Protein AF-0000000072268195 (afdb_homodimer)

Secondary structure (DSSP, 8-state):
--EEEE--TTSSHHHHHHHHTTT-S-EEEE-STTHHHHHHHHHHTT-TT-EEEEEE--HHHHHHHHHHHHHHHTBTTSSSSSBSSHHHHHHHHH-SSHHHHHHGGG-SSHHHHHHHHHHHHH--STTT--HHHHS-HHHHTTSPTTSEEEEEGGGHHHHHHHHHHHTTPPP-PPPPP--GGGGGS-GGGS-----HHHHHHHHHHTHHHHHHHHHHHHH--STTTT---/--EEEE--TTSSHHHHHHHHTTT-S-EEEE-STTHHHHHHHHHHTT-TT-EEEEEE--HHHHHHHHHHHHHHHTBTTSSSSSBSSHHHHHHHHH-SSHHHHHHGGG-SSHHHHHHHHHHHHH--STTT--HHHHS-HHHHTTSPTTSEEEEEGGGHHHHHHHHHHHTTPPP-PPPPP--GGGGGS-GGGS-----HHHHHHHHHHTHHHHHHHHHHHHH--STT-----

Solvent-accessible surface area (backbone atoms only — not comparable to full-atom values): 24328 Å² total; per-residue (Å²): 109,44,36,38,35,42,39,31,63,70,19,58,42,67,42,52,45,68,61,45,55,86,75,48,95,38,72,45,77,34,60,64,96,61,24,33,60,54,44,46,46,58,43,48,62,63,54,88,59,51,32,38,38,38,39,36,50,62,66,60,62,30,44,42,50,20,45,50,46,49,41,24,69,43,11,74,82,36,33,53,78,51,51,72,47,70,68,53,41,52,46,57,67,73,27,62,25,46,33,50,35,29,41,21,61,64,37,59,53,61,68,56,18,51,51,30,52,42,44,42,69,67,56,83,39,50,60,35,44,39,59,22,58,51,34,37,30,47,54,48,69,53,51,56,73,73,36,45,42,71,33,36,46,92,40,36,73,55,34,48,43,50,52,26,53,77,72,72,44,74,81,64,78,68,66,75,80,90,62,71,63,60,76,46,35,52,73,81,46,53,65,87,64,66,47,73,62,16,47,50,29,42,56,37,68,36,33,45,31,53,50,22,50,52,48,51,41,73,39,37,65,61,94,76,38,72,72,82,122,107,44,36,38,35,42,38,30,65,71,17,56,40,68,43,52,45,67,61,45,57,85,74,47,96,38,71,46,77,35,59,63,96,60,22,34,59,53,44,46,46,57,42,49,62,64,54,88,57,50,32,39,38,41,37,36,51,61,67,62,62,30,44,43,50,19,44,51,47,50,40,24,71,43,12,73,82,38,32,51,77,52,54,70,46,70,70,53,40,52,45,57,69,73,27,60,24,46,34,51,35,29,41,23,61,66,38,58,51,61,67,55,17,49,49,31,52,42,46,42,68,65,57,81,38,50,59,35,42,37,61,22,58,50,35,37,31,47,55,49,68,52,50,56,71,72,36,38,42,71,32,36,47,94,42,38,73,55,33,47,42,50,51,26,53,76,69,72,45,75,82,64,80,69,66,78,79,89,61,71,63,61,76,46,35,51,74,82,44,54,64,85,65,67,48,72,62,16,46,50,30,42,54,37,68,36,33,46,33,53,49,23,51,53,49,50,46,74,38,39,56,63,92,75,43,63,73,84,120

Structure (mmCIF, N/CA/C/O backbone):
data_AF-0000000072268195-model_v1
#
loop_
_entity.id
_entity.type
_entity.pdbx_description
1 polymer 'Sulfotransferase family protein'
#
loop_
_atom_site.group_PDB
_atom_site.id
_atom_site.type_symbol
_atom_site.label_atom_id
_atom_site.label_alt_id
_atom_site.label_comp_id
_atom_site.label_asym_id
_atom_site.label_entity_id
_atom_site.label_seq_id
_atom_site.pdbx_PDB_ins_code
_atom_site.Cartn_x
_atom_site.Cartn_y
_atom_site.Cartn_z
_atom_site.occupancy
_atom_site.B_iso_or_equiv
_atom_site.auth_seq_id
_atom_site.auth_comp_id
_atom_site.auth_asym_id
_atom_site.auth_atom_id
_atom_site.pdbx_PDB_model_num
ATOM 1 N N . MET A 1 1 ? 13.203 -25.344 -18.5 1 64.25 1 MET A N 1
ATOM 2 C CA . MET A 1 1 ? 12.781 -23.969 -18.203 1 64.25 1 MET A CA 1
ATOM 3 C C . MET A 1 1 ? 11.828 -23.938 -17.016 1 64.25 1 MET A C 1
ATOM 5 O O . MET A 1 1 ? 10.789 -24.594 -17.031 1 64.25 1 MET A O 1
ATOM 9 N N . PRO A 1 2 ? 12.328 -23.281 -15.883 1 88.12 2 PRO A N 1
ATOM 10 C CA . PRO A 1 2 ? 11.391 -23.375 -14.758 1 88.12 2 PRO A CA 1
ATOM 11 C C . PRO A 1 2 ? 10.227 -22.391 -14.867 1 88.12 2 PRO A C 1
ATOM 13 O O . PRO A 1 2 ? 10.391 -21.297 -15.414 1 88.12 2 PRO A O 1
ATOM 16 N N . TYR A 1 3 ? 9.039 -22.891 -14.828 1 96.44 3 TYR A N 1
ATOM 17 C CA . TYR A 1 3 ? 7.832 -22.094 -14.711 1 96.44 3 TYR A CA 1
ATOM 18 C C . TYR A 1 3 ? 7.613 -21.656 -13.266 1 96.44 3 TYR A C 1
ATOM 20 O O . TYR A 1 3 ? 7.734 -22.469 -12.336 1 96.44 3 TYR A O 1
ATOM 28 N N . HIS A 1 4 ? 7.395 -20.344 -13.102 1 97.56 4 HIS A N 1
ATOM 29 C CA . HIS A 1 4 ? 7.074 -19.766 -11.805 1 97.56 4 HIS A CA 1
ATOM 30 C C . HIS A 1 4 ? 5.629 -19.281 -11.758 1 97.56 4 HIS A C 1
ATOM 32 O O . HIS A 1 4 ? 5.27 -18.328 -12.453 1 97.56 4 HIS A O 1
ATOM 38 N N . LEU A 1 5 ? 4.789 -19.953 -10.961 1 97.69 5 LEU A N 1
ATOM 39 C CA . LEU A 1 5 ? 3.369 -19.641 -10.891 1 97.69 5 LEU A CA 1
ATOM 40 C C . LEU A 1 5 ? 3.061 -18.828 -9.633 1 97.69 5 LEU A C 1
ATOM 42 O O . LEU A 1 5 ? 3.277 -19.297 -8.516 1 97.69 5 LEU A O 1
ATOM 46 N N . VAL A 1 6 ? 2.609 -17.594 -9.82 1 97.94 6 VAL A N 1
ATOM 47 C CA . VAL A 1 6 ? 2.117 -16.766 -8.719 1 97.94 6 VAL A CA 1
ATOM 48 C C . VAL A 1 6 ? 0.667 -17.125 -8.414 1 97.94 6 VAL A C 1
ATOM 50 O O . VAL A 1 6 ? -0.256 -16.625 -9.055 1 97.94 6 VAL A O 1
ATOM 53 N N . HIS A 1 7 ? 0.475 -17.938 -7.402 1 96.56 7 HIS A N 1
ATOM 54 C CA . HIS A 1 7 ? -0.827 -18.484 -7.035 1 96.56 7 HIS A CA 1
ATOM 55 C C . HIS A 1 7 ? -1.511 -17.625 -5.98 1 96.56 7 HIS A C 1
ATOM 57 O O . HIS A 1 7 ? -1.53 -17.984 -4.801 1 96.56 7 HIS A O 1
ATOM 63 N N . VAL A 1 8 ? -2.117 -16.562 -6.465 1 96.31 8 VAL A N 1
ATOM 64 C CA . VAL A 1 8 ? -2.906 -15.703 -5.594 1 96.31 8 VAL A CA 1
ATOM 65 C C . VAL A 1 8 ? -4.223 -16.391 -5.238 1 96.31 8 VAL A C 1
ATOM 67 O O . VAL A 1 8 ? -4.961 -16.828 -6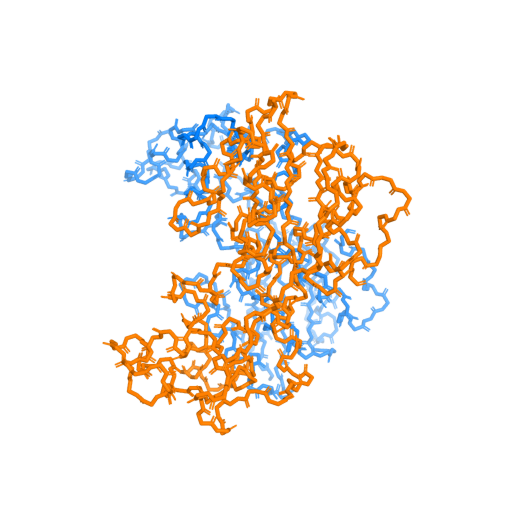.125 1 96.31 8 VAL A O 1
ATOM 70 N N . GLY A 1 9 ? -4.516 -16.516 -3.941 1 94.38 9 GLY A N 1
ATOM 71 C CA . GLY A 1 9 ? -5.754 -17.156 -3.527 1 94.38 9 GLY A CA 1
ATOM 72 C C . GLY A 1 9 ? -6.98 -16.594 -4.223 1 94.38 9 GLY A C 1
ATOM 73 O O . GLY A 1 9 ? -7.121 -15.375 -4.359 1 94.38 9 GLY A O 1
ATOM 74 N N . LYS A 1 10 ? -7.801 -17.5 -4.625 1 94.12 10 LYS A N 1
ATOM 75 C CA . LYS A 1 10 ? -9.094 -17.188 -5.215 1 94.12 10 LYS A CA 1
ATOM 76 C C . LYS A 1 10 ? -8.938 -16.656 -6.641 1 94.12 10 LYS A C 1
ATOM 78 O O . LYS A 1 10 ? -9.781 -15.906 -7.129 1 94.12 10 LYS A O 1
ATOM 83 N N . CYS A 1 11 ? -7.848 -16.984 -7.301 1 94.5 11 CYS A N 1
ATOM 84 C CA . CYS A 1 11 ? -7.602 -16.609 -8.688 1 94.5 11 CYS A CA 1
ATOM 85 C C . CYS A 1 11 ? -7.445 -17.844 -9.57 1 94.5 11 CYS A C 1
ATOM 87 O O . CYS A 1 11 ? -6.664 -17.844 -10.523 1 94.5 11 CYS A O 1
ATOM 89 N N . ALA A 1 12 ? -8.078 -18.938 -9.172 1 92.56 12 ALA A N 1
ATOM 90 C CA . ALA A 1 12 ? -8.188 -20.172 -9.953 1 92.56 12 ALA A CA 1
ATOM 91 C C . ALA A 1 12 ? -6.848 -20.891 -10.039 1 92.56 12 ALA A C 1
ATOM 93 O O . ALA A 1 12 ? -6.52 -21.484 -11.062 1 92.56 12 ALA A O 1
ATOM 94 N N . GLY A 1 13 ? -6.07 -20.781 -9 1 93.56 13 GLY A N 1
ATOM 95 C CA . GLY A 1 13 ? -4.75 -21.406 -8.961 1 93.56 13 GLY A CA 1
ATOM 96 C C . GLY A 1 13 ? -4.793 -22.906 -9.078 1 93.56 13 GLY A C 1
ATOM 97 O O . GLY A 1 13 ? -3.973 -23.5 -9.781 1 93.56 13 GLY A O 1
ATOM 98 N N . GLU A 1 14 ? -5.766 -23.547 -8.406 1 91.19 14 GLU A N 1
ATOM 99 C CA . GLU A 1 14 ? -5.863 -25 -8.43 1 91.19 14 GLU A CA 1
ATOM 100 C C . GLU A 1 14 ? -6.121 -25.516 -9.844 1 91.19 14 GLU A C 1
ATOM 102 O O . GLU A 1 14 ? -5.543 -26.516 -10.266 1 91.19 14 GLU A O 1
ATOM 107 N N . SER A 1 15 ? -6.961 -24.859 -10.539 1 90.81 15 SER A N 1
ATOM 108 C CA . SER A 1 15 ? -7.277 -25.266 -11.906 1 90.81 15 SER A CA 1
ATOM 109 C C . SER A 1 15 ? -6.047 -25.172 -12.805 1 90.81 15 SER A C 1
ATOM 111 O O . SER A 1 15 ? -5.785 -26.062 -13.602 1 90.81 15 SER A O 1
ATOM 113 N N . VAL A 1 16 ? -5.297 -24.109 -12.695 1 93.56 16 VAL A N 1
ATOM 114 C CA . VAL A 1 16 ? -4.117 -23.891 -13.523 1 93.56 16 VAL A CA 1
ATOM 115 C C . VAL A 1 16 ? -3.041 -24.922 -13.164 1 93.56 16 VAL A C 1
ATOM 117 O O . VAL A 1 16 ? -2.41 -25.5 -14.047 1 93.56 16 VAL A O 1
ATOM 120 N N . ILE A 1 17 ? -2.881 -25.172 -11.891 1 94.25 17 ILE A N 1
ATOM 121 C CA . ILE A 1 17 ? -1.898 -26.141 -11.414 1 94.25 17 ILE A CA 1
ATOM 122 C C . ILE A 1 17 ? -2.234 -27.531 -11.953 1 94.25 17 ILE A C 1
ATOM 124 O O . ILE A 1 17 ? -1.356 -28.234 -12.461 1 94.25 17 ILE A O 1
ATOM 128 N N . ARG A 1 18 ? -3.492 -27.906 -11.898 1 91.75 18 ARG A N 1
ATOM 129 C CA . ARG A 1 18 ? -3.936 -29.203 -12.391 1 91.75 18 ARG A CA 1
ATOM 130 C C . ARG A 1 18 ? -3.615 -29.375 -13.867 1 91.75 18 ARG A C 1
ATOM 132 O O . ARG A 1 18 ? -3.303 -30.469 -14.32 1 91.75 18 ARG A O 1
ATOM 139 N N . THR A 1 19 ? -3.674 -28.328 -14.531 1 91.75 19 THR A N 1
ATOM 140 C CA . THR A 1 19 ? -3.445 -28.344 -15.969 1 91.75 19 THR A CA 1
ATOM 141 C C . THR A 1 19 ? -1.953 -28.406 -16.281 1 91.75 19 THR A C 1
ATOM 143 O O . THR A 1 19 ? -1.521 -29.172 -17.141 1 91.75 19 THR A O 1
ATOM 146 N N . LEU A 1 20 ? -1.137 -27.656 -15.594 1 92.88 20 LEU A N 1
ATOM 147 C CA . LEU A 1 20 ? 0.267 -27.438 -15.93 1 92.88 20 LEU A CA 1
ATOM 148 C C . LEU A 1 20 ? 1.139 -28.547 -15.336 1 92.88 20 LEU A C 1
ATOM 150 O O . LEU A 1 20 ? 2.104 -28.984 -15.969 1 92.88 20 LEU A O 1
ATOM 154 N N . GLN A 1 21 ? 0.838 -28.969 -14.164 1 92.5 21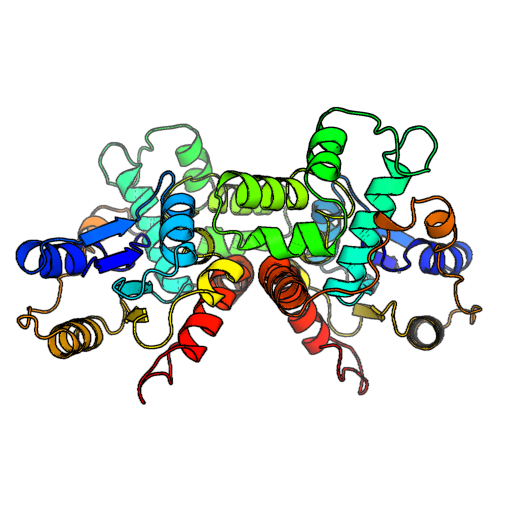 GLN A N 1
ATOM 155 C CA . GLN A 1 21 ? 1.703 -29.844 -13.375 1 92.5 21 GLN A CA 1
ATOM 156 C C . GLN A 1 21 ? 2.043 -31.125 -14.141 1 92.5 21 GLN A C 1
ATOM 158 O O . GLN A 1 21 ? 3.197 -31.547 -14.156 1 92.5 21 GLN A O 1
ATOM 163 N N . PRO A 1 22 ? 1.114 -31.75 -14.844 1 91.62 22 PRO A N 1
ATOM 164 C CA . PRO A 1 22 ? 1.438 -33 -15.547 1 91.62 22 PRO A CA 1
ATOM 165 C C . PRO A 1 22 ? 2.24 -32.75 -16.828 1 91.62 22 PRO A C 1
ATOM 167 O O . PRO A 1 22 ? 2.793 -33.688 -17.406 1 91.62 22 PRO A O 1
ATOM 170 N N . GLN A 1 23 ? 2.352 -31.516 -17.219 1 92.31 23 GLN A N 1
ATOM 171 C CA . GLN A 1 23 ? 2.902 -31.25 -18.547 1 92.31 23 GLN A CA 1
ATOM 172 C C . GLN A 1 23 ? 4.316 -30.688 -18.453 1 92.31 23 GLN A C 1
ATOM 174 O O . GLN A 1 23 ? 5.062 -30.688 -19.438 1 92.31 23 GLN A O 1
ATOM 179 N N . VAL A 1 24 ? 4.625 -30.141 -17.234 1 91.44 24 VAL A N 1
ATOM 180 C CA . VAL A 1 24 ? 5.918 -29.469 -17.141 1 91.44 24 VAL A CA 1
ATOM 181 C C . VAL A 1 24 ? 6.715 -30.031 -15.961 1 91.44 24 VAL A C 1
ATOM 183 O O . VAL A 1 24 ? 6.141 -30.359 -14.922 1 91.44 24 VAL A O 1
ATOM 186 N N . ALA A 1 25 ? 8.062 -30.203 -16.062 1 86.88 25 ALA A N 1
ATOM 187 C CA . ALA A 1 25 ? 8.922 -30.781 -15.023 1 86.88 25 ALA A CA 1
ATOM 188 C C . ALA A 1 25 ? 9.375 -29.703 -14.031 1 86.88 25 ALA A C 1
ATOM 190 O O . ALA A 1 25 ? 9.703 -30.016 -12.883 1 86.88 25 ALA A O 1
ATOM 191 N N . GLY A 1 26 ? 9.25 -28.469 -14.227 1 91.88 26 GLY A N 1
ATOM 192 C CA . GLY A 1 26 ? 9.812 -27.422 -13.391 1 91.88 26 GLY A CA 1
ATOM 193 C C . GLY A 1 26 ? 8.812 -26.312 -13.07 1 91.88 26 GLY A C 1
ATOM 194 O O . GLY A 1 26 ? 9.062 -25.141 -13.367 1 91.88 26 GLY A O 1
ATOM 195 N N . LEU A 1 27 ? 7.711 -26.75 -12.359 1 95.81 27 LEU A N 1
ATOM 196 C CA . LEU A 1 27 ? 6.723 -25.766 -11.945 1 95.81 27 LEU A CA 1
ATOM 197 C C . LEU A 1 27 ? 6.902 -25.391 -10.484 1 95.81 27 LEU A C 1
ATOM 199 O O . LEU A 1 27 ? 6.688 -26.219 -9.594 1 95.81 27 LEU A O 1
ATOM 203 N N . GLU A 1 28 ? 7.391 -24.234 -10.242 1 97.06 28 GLU A N 1
ATOM 204 C CA . GLU A 1 28 ? 7.457 -23.688 -8.891 1 97.06 28 GLU A CA 1
ATOM 205 C C . GLU A 1 28 ? 6.211 -22.859 -8.562 1 97.06 28 GLU A C 1
ATOM 207 O O . GLU A 1 28 ? 5.855 -21.938 -9.305 1 97.06 28 GLU A O 1
ATOM 212 N N . ILE A 1 29 ? 5.504 -23.234 -7.512 1 97.12 29 ILE A N 1
ATOM 213 C CA . ILE A 1 29 ? 4.25 -22.578 -7.133 1 97.12 29 ILE A CA 1
ATOM 214 C C . ILE A 1 29 ? 4.469 -21.703 -5.902 1 97.12 29 ILE A C 1
ATOM 216 O O . ILE A 1 29 ? 4.941 -22.188 -4.867 1 97.12 29 ILE A O 1
ATOM 220 N N . TYR A 1 30 ? 4.195 -20.438 -6.008 1 97.25 30 TYR A N 1
ATOM 221 C CA . TYR A 1 30 ? 4.285 -19.5 -4.895 1 97.25 30 TYR A CA 1
ATOM 222 C C . TYR A 1 30 ? 2.908 -19.234 -4.297 1 97.25 30 TYR A C 1
ATOM 224 O O . TYR A 1 30 ? 2.092 -18.531 -4.898 1 97.25 30 TYR A O 1
ATOM 232 N N . HIS A 1 31 ? 2.682 -19.766 -3.049 1 95 31 HIS A N 1
ATOM 233 C CA . HIS A 1 31 ? 1.377 -19.672 -2.404 1 95 31 HIS A CA 1
ATOM 234 C C . HIS A 1 31 ? 1.515 -19.594 -0.888 1 95 31 HIS A C 1
ATOM 236 O O . HIS A 1 31 ? 2.041 -20.531 -0.265 1 95 31 HIS A O 1
ATOM 242 N N . VAL A 1 32 ? 1.083 -18.469 -0.237 1 90.69 32 VAL A N 1
ATOM 243 C CA . VAL A 1 32 ? 0.978 -18.219 1.197 1 90.69 32 VAL A CA 1
ATOM 244 C C . VAL A 1 32 ? 2.348 -18.375 1.852 1 90.69 32 VAL A C 1
ATOM 246 O O . VAL A 1 32 ? 3.365 -18.469 1.161 1 90.69 32 VAL A O 1
ATOM 249 N N . HIS A 1 33 ? 2.445 -18.203 3.191 1 89.31 33 HIS A N 1
ATOM 250 C CA . HIS A 1 33 ? 3.656 -18.312 3.998 1 89.31 33 HIS A CA 1
ATOM 251 C C . HIS A 1 33 ? 4.688 -17.266 3.57 1 89.31 33 HIS A C 1
ATOM 253 O O . HIS A 1 33 ? 4.484 -16.062 3.77 1 89.31 33 HIS A O 1
ATOM 259 N N . ASP A 1 34 ? 5.785 -17.797 2.902 1 93.38 34 ASP A N 1
ATOM 260 C CA . ASP A 1 34 ? 6.828 -16.844 2.514 1 93.38 34 ASP A CA 1
ATOM 261 C C . ASP A 1 34 ? 6.918 -16.719 0.995 1 93.38 34 ASP A C 1
ATOM 263 O O . ASP A 1 34 ? 7.988 -16.453 0.45 1 93.38 34 ASP A O 1
ATOM 267 N N . ALA A 1 35 ? 5.781 -16.984 0.378 1 95.75 35 ALA A N 1
ATOM 268 C CA . ALA A 1 35 ? 5.703 -16.984 -1.081 1 95.75 35 ALA A CA 1
ATOM 269 C C . ALA A 1 35 ? 6.211 -15.672 -1.662 1 95.75 35 ALA A C 1
ATOM 271 O O . ALA A 1 35 ? 6.879 -15.656 -2.697 1 95.75 35 ALA A O 1
ATOM 272 N N . ASN A 1 36 ? 5.883 -14.523 -1.046 1 96.12 36 ASN A N 1
ATOM 273 C CA . ASN A 1 36 ? 6.312 -13.227 -1.558 1 96.12 36 ASN A CA 1
ATOM 274 C C . ASN A 1 36 ? 7.832 -13.102 -1.562 1 96.12 36 ASN A C 1
ATOM 276 O O . ASN A 1 36 ? 8.414 -12.57 -2.508 1 96.12 36 ASN A O 1
ATOM 280 N N . LEU A 1 37 ? 8.5 -13.617 -0.549 1 96.88 37 LEU A N 1
ATOM 281 C CA . LEU A 1 37 ? 9.953 -13.562 -0.449 1 96.88 37 LEU A CA 1
ATOM 282 C C . LEU A 1 37 ? 10.609 -14.469 -1.482 1 96.88 37 LEU A C 1
ATOM 284 O O . LEU A 1 37 ? 11.555 -14.062 -2.158 1 96.88 37 LEU A O 1
ATOM 288 N N . GLN A 1 38 ? 10.086 -15.68 -1.584 1 97.88 38 GLN A N 1
ATOM 289 C CA . GLN A 1 38 ? 10.625 -16.641 -2.547 1 97.88 38 GLN A CA 1
ATOM 290 C C . GLN A 1 38 ? 10.438 -16.141 -3.977 1 97.88 38 GLN A C 1
ATOM 292 O O . GLN A 1 38 ? 11.328 -16.297 -4.816 1 97.88 38 GLN A O 1
ATOM 297 N N . LEU A 1 39 ? 9.281 -15.578 -4.219 1 98.12 39 LEU A N 1
ATOM 298 C CA . LEU A 1 39 ? 9.008 -15.039 -5.543 1 98.12 39 LEU A CA 1
ATOM 299 C C . LEU A 1 39 ? 9.961 -13.898 -5.871 1 98.12 39 LEU A C 1
ATOM 301 O O . LEU A 1 39 ? 10.492 -13.82 -6.984 1 98.12 39 LEU A O 1
ATOM 305 N N . ALA A 1 40 ? 10.18 -13.008 -4.934 1 98.44 40 ALA A N 1
ATOM 306 C CA . ALA A 1 40 ? 11.133 -11.922 -5.145 1 98.44 40 ALA A CA 1
ATOM 307 C C . ALA A 1 40 ? 12.523 -12.461 -5.48 1 98.44 40 ALA A C 1
ATOM 309 O O . ALA A 1 40 ? 13.195 -11.945 -6.375 1 98.44 40 ALA A O 1
ATOM 310 N N . ASP A 1 41 ? 12.945 -13.523 -4.801 1 98.31 41 ASP A N 1
ATOM 311 C CA . ASP A 1 41 ? 14.227 -14.164 -5.094 1 98.31 41 ASP A CA 1
ATOM 312 C C . ASP A 1 41 ? 14.289 -14.641 -6.543 1 98.31 41 ASP A C 1
ATOM 314 O O . ASP A 1 41 ? 15.281 -14.414 -7.234 1 98.31 41 ASP A O 1
ATOM 318 N N . ALA A 1 42 ? 13.227 -15.258 -6.938 1 97.94 42 ALA A N 1
ATOM 319 C CA . ALA A 1 42 ? 13.18 -15.812 -8.289 1 97.94 42 ALA A CA 1
ATOM 320 C C . ALA A 1 42 ? 13.219 -14.695 -9.336 1 97.94 42 ALA A C 1
ATOM 322 O O . ALA A 1 42 ? 13.969 -14.773 -10.312 1 97.94 42 ALA A O 1
ATOM 323 N N . VAL A 1 43 ? 12.445 -13.664 -9.148 1 97.88 43 VAL A N 1
ATOM 324 C CA . VAL A 1 43 ? 12.352 -12.555 -10.094 1 97.88 43 VAL A CA 1
ATOM 325 C C . VAL A 1 43 ? 13.703 -11.852 -10.195 1 97.88 43 VAL A C 1
ATOM 327 O O . VAL A 1 43 ? 14.18 -11.57 -11.297 1 97.88 43 VAL A O 1
ATOM 330 N N . LEU A 1 44 ? 14.367 -11.641 -9.094 1 98.19 44 LEU A N 1
ATOM 331 C CA . LEU A 1 44 ? 15.531 -10.758 -9.039 1 98.19 44 LEU A CA 1
ATOM 332 C C . LEU A 1 44 ? 16.812 -11.516 -9.375 1 98.19 44 LEU A C 1
ATOM 334 O O . LEU A 1 44 ? 17.875 -10.914 -9.539 1 98.19 44 LEU A O 1
ATOM 338 N N . ARG A 1 45 ? 16.688 -12.797 -9.508 1 96.62 45 ARG A N 1
ATOM 339 C CA . ARG A 1 45 ? 17.828 -13.562 -10 1 96.62 45 ARG A CA 1
ATOM 340 C C . ARG A 1 45 ? 18.031 -13.344 -11.5 1 96.62 45 ARG A C 1
ATOM 342 O O . ARG A 1 45 ? 19.109 -13.609 -12.031 1 96.62 45 ARG A O 1
ATOM 349 N N . HIS A 1 46 ? 16.984 -12.922 -12.234 1 96.38 46 HIS A N 1
ATOM 350 C CA . HIS A 1 46 ? 17.016 -12.57 -13.648 1 96.38 46 HIS A CA 1
ATOM 351 C C . HIS A 1 46 ? 17.516 -13.734 -14.5 1 96.38 46 HIS A C 1
ATOM 353 O O . HIS A 1 46 ? 18.312 -13.539 -15.422 1 96.38 46 HIS A O 1
ATOM 359 N N . ASP A 1 47 ? 17.125 -14.898 -14.078 1 96.44 47 ASP A N 1
ATOM 360 C CA . ASP A 1 47 ? 17.453 -16.062 -14.898 1 96.44 47 ASP A CA 1
ATOM 361 C C . ASP A 1 47 ? 16.734 -15.992 -16.25 1 96.44 47 ASP A C 1
ATOM 363 O O . ASP A 1 47 ? 15.508 -15.906 -16.297 1 96.44 47 ASP A O 1
ATOM 367 N N . PRO A 1 48 ? 17.469 -16.062 -17.359 1 95.06 48 PRO A N 1
ATOM 368 C CA . PRO A 1 48 ? 16.859 -15.891 -18.672 1 95.06 48 PRO A CA 1
ATOM 369 C C . PRO A 1 48 ? 15.945 -17.047 -19.078 1 95.06 48 PRO A C 1
ATOM 371 O O . PRO A 1 48 ? 15.188 -16.938 -20.031 1 95.06 48 PRO A O 1
ATOM 374 N N . SER A 1 49 ? 15.969 -18.109 -18.344 1 94.06 49 SER A N 1
ATOM 375 C CA . SER A 1 49 ? 15.156 -19.266 -18.688 1 94.06 49 SER A CA 1
ATOM 376 C C . SER A 1 49 ? 13.828 -19.25 -17.938 1 94.06 49 SER A C 1
ATOM 378 O O . SER A 1 49 ? 12.914 -20.016 -18.25 1 94.06 49 SER A O 1
ATOM 380 N N . ASP A 1 50 ? 13.695 -18.375 -16.953 1 95.44 50 ASP A N 1
ATOM 381 C CA . ASP A 1 50 ? 12.516 -18.359 -16.094 1 95.44 50 ASP A CA 1
ATOM 382 C C . ASP A 1 50 ? 11.305 -17.797 -16.844 1 95.44 50 ASP A C 1
ATOM 384 O O . ASP A 1 50 ? 11.422 -16.812 -17.578 1 95.44 50 ASP A O 1
ATOM 388 N N . ILE A 1 51 ? 10.188 -18.469 -16.719 1 94.75 51 ILE A N 1
ATOM 389 C CA . ILE A 1 51 ? 8.898 -18 -17.203 1 94.75 51 ILE A CA 1
ATOM 390 C C . ILE A 1 51 ? 7.949 -17.766 -16.031 1 94.75 51 ILE A C 1
ATOM 392 O O . ILE A 1 51 ? 7.781 -18.641 -15.172 1 94.75 51 ILE A O 1
ATOM 396 N N . PHE A 1 52 ? 7.367 -16.594 -16.016 1 96.25 52 PHE A N 1
ATOM 397 C CA . PHE A 1 52 ? 6.484 -16.266 -14.898 1 96.25 52 PHE A CA 1
ATOM 398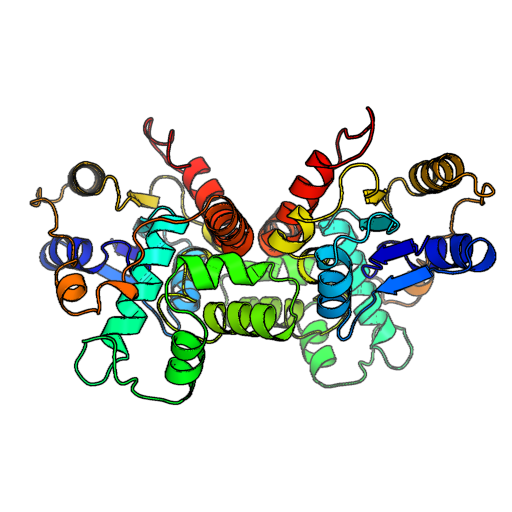 C C . PHE A 1 52 ? 5.031 -16.25 -15.352 1 96.25 52 PHE A C 1
ATOM 400 O O . PHE A 1 52 ? 4.715 -15.742 -16.422 1 96.25 52 PHE A O 1
ATOM 407 N N . ILE A 1 53 ? 4.156 -16.875 -14.586 1 96.25 53 ILE A N 1
ATOM 408 C CA . ILE A 1 53 ? 2.711 -16.906 -14.797 1 96.25 53 ILE A CA 1
ATOM 409 C C . ILE A 1 53 ? 2.004 -16.25 -13.609 1 96.25 53 ILE A C 1
ATOM 411 O O . ILE A 1 53 ? 2.068 -16.766 -12.484 1 96.25 53 ILE A O 1
ATOM 415 N N . VAL A 1 54 ? 1.358 -15.18 -13.797 1 97 54 VAL A N 1
ATOM 416 C CA . VAL A 1 54 ? 0.665 -14.461 -12.734 1 97 54 VAL A CA 1
ATOM 417 C C . VAL A 1 54 ? -0.844 -14.641 -12.891 1 97 54 VAL A C 1
ATOM 419 O O . VAL A 1 54 ? -1.418 -14.281 -13.922 1 97 54 VAL A O 1
ATOM 422 N N . LEU A 1 55 ? -1.45 -15.234 -11.906 1 96.19 55 LEU A N 1
ATOM 423 C CA . LEU A 1 55 ? -2.9 -15.398 -11.891 1 96.19 55 LEU A CA 1
ATOM 424 C C . LEU A 1 55 ? -3.576 -14.188 -11.25 1 96.19 55 LEU A C 1
ATOM 426 O O . LEU A 1 55 ? -3.229 -13.797 -10.133 1 96.19 55 LEU A O 1
ATOM 430 N N . THR A 1 56 ? -4.508 -13.586 -11.961 1 96.19 56 THR A N 1
ATOM 431 C CA . THR A 1 56 ? -5.152 -12.375 -11.469 1 96.19 56 THR A CA 1
ATOM 432 C C . THR A 1 56 ? -6.672 -12.516 -11.5 1 96.19 56 THR A C 1
ATOM 434 O O . THR A 1 56 ? -7.199 -13.43 -12.133 1 96.19 56 THR A O 1
ATOM 437 N N . ARG A 1 57 ? -7.289 -11.75 -10.742 1 95.56 57 ARG A N 1
ATOM 438 C CA . ARG A 1 57 ? -8.734 -11.57 -10.695 1 95.56 57 ARG A CA 1
ATOM 439 C C . ARG A 1 57 ? -9.102 -10.141 -10.328 1 95.56 57 ARG A C 1
ATOM 441 O O . ARG A 1 57 ? -8.336 -9.453 -9.648 1 95.56 57 ARG A O 1
ATOM 448 N N . ASP A 1 58 ? -10.258 -9.656 -10.875 1 95.69 58 ASP A N 1
ATOM 449 C CA . ASP A 1 58 ? -10.727 -8.359 -10.398 1 95.69 58 ASP A CA 1
ATOM 450 C C . ASP A 1 58 ? -10.672 -8.281 -8.875 1 95.69 58 ASP A C 1
ATOM 452 O O . ASP A 1 58 ? -11.227 -9.133 -8.18 1 95.69 58 ASP A O 1
ATOM 456 N N . PRO A 1 59 ? -10.008 -7.234 -8.375 1 96.38 59 PRO A N 1
ATOM 457 C CA . PRO A 1 59 ? -9.742 -7.211 -6.934 1 96.38 59 PRO A CA 1
ATOM 458 C C . PRO A 1 59 ? -11.023 -7.18 -6.098 1 96.38 59 PRO A C 1
ATOM 460 O O . PRO A 1 59 ? -11.055 -7.742 -4.996 1 96.38 59 PRO A O 1
ATOM 463 N N . VAL A 1 60 ? -12.07 -6.578 -6.57 1 97.5 60 VAL A N 1
ATOM 464 C CA . VAL A 1 60 ? -13.32 -6.523 -5.824 1 97.5 60 VAL A CA 1
ATOM 465 C C . VAL A 1 60 ? -13.984 -7.898 -5.816 1 97.5 60 VAL A C 1
ATOM 467 O O . VAL A 1 60 ? -14.414 -8.383 -4.77 1 97.5 60 VAL A O 1
ATOM 470 N N . ASP A 1 61 ? -14 -8.523 -6.953 1 96.5 61 ASP A N 1
ATOM 471 C CA . ASP A 1 61 ? -14.562 -9.867 -7.043 1 96.5 61 ASP A CA 1
ATOM 472 C C . ASP A 1 61 ? -13.742 -10.867 -6.23 1 96.5 61 ASP A C 1
ATOM 474 O O . ASP A 1 61 ? -14.297 -11.758 -5.582 1 96.5 61 ASP A O 1
ATOM 478 N N . ARG A 1 62 ? -12.492 -10.695 -6.305 1 96.44 62 ARG A N 1
ATOM 479 C CA . ARG A 1 62 ? -11.617 -11.57 -5.531 1 96.44 62 ARG A CA 1
ATOM 480 C C . ARG A 1 62 ? -11.859 -11.406 -4.035 1 96.44 62 ARG A C 1
ATOM 482 O O . ARG A 1 62 ? -11.836 -12.391 -3.285 1 96.44 62 ARG A O 1
ATOM 489 N N . PHE A 1 63 ? -12.055 -10.211 -3.664 1 97 63 PHE A N 1
ATOM 490 C CA . PHE A 1 63 ? -12.305 -9.906 -2.258 1 97 63 PHE A CA 1
ATOM 491 C C . PHE A 1 63 ? -13.547 -10.641 -1.758 1 97 63 PHE A C 1
ATOM 493 O O . PHE A 1 63 ? -13.531 -11.234 -0.678 1 97 63 PHE A O 1
ATOM 500 N N . VAL A 1 64 ? -14.57 -10.594 -2.527 1 97 64 VAL A N 1
ATOM 501 C CA . VAL A 1 64 ? -15.812 -11.281 -2.17 1 97 64 VAL A CA 1
ATOM 502 C C . VAL A 1 64 ? -15.547 -12.781 -2.014 1 97 64 VAL A C 1
ATOM 504 O O . VAL A 1 64 ? -15.93 -13.383 -1.008 1 97 64 VAL A O 1
ATOM 507 N N . SER A 1 65 ? -14.852 -13.32 -2.998 1 94.88 65 SER A N 1
ATOM 508 C CA . SER A 1 65 ? -14.531 -14.742 -2.973 1 94.88 65 SER A CA 1
ATOM 509 C C . SER A 1 65 ? -13.656 -15.094 -1.773 1 94.88 65 SER A C 1
ATOM 511 O O . SER A 1 65 ? -13.867 -16.125 -1.125 1 94.88 65 SER A O 1
ATOM 513 N N . ALA A 1 66 ? -12.719 -14.219 -1.482 1 95.19 66 ALA A N 1
ATOM 514 C CA . ALA A 1 66 ? -11.812 -14.445 -0.355 1 95.19 66 ALA A CA 1
ATOM 515 C C . ALA A 1 66 ? -12.57 -14.414 0.968 1 95.19 66 ALA A C 1
ATOM 517 O O . ALA A 1 66 ? -12.367 -15.273 1.828 1 95.19 66 ALA A O 1
ATOM 518 N N . PHE A 1 67 ? -13.43 -13.43 1.155 1 95.62 67 PHE A N 1
ATOM 519 C CA . PHE A 1 67 ? -14.227 -13.305 2.369 1 95.62 67 PHE A CA 1
ATOM 520 C C . PHE A 1 67 ? -15.07 -14.547 2.6 1 95.62 67 PHE A C 1
ATOM 522 O O . PHE A 1 67 ? -15.055 -15.125 3.689 1 95.62 67 PHE A O 1
ATOM 529 N N . GLU A 1 68 ? -15.727 -15.039 1.574 1 95.12 68 GLU A N 1
ATOM 530 C CA . GLU A 1 68 ? -16.656 -16.156 1.698 1 95.12 68 GLU A CA 1
ATOM 531 C C . GLU A 1 68 ? -15.922 -17.484 1.873 1 95.12 68 GLU A C 1
ATOM 533 O O . GLU A 1 68 ? -16.375 -18.359 2.609 1 95.12 68 GLU A O 1
ATOM 538 N N . TRP A 1 69 ? -14.836 -17.578 1.188 1 93.19 69 TRP A N 1
ATOM 539 C CA . TRP A 1 69 ? -14.031 -18.781 1.354 1 93.19 69 TRP A CA 1
ATOM 540 C C . TRP A 1 69 ? -13.484 -18.875 2.775 1 93.19 69 TRP A C 1
ATOM 542 O O . TRP A 1 69 ? -13.492 -19.953 3.379 1 93.19 69 TRP A O 1
ATOM 552 N N . ASP A 1 70 ? -12.945 -17.719 3.277 1 92.25 70 ASP A N 1
ATOM 553 C CA . ASP A 1 70 ? -12.422 -17.703 4.641 1 92.25 70 ASP A CA 1
ATOM 554 C C . ASP A 1 70 ? -13.523 -18.031 5.652 1 92.25 70 ASP A C 1
ATOM 556 O O . ASP A 1 70 ? -13.289 -18.766 6.613 1 92.25 70 ASP A O 1
ATOM 560 N N . LEU A 1 71 ? -14.719 -17.516 5.41 1 93.12 71 LEU A N 1
ATOM 561 C CA . LEU A 1 71 ? -15.852 -17.828 6.266 1 93.12 71 LEU A CA 1
ATOM 562 C C . LEU A 1 71 ? -16.141 -19.328 6.258 1 93.12 71 LEU A C 1
ATOM 564 O O . LEU A 1 71 ? -16.297 -19.938 7.316 1 93.12 71 LEU A O 1
ATOM 568 N N . HIS A 1 72 ? -16.141 -19.922 5.09 1 93.31 72 HIS A N 1
ATOM 569 C CA . HIS A 1 72 ? -16.391 -21.359 4.918 1 93.31 72 HIS A CA 1
ATOM 570 C C . HIS A 1 72 ? -15.281 -22.188 5.559 1 93.31 72 HIS A C 1
ATOM 572 O O . HIS A 1 72 ? -15.547 -23.047 6.398 1 93.31 72 HIS A O 1
ATOM 578 N N . SER A 1 73 ? -14.078 -21.828 5.188 1 90.62 73 SER A N 1
ATOM 579 C CA . SER A 1 73 ? -12.938 -22.656 5.555 1 90.62 73 SER A CA 1
ATOM 580 C C . SER A 1 73 ? -12.617 -22.531 7.039 1 90.62 73 SER A C 1
ATOM 582 O O . SER A 1 73 ? -12.031 -23.438 7.637 1 90.62 73 SER A O 1
ATOM 584 N N . LYS A 1 74 ? -12.992 -21.438 7.68 1 91.06 74 LYS A N 1
ATOM 585 C CA . LYS A 1 74 ? -12.656 -21.219 9.086 1 91.06 74 LYS A CA 1
ATOM 586 C C . LYS A 1 74 ? -13.859 -21.484 9.984 1 91.06 74 LYS A C 1
ATOM 588 O O . LYS A 1 74 ? -13.844 -21.141 11.172 1 91.06 74 LYS A O 1
ATOM 593 N N . SER A 1 75 ? -14.844 -22.031 9.375 1 92.5 75 SER A N 1
ATOM 594 C CA . SER A 1 75 ? -15.945 -22.578 10.156 1 92.5 75 SER A CA 1
ATOM 595 C C . SER A 1 75 ? -15.727 -24.047 10.461 1 92.5 75 SER A C 1
ATOM 597 O O . SER A 1 75 ? -15.188 -24.797 9.633 1 92.5 75 SER A O 1
ATOM 599 N N . LEU A 1 76 ? -16.094 -24.5 11.609 1 92.5 76 LEU A N 1
ATOM 600 C CA . LEU A 1 76 ? -15.867 -25.859 12.07 1 92.5 76 LEU A CA 1
ATOM 601 C C . LEU A 1 76 ? -16.5 -26.875 11.117 1 92.5 76 LEU A C 1
ATOM 603 O O . LEU A 1 76 ? -15.859 -27.859 10.758 1 92.5 76 LEU A O 1
ATOM 607 N N . ASP A 1 77 ? -17.766 -26.609 10.617 1 91.56 77 ASP A N 1
ATOM 608 C CA . ASP A 1 77 ? -18.484 -27.547 9.758 1 91.56 77 ASP A CA 1
ATOM 609 C C . ASP A 1 77 ? -18.531 -27.047 8.32 1 91.56 77 ASP A C 1
ATOM 611 O O . ASP A 1 77 ? -19.297 -27.562 7.504 1 91.56 77 ASP A O 1
ATOM 615 N N . GLY A 1 78 ? -17.828 -25.984 8.094 1 90.81 78 GLY A N 1
ATOM 616 C CA . GLY A 1 78 ? -17.797 -25.438 6.75 1 90.81 78 GLY A CA 1
ATOM 617 C C . GLY A 1 78 ? -19.062 -24.703 6.367 1 90.81 78 GLY A C 1
ATOM 618 O O . GLY A 1 78 ? -19.281 -24.391 5.195 1 90.81 78 GLY A O 1
ATOM 619 N N . ASP A 1 79 ? -19.922 -24.422 7.367 1 90.88 79 ASP A N 1
ATOM 620 C CA . ASP A 1 79 ? -21.219 -23.844 7.051 1 90.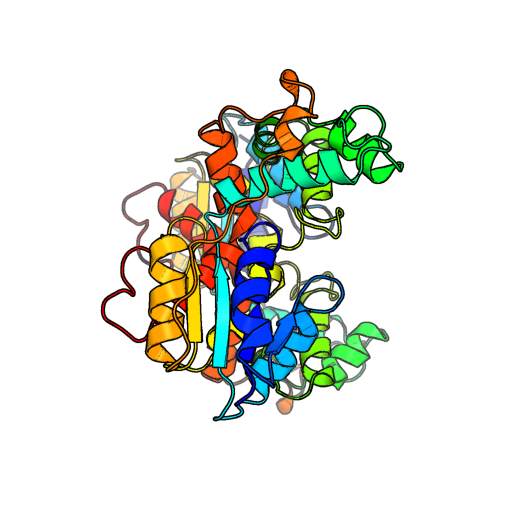88 79 ASP A CA 1
ATOM 621 C C . ASP A 1 79 ? -21.281 -22.375 7.445 1 90.88 79 ASP A C 1
ATOM 623 O O . ASP A 1 79 ? -22.344 -21.75 7.344 1 90.88 79 ASP A O 1
ATOM 627 N N . GLY A 1 80 ? -20.234 -21.828 7.953 1 89.69 80 GLY A N 1
ATOM 628 C CA . GLY A 1 80 ? -20.156 -20.406 8.25 1 89.69 80 GLY A CA 1
ATOM 629 C C . GLY A 1 80 ? -20.828 -20.031 9.57 1 89.69 80 GLY A C 1
ATOM 630 O O . GLY A 1 80 ? -21.062 -18.859 9.844 1 89.69 80 GLY A O 1
ATOM 631 N N . ARG A 1 81 ? -21.109 -21.031 10.453 1 88.94 81 ARG A N 1
ATOM 632 C CA . ARG A 1 81 ? -21.891 -20.75 11.656 1 88.94 81 ARG A CA 1
ATOM 633 C C . ARG A 1 81 ? -21 -20.719 12.891 1 88.94 81 ARG A C 1
ATOM 635 O O . ARG A 1 81 ? -20.984 -19.734 13.633 1 88.94 81 ARG A O 1
ATOM 642 N N . ARG A 1 82 ? -20.188 -21.781 13.078 1 91.5 82 ARG A N 1
ATOM 643 C CA . ARG A 1 82 ? -19.25 -21.859 14.195 1 91.5 82 ARG A CA 1
ATOM 644 C C . ARG A 1 82 ? -17.812 -21.688 13.719 1 91.5 82 ARG A C 1
ATOM 646 O O . ARG A 1 82 ? -17.312 -22.516 12.953 1 91.5 82 ARG A O 1
ATOM 653 N N . LEU A 1 83 ? -17.219 -20.734 14.281 1 91.69 83 LEU A N 1
ATOM 654 C CA . LEU A 1 83 ? -15.906 -20.359 13.766 1 91.69 83 LEU A CA 1
ATOM 655 C C . LEU A 1 83 ? -14.805 -21 14.609 1 91.69 83 LEU A C 1
ATOM 657 O O . LEU A 1 83 ? -14.977 -21.219 15.805 1 91.69 83 LEU A O 1
ATOM 661 N N . LYS A 1 84 ? -13.719 -21.359 14.117 1 89.44 84 LYS A N 1
ATOM 662 C CA . LYS A 1 84 ? -12.641 -22.172 14.664 1 89.44 84 LYS A CA 1
ATOM 663 C C . LYS A 1 84 ? -11.883 -21.422 15.75 1 89.44 84 LYS A C 1
ATOM 665 O O . LYS A 1 84 ? -11.375 -22.047 16.703 1 89.44 84 LYS A O 1
ATOM 670 N N . ASN A 1 85 ? -11.633 -20.109 15.742 1 87.69 85 ASN A N 1
ATOM 671 C CA . ASN A 1 85 ? -10.859 -19.391 16.75 1 87.69 85 ASN A CA 1
ATOM 672 C C . ASN A 1 85 ? -11.375 -17.969 16.953 1 87.69 85 ASN A C 1
ATOM 674 O O . ASN A 1 85 ? -12.344 -17.562 16.312 1 87.69 85 ASN A O 1
ATOM 678 N N . GLU A 1 86 ? -10.664 -17.328 17.859 1 88.69 86 GLU A N 1
ATOM 679 C CA . GLU A 1 86 ? -11.141 -16.031 18.312 1 88.69 86 GLU A CA 1
ATOM 680 C C . GLU A 1 86 ? -11.008 -14.977 17.203 1 88.69 86 GLU A C 1
ATOM 682 O O . GLU A 1 86 ? -11.867 -14.109 17.062 1 88.69 86 GLU A O 1
ATOM 687 N N . THR A 1 87 ? -10 -15.078 16.422 1 87.12 87 THR A N 1
ATOM 688 C CA . THR A 1 87 ? -9.766 -14.117 15.359 1 87.12 87 THR A CA 1
ATOM 689 C C . THR A 1 87 ? -10.898 -14.141 14.344 1 87.12 87 THR A C 1
ATOM 691 O O . THR A 1 87 ? -11.453 -13.094 14 1 87.12 87 THR A O 1
ATOM 694 N N . TRP A 1 88 ? -11.281 -15.289 14 1 90.19 88 TRP A N 1
ATOM 695 C CA . TRP A 1 88 ? -12.328 -15.438 12.984 1 90.19 88 TRP A CA 1
ATOM 696 C C . TRP A 1 88 ? -13.695 -15.102 13.57 1 90.19 88 TRP A C 1
ATOM 698 O O . TRP A 1 88 ? -14.555 -14.555 12.875 1 90.19 88 TRP A O 1
ATOM 708 N N . ARG A 1 89 ? -13.852 -15.422 14.867 1 91.88 89 ARG A N 1
ATOM 709 C CA . ARG A 1 89 ? -15.086 -15.031 15.539 1 91.88 89 ARG A CA 1
ATOM 710 C C . ARG A 1 89 ? -15.242 -13.516 15.562 1 91.88 89 ARG A C 1
ATOM 712 O O . ARG A 1 89 ? -16.344 -12.992 15.359 1 91.88 89 ARG A O 1
ATOM 719 N N . ARG A 1 90 ? -14.133 -12.891 15.766 1 91.38 90 ARG A N 1
ATOM 720 C CA . ARG A 1 90 ? -14.164 -11.438 15.82 1 91.38 90 ARG A CA 1
ATOM 721 C C . ARG A 1 90 ? -14.477 -10.844 14.445 1 91.38 90 ARG A C 1
ATOM 723 O O . ARG A 1 90 ? -15.32 -9.953 14.328 1 91.38 90 ARG A O 1
ATOM 730 N N . ILE A 1 91 ? -13.852 -11.32 13.438 1 92.19 91 ILE A N 1
ATOM 731 C CA . ILE A 1 91 ? -14.023 -10.789 12.094 1 92.19 91 ILE A CA 1
ATOM 732 C C . ILE A 1 91 ? -15.445 -11.055 11.609 1 92.19 91 ILE A C 1
ATOM 734 O O . ILE A 1 91 ? -16.172 -10.117 11.25 1 92.19 91 ILE A O 1
ATOM 738 N N . PHE A 1 92 ? -15.836 -12.312 11.695 1 93.75 92 PHE A N 1
ATOM 739 C CA . PHE A 1 92 ? -17.109 -12.688 11.078 1 93.75 92 PHE A CA 1
ATOM 740 C C . PHE A 1 92 ? -18.266 -12.406 12.023 1 93.75 92 PHE A C 1
ATOM 742 O O . PHE A 1 92 ? -19.422 -12.438 11.609 1 93.75 92 PHE A O 1
ATOM 749 N N . GLY A 1 93 ? -17.938 -12.141 13.297 1 94.19 93 GLY A N 1
ATOM 750 C CA . GLY A 1 93 ? -18.938 -11.578 14.188 1 94.19 93 GLY A CA 1
ATOM 751 C C . GLY A 1 93 ? -19.234 -10.117 13.906 1 94.19 93 GLY A C 1
ATOM 752 O O . GLY A 1 93 ? -20.359 -9.656 14.133 1 94.19 93 GLY A O 1
ATOM 753 N N . ALA A 1 94 ? -18.297 -9.445 13.367 1 95.19 94 ALA A N 1
ATOM 754 C CA . ALA A 1 94 ? -18.422 -8 13.148 1 95.19 94 ALA A CA 1
ATOM 755 C C . ALA A 1 94 ? -18.969 -7.703 11.758 1 95.19 94 ALA A C 1
ATOM 757 O O . ALA A 1 94 ? -19.641 -6.684 11.555 1 95.19 94 ALA A O 1
ATOM 758 N N . PHE A 1 95 ? -18.734 -8.609 10.82 1 96.69 95 PHE A N 1
ATOM 759 C CA . PHE A 1 95 ? -19.109 -8.32 9.438 1 96.69 95 PHE A CA 1
ATOM 760 C C . PHE A 1 95 ? -19.859 -9.492 8.828 1 96.69 95 PHE A C 1
ATOM 762 O O . PHE A 1 95 ? -19.328 -10.594 8.711 1 96.69 95 PHE A O 1
ATOM 769 N N . LEU A 1 96 ? -21 -9.242 8.352 1 96.44 96 LEU A N 1
ATOM 770 C CA . LEU A 1 96 ? -21.906 -10.281 7.863 1 96.44 96 LEU A CA 1
ATOM 771 C C . LEU A 1 96 ? -21.516 -10.711 6.453 1 96.44 96 LEU A C 1
ATOM 773 O O . LEU A 1 96 ? -21.609 -11.891 6.109 1 96.44 96 LEU A O 1
ATOM 777 N N . THR A 1 97 ? -21.156 -9.789 5.656 1 97.81 97 THR A N 1
ATOM 778 C CA . THR A 1 97 ? -20.828 -10.039 4.258 1 97.81 97 THR A CA 1
ATOM 779 C C . THR A 1 97 ? -19.562 -9.281 3.863 1 97.81 97 THR A C 1
ATOM 781 O O . THR A 1 97 ? -19.062 -8.438 4.617 1 97.81 97 THR A O 1
ATOM 784 N N . ALA A 1 98 ? -19.031 -9.625 2.697 1 97.81 98 ALA A N 1
ATOM 785 C CA . ALA A 1 98 ? -17.906 -8.867 2.148 1 97.81 98 ALA A CA 1
ATOM 786 C C . ALA A 1 98 ? -18.266 -7.398 1.968 1 97.81 98 ALA A C 1
ATOM 788 O O . ALA A 1 98 ? -17.438 -6.516 2.195 1 97.81 98 ALA A O 1
ATOM 789 N N . ASN A 1 99 ? -19.5 -7.16 1.558 1 98.62 99 ASN A N 1
ATOM 790 C CA . ASN A 1 99 ? -19.984 -5.793 1.405 1 98.62 99 ASN A CA 1
ATOM 791 C C . ASN A 1 99 ? -19.891 -5.02 2.719 1 98.62 99 ASN A C 1
ATOM 793 O O . ASN A 1 99 ? -19.422 -3.883 2.744 1 98.62 99 ASN A O 1
ATOM 797 N N . ASP A 1 100 ? -20.344 -5.711 3.76 1 98.56 100 ASP A N 1
ATOM 798 C CA . ASP A 1 100 ? -20.359 -5.109 5.09 1 98.56 100 ASP A CA 1
ATOM 799 C C . ASP A 1 100 ? -18.938 -4.727 5.531 1 98.56 100 ASP A C 1
ATOM 801 O O . ASP A 1 100 ? -18.719 -3.602 5.977 1 98.56 100 ASP A O 1
ATOM 805 N N . LEU A 1 101 ? -18.062 -5.605 5.367 1 98 101 LEU A N 1
ATOM 806 C CA . LEU A 1 101 ? -16.672 -5.359 5.738 1 98 101 LEU A CA 1
ATOM 807 C C . LEU A 1 101 ? -16.062 -4.246 4.887 1 98 101 LEU A C 1
ATOM 809 O O . LEU A 1 101 ? -15.406 -3.35 5.406 1 98 101 LEU A O 1
ATOM 813 N N . ALA A 1 102 ? -16.281 -4.262 3.609 1 98.5 102 ALA A N 1
ATOM 814 C CA . ALA A 1 102 ? -15.742 -3.273 2.68 1 98.5 102 ALA A CA 1
ATOM 815 C C . ALA A 1 102 ? -16.234 -1.872 3.02 1 98.5 102 ALA A C 1
ATOM 817 O O . ALA A 1 102 ? -15.461 -0.916 3.027 1 98.5 102 ALA A O 1
ATOM 818 N N . GLU A 1 103 ? -17.516 -1.723 3.305 1 98.69 103 GLU A N 1
ATOM 819 C CA . GLU A 1 103 ? -18.062 -0.421 3.66 1 98.69 103 GLU A CA 1
ATOM 820 C C . GLU A 1 103 ? -17.453 0.109 4.949 1 98.69 103 GLU A C 1
ATOM 822 O O . GLU A 1 103 ? -17.266 1.318 5.109 1 98.69 103 GLU A O 1
ATOM 827 N N . ALA A 1 104 ? -17.109 -0.779 5.828 1 98.62 104 ALA A N 1
ATOM 828 C CA . ALA A 1 104 ? -16.625 -0.422 7.16 1 98.62 104 ALA A CA 1
ATOM 829 C C . ALA A 1 104 ? -15.242 0.224 7.09 1 98.62 104 ALA A C 1
ATOM 831 O O . ALA A 1 104 ? -14.789 0.84 8.055 1 98.62 104 ALA A O 1
ATOM 832 N N . LEU A 1 105 ? -14.594 0.169 5.969 1 98.25 105 LEU A N 1
ATOM 833 C CA . LEU A 1 105 ? -13.258 0.729 5.82 1 98.25 105 LEU A CA 1
ATOM 834 C C . LEU A 1 105 ? -13.289 2.25 5.945 1 98.25 105 LEU A C 1
ATOM 836 O O . LEU A 1 105 ? -12.25 2.877 6.191 1 98.25 105 LEU A O 1
ATOM 840 N N . THR A 1 106 ? -14.445 2.873 5.695 1 98.44 106 THR A N 1
ATOM 841 C CA . THR A 1 106 ? -14.602 4.312 5.875 1 98.44 106 THR A CA 1
ATOM 842 C C . THR A 1 106 ? -15.766 4.617 6.809 1 98.44 106 THR A C 1
ATOM 844 O O . THR A 1 106 ? -16.484 5.602 6.617 1 98.44 106 THR A O 1
ATOM 847 N N . ASP A 1 107 ? -16.016 3.678 7.723 1 98.38 107 ASP A N 1
ATOM 848 C CA . ASP A 1 107 ? -17.062 3.908 8.719 1 98.38 107 ASP A CA 1
ATOM 849 C C . ASP A 1 107 ? -16.672 5.039 9.664 1 98.38 107 ASP A C 1
ATOM 851 O O . ASP A 1 107 ? -15.516 5.125 10.102 1 98.38 107 ASP A O 1
ATOM 855 N N . PRO A 1 108 ? -17.609 5.965 10.016 1 97.5 108 PRO A N 1
ATOM 856 C CA . PRO A 1 108 ? -17.281 7.043 10.953 1 97.5 108 PRO A CA 1
ATOM 857 C C . PRO A 1 108 ? -16.953 6.527 12.352 1 97.5 108 PRO A C 1
ATOM 859 O O . PRO A 1 108 ? -16.281 7.219 13.125 1 97.5 108 PRO A O 1
ATOM 862 N N . ARG A 1 109 ? -17.5 5.379 12.75 1 97.69 109 ARG A N 1
ATOM 863 C CA . ARG A 1 109 ? -17.156 4.773 14.031 1 97.69 109 ARG A CA 1
ATOM 864 C C . ARG A 1 109 ? -15.773 4.137 13.992 1 97.69 109 ARG A C 1
ATOM 866 O O . ARG A 1 109 ? -15.555 3.174 13.258 1 97.69 109 ARG A O 1
ATOM 873 N N . ARG A 1 110 ? -14.852 4.625 14.711 1 97.06 110 ARG A N 1
ATOM 874 C CA . ARG A 1 110 ? -13.445 4.227 14.734 1 97.06 110 ARG A CA 1
ATOM 875 C C . ARG A 1 110 ? -13.305 2.727 14.977 1 97.06 110 ARG A C 1
ATOM 877 O O . ARG A 1 110 ? -12.539 2.051 14.289 1 97.06 110 ARG A O 1
ATOM 884 N N . GLU A 1 111 ? -14.039 2.221 15.914 1 96.75 111 GLU A N 1
ATOM 885 C CA . GLU A 1 111 ? -13.922 0.814 16.281 1 96.75 111 GLU A CA 1
ATOM 886 C C . GLU A 1 111 ? -14.273 -0.097 15.117 1 96.75 111 GLU A C 1
ATOM 888 O O . GLU A 1 111 ? -13.562 -1.071 14.852 1 96.75 111 GLU A O 1
ATOM 893 N N . ARG A 1 112 ? -15.328 0.238 14.461 1 97.62 112 ARG A N 1
ATOM 894 C CA . ARG A 1 112 ? -15.766 -0.557 13.312 1 97.62 112 ARG A CA 1
ATOM 895 C C . ARG A 1 112 ? -14.758 -0.458 12.172 1 97.62 112 ARG A C 1
ATOM 897 O O . ARG A 1 112 ? -14.461 -1.457 11.516 1 97.62 112 ARG A O 1
ATOM 904 N N . ARG A 1 113 ? -14.227 0.746 11.914 1 97.69 113 ARG A N 1
ATOM 905 C CA . ARG A 1 113 ? -13.219 0.968 10.883 1 97.69 113 ARG A CA 1
ATOM 906 C C . ARG A 1 113 ? -11.945 0.182 11.18 1 97.69 113 ARG A C 1
ATOM 908 O O . ARG A 1 113 ? -11.391 -0.464 10.289 1 97.69 113 ARG A O 1
ATOM 915 N N . GLN A 1 114 ? -11.555 0.215 12.445 1 95.75 114 GLN A N 1
ATOM 916 C CA . GLN A 1 114 ? -10.336 -0.485 12.844 1 95.75 114 GLN A CA 1
ATOM 917 C C . GLN A 1 114 ? -10.516 -1.998 12.742 1 95.75 114 GLN A C 1
ATOM 919 O O . GLN A 1 114 ? -9.578 -2.719 12.406 1 95.75 114 GLN A O 1
ATOM 924 N N . ALA A 1 115 ? -11.688 -2.457 13.07 1 95.69 115 ALA A N 1
ATOM 925 C CA . ALA A 1 115 ? -11.984 -3.879 12.906 1 95.69 115 ALA A CA 1
ATOM 926 C C . ALA A 1 115 ? -11.875 -4.301 11.445 1 95.69 115 ALA A C 1
ATOM 928 O O . ALA A 1 115 ? -11.375 -5.387 11.141 1 95.69 115 ALA A O 1
ATOM 929 N N . ALA A 1 116 ? -12.336 -3.449 10.562 1 96.75 116 ALA A N 1
ATOM 930 C CA . ALA A 1 116 ? -12.266 -3.74 9.133 1 96.75 116 ALA A CA 1
ATOM 931 C C . ALA A 1 116 ? -10.82 -3.789 8.648 1 96.75 116 ALA A C 1
ATOM 933 O O . ALA A 1 116 ? -10.438 -4.711 7.926 1 96.75 116 ALA A O 1
ATOM 934 N N . VAL A 1 117 ? -10.062 -2.812 9.078 1 94.44 117 VAL A N 1
ATOM 935 C CA . VAL A 1 117 ? -8.656 -2.768 8.703 1 94.44 117 VAL A CA 1
ATOM 936 C C . VAL A 1 117 ? -7.934 -4 9.242 1 94.44 117 VAL A C 1
ATOM 938 O O . VAL A 1 117 ? -7.141 -4.625 8.531 1 94.44 117 VAL A O 1
ATOM 941 N N . ALA A 1 118 ? -8.25 -4.352 10.43 1 92 118 ALA A N 1
ATOM 942 C CA . ALA A 1 118 ? -7.637 -5.527 11.047 1 92 118 ALA A CA 1
ATOM 943 C C . ALA A 1 118 ? -8.008 -6.801 10.297 1 92 118 ALA A C 1
ATOM 945 O O . ALA A 1 118 ? -7.18 -7.699 10.133 1 92 118 ALA A O 1
ATOM 946 N N . ALA A 1 119 ? -9.203 -6.906 9.859 1 92.62 119 ALA A N 1
ATOM 947 C CA . ALA A 1 119 ? -9.664 -8.07 9.109 1 92.62 119 ALA A CA 1
ATOM 948 C C . ALA A 1 119 ? -8.859 -8.234 7.82 1 92.62 119 ALA A C 1
ATOM 950 O O . ALA A 1 119 ? -8.516 -9.359 7.438 1 92.62 119 ALA A O 1
ATOM 951 N N . LEU A 1 120 ? -8.5 -7.102 7.168 1 91.31 120 LEU A N 1
ATOM 952 C CA . LEU A 1 120 ? -7.77 -7.137 5.902 1 91.31 120 LEU A CA 1
ATOM 953 C C . LEU A 1 120 ? -6.285 -7.406 6.137 1 91.31 120 LEU A C 1
ATOM 955 O O . LEU A 1 120 ? -5.605 -7.953 5.266 1 91.31 120 LEU A O 1
ATOM 959 N N . ARG A 1 121 ? -5.789 -7.113 7.348 1 84.19 121 ARG A N 1
ATOM 960 C CA . ARG A 1 121 ? -4.344 -7.121 7.547 1 84.19 121 ARG A CA 1
ATOM 961 C C . ARG A 1 121 ? -3.924 -8.25 8.477 1 84.19 121 ARG A C 1
ATOM 963 O O . ARG A 1 121 ? -2.746 -8.609 8.547 1 84.19 121 ARG A O 1
ATOM 970 N N . ALA A 1 122 ? -4.824 -8.844 9.195 1 74.56 122 ALA A N 1
ATOM 971 C CA . ALA A 1 122 ? -4.422 -9.797 10.227 1 74.56 122 ALA A CA 1
ATOM 972 C C . ALA A 1 122 ? -4.977 -11.188 9.93 1 74.56 122 ALA A C 1
ATOM 974 O O . ALA A 1 122 ? -4.77 -12.125 10.703 1 74.56 122 ALA A O 1
ATOM 975 N N . SER A 1 123 ? -5.566 -11.359 8.797 1 69.38 123 SER A N 1
ATOM 976 C CA . SER A 1 123 ? -6.199 -12.648 8.539 1 69.38 123 SER A CA 1
ATOM 977 C C . SER A 1 123 ? -5.172 -13.703 8.141 1 69.38 123 SER A C 1
ATOM 979 O O . SER A 1 123 ? -5.41 -14.898 8.297 1 69.38 123 SER A O 1
ATOM 981 N N . LYS A 1 124 ? -4.039 -13.195 7.699 1 68.38 124 LYS A N 1
ATOM 982 C CA . LYS A 1 124 ? -2.936 -14.039 7.246 1 68.38 124 LYS A CA 1
ATOM 983 C C . LYS A 1 124 ? -3.422 -15.102 6.262 1 68.38 124 LYS A C 1
ATOM 985 O O . LYS A 1 124 ? -2.977 -16.25 6.305 1 68.38 124 LYS A O 1
ATOM 990 N N . LEU A 1 125 ? -4.441 -14.773 5.535 1 79.31 125 LEU A N 1
ATOM 991 C CA . LEU A 1 125 ? -4.996 -15.703 4.559 1 79.31 125 LEU A CA 1
ATOM 992 C C . LEU A 1 125 ? -5.449 -14.961 3.301 1 79.31 125 LEU A C 1
ATOM 994 O O . LEU A 1 125 ? -4.742 -14.086 2.805 1 79.31 125 LEU A O 1
ATOM 998 N N . HIS A 1 126 ? -6.617 -15.414 2.791 1 81.25 126 HIS A N 1
ATOM 999 C CA . HIS A 1 126 ? -7.031 -14.984 1.458 1 81.25 126 HIS A CA 1
ATOM 1000 C C . HIS A 1 126 ? -7.367 -13.5 1.435 1 81.25 126 HIS A C 1
ATOM 1002 O O . HIS A 1 126 ? -7.07 -12.805 0.458 1 81.25 126 HIS A O 1
ATOM 1008 N N . MET A 1 127 ? -7.855 -12.992 2.467 1 81.44 127 MET A N 1
ATOM 1009 C CA . MET A 1 127 ? -8.242 -11.586 2.461 1 81.44 127 MET A CA 1
ATOM 1010 C C . MET A 1 127 ? -7.008 -10.688 2.504 1 81.44 127 MET A C 1
ATOM 1012 O O . MET A 1 127 ? -6.977 -9.641 1.858 1 81.44 127 MET A O 1
ATOM 1016 N N . GLN A 1 128 ? -6.043 -11.164 3.199 1 81.56 128 GLN A N 1
ATOM 1017 C CA . GLN A 1 128 ? -4.844 -10.359 3.373 1 81.56 128 GLN A CA 1
ATOM 1018 C C . GLN A 1 128 ? -3.904 -10.5 2.178 1 81.56 128 GLN A C 1
ATOM 1020 O O . GLN A 1 128 ? -3.357 -9.508 1.69 1 81.56 128 GLN A O 1
ATOM 1025 N N . PHE A 1 129 ? -3.758 -11.703 1.687 1 89.06 129 PHE A N 1
ATOM 1026 C CA . PHE A 1 129 ? -2.713 -11.984 0.711 1 89.06 129 PHE A CA 1
ATOM 1027 C C . PHE A 1 129 ? -3.238 -11.82 -0.71 1 89.06 129 PHE A C 1
ATOM 1029 O O . PHE A 1 129 ? -3.533 -12.805 -1.386 1 89.06 129 PHE A O 1
ATOM 1036 N N . ASP A 1 130 ? -3.326 -10.594 -1.055 1 94.12 130 ASP A N 1
ATOM 1037 C CA . ASP A 1 130 ? -3.713 -10.273 -2.426 1 94.12 130 ASP A CA 1
ATOM 1038 C C . ASP A 1 130 ? -2.484 -10.117 -3.32 1 94.12 130 ASP A C 1
ATOM 1040 O O . ASP A 1 130 ? -1.355 -10.344 -2.877 1 94.12 130 ASP A O 1
ATOM 1044 N N . LEU A 1 131 ? -2.711 -9.844 -4.609 1 97.06 131 LEU A N 1
ATOM 1045 C CA . LEU A 1 131 ? -1.646 -9.797 -5.605 1 97.06 131 LEU A CA 1
ATOM 1046 C C . LEU A 1 131 ? -0.523 -8.867 -5.164 1 97.06 131 LEU A C 1
ATOM 1048 O O . LEU A 1 131 ? 0.656 -9.195 -5.305 1 97.06 131 LEU A O 1
ATOM 1052 N N . GLY A 1 132 ? -0.884 -7.73 -4.609 1 96.25 132 GLY A N 1
ATOM 1053 C CA . GLY A 1 132 ? 0.113 -6.762 -4.184 1 96.25 132 GLY A CA 1
ATOM 1054 C C . GLY A 1 132 ? 1.028 -7.289 -3.094 1 96.25 132 GLY A C 1
ATOM 1055 O O . GLY A 1 132 ? 2.166 -6.836 -2.957 1 96.25 132 GLY A O 1
ATOM 1056 N N . TRP A 1 133 ? 0.532 -8.227 -2.307 1 95.62 133 TRP A N 1
ATOM 1057 C CA . TRP A 1 133 ? 1.358 -8.875 -1.293 1 95.62 133 TRP A CA 1
ATOM 1058 C C . TRP A 1 133 ? 2.332 -9.859 -1.933 1 95.62 133 TRP A C 1
ATOM 1060 O O . TRP A 1 133 ? 3.51 -9.906 -1.57 1 95.62 133 TRP A O 1
ATOM 1070 N N . TYR A 1 134 ? 1.897 -10.664 -2.873 1 97 134 TYR A N 1
ATOM 1071 C CA . TYR A 1 134 ? 2.727 -11.656 -3.551 1 97 134 TYR A CA 1
ATOM 1072 C C . TYR A 1 134 ? 3.812 -10.984 -4.383 1 97 134 TYR A C 1
ATOM 1074 O O . TYR A 1 134 ? 4.953 -11.453 -4.422 1 97 134 TYR A O 1
ATOM 1082 N N . LEU A 1 135 ? 3.373 -9.961 -4.996 1 97 135 LEU A N 1
ATOM 1083 C CA . LEU A 1 135 ? 4.199 -9.266 -5.977 1 97 135 LEU A CA 1
ATOM 1084 C C . LEU A 1 135 ? 4.121 -7.758 -5.781 1 97 135 LEU A C 1
ATOM 1086 O O . LEU A 1 135 ? 3.477 -7.059 -6.57 1 97 135 LEU A O 1
ATOM 1090 N N . PRO A 1 136 ? 4.812 -7.258 -4.789 1 96.88 136 PRO A N 1
ATOM 1091 C CA . PRO A 1 136 ? 4.836 -5.801 -4.645 1 96.88 136 PRO A CA 1
ATOM 1092 C C . PRO A 1 136 ? 5.285 -5.09 -5.922 1 96.88 136 PRO A C 1
ATOM 1094 O O . PRO A 1 136 ? 6.086 -5.633 -6.688 1 96.88 136 PRO A O 1
ATOM 1097 N N . PRO A 1 137 ? 4.832 -3.869 -6.133 1 97 137 PRO A N 1
ATOM 1098 C CA . PRO A 1 137 ? 5.043 -3.174 -7.406 1 97 137 PRO A CA 1
ATOM 1099 C C . PRO A 1 137 ? 6.512 -3.115 -7.809 1 97 137 PRO A C 1
ATOM 1101 O O . PRO A 1 137 ? 6.844 -3.314 -8.984 1 97 137 PRO A O 1
ATOM 1104 N N . GLN A 1 138 ? 7.426 -2.83 -6.863 1 96.88 138 GLN A N 1
ATOM 1105 C CA . GLN A 1 138 ? 8.828 -2.691 -7.238 1 96.88 138 GLN A CA 1
ATOM 1106 C C . GLN A 1 138 ? 9.406 -4.023 -7.707 1 96.88 138 GLN A C 1
ATOM 1108 O O . GLN A 1 138 ? 10.305 -4.055 -8.555 1 96.88 138 GLN A O 1
ATOM 1113 N N . ILE A 1 139 ? 8.898 -5.148 -7.184 1 97.81 139 ILE A N 1
ATOM 1114 C CA . ILE A 1 139 ? 9.344 -6.461 -7.637 1 97.81 139 ILE A CA 1
ATOM 1115 C C . ILE A 1 139 ? 8.703 -6.785 -8.984 1 97.81 139 ILE A C 1
ATOM 1117 O O . ILE A 1 139 ? 9.359 -7.305 -9.883 1 97.81 139 ILE A O 1
ATOM 1121 N N . ALA A 1 140 ? 7.387 -6.441 -9.086 1 97 140 ALA A N 1
ATOM 1122 C CA . ALA A 1 140 ? 6.676 -6.66 -10.336 1 97 140 ALA A CA 1
ATOM 1123 C C . ALA A 1 140 ? 7.383 -5.969 -11.5 1 97 140 ALA A C 1
ATOM 1125 O O . ALA A 1 140 ? 7.406 -6.488 -12.617 1 97 140 ALA A O 1
ATOM 1126 N N . SER A 1 141 ? 7.949 -4.812 -11.234 1 95.44 141 SER A N 1
ATOM 1127 C CA . SER A 1 141 ? 8.602 -4.027 -12.281 1 95.44 141 SER A CA 1
ATOM 1128 C C . SER A 1 141 ? 9.867 -4.715 -12.781 1 95.44 141 SER A C 1
ATOM 1130 O O . SER A 1 141 ? 10.406 -4.344 -13.82 1 95.44 141 SER A O 1
ATOM 1132 N N . GLU A 1 142 ? 10.328 -5.734 -12.062 1 96 142 GLU A N 1
ATOM 1133 C CA . GLU A 1 142 ? 11.547 -6.449 -12.422 1 96 142 GLU A CA 1
ATOM 1134 C C . GLU A 1 142 ? 11.234 -7.75 -13.148 1 96 142 GLU A C 1
ATOM 1136 O O . GLU A 1 142 ? 12.141 -8.484 -13.547 1 96 142 GLU A O 1
ATOM 1141 N N . LEU A 1 143 ? 9.969 -8.047 -13.328 1 95.19 143 LEU A N 1
ATOM 1142 C CA . LEU A 1 143 ? 9.578 -9.219 -14.109 1 95.19 143 LEU A CA 1
ATOM 1143 C C . LEU A 1 143 ? 10.078 -9.102 -15.547 1 95.19 143 LEU A C 1
ATOM 1145 O O . LEU A 1 143 ? 10.07 -8.016 -16.125 1 95.19 143 LEU A O 1
ATOM 1149 N N . PRO A 1 144 ? 10.523 -10.172 -16.094 1 91.81 144 PRO A N 1
ATOM 1150 C CA . PRO A 1 144 ? 11.047 -10.109 -17.469 1 91.81 144 PRO A CA 1
ATOM 1151 C C . PRO A 1 144 ? 9.945 -9.883 -18.5 1 91.81 144 PRO A C 1
ATOM 1153 O O . PRO A 1 144 ? 8.906 -10.539 -18.469 1 91.81 144 PRO A O 1
ATOM 1156 N N . SER A 1 145 ? 10.234 -8.953 -19.406 1 86.5 145 SER A N 1
ATOM 1157 C CA . SER A 1 145 ? 9.336 -8.719 -20.531 1 86.5 145 SER A CA 1
ATOM 1158 C C . SER A 1 145 ? 9.375 -9.875 -21.516 1 86.5 145 SER A C 1
ATOM 1160 O O . SER A 1 145 ? 10.445 -10.414 -21.812 1 86.5 145 SER A O 1
ATOM 1162 N N . GLY A 1 146 ? 8.281 -10.352 -21.969 1 84.31 146 GLY A N 1
ATOM 1163 C CA . GLY A 1 146 ? 8.211 -11.422 -22.953 1 84.31 146 GLY A CA 1
ATOM 1164 C C . GLY A 1 146 ? 8.133 -12.805 -22.328 1 84.31 146 GLY A C 1
ATOM 1165 O O . GLY A 1 146 ? 7.848 -13.781 -23.016 1 84.31 146 GLY A O 1
ATOM 1166 N N . ARG A 1 147 ? 8.438 -12.828 -21.031 1 92.19 147 ARG A N 1
ATOM 1167 C CA . ARG A 1 147 ? 8.398 -14.125 -20.359 1 92.19 147 ARG A CA 1
ATOM 1168 C C . ARG A 1 147 ? 7.508 -14.07 -19.125 1 92.19 147 ARG A C 1
ATOM 1170 O O . ARG A 1 147 ? 7.648 -14.898 -18.219 1 92.19 147 ARG A O 1
ATOM 1177 N N . THR A 1 148 ? 6.754 -12.992 -19.078 1 94.12 148 THR A N 1
ATOM 1178 C CA . THR A 1 148 ? 5.723 -12.844 -18.062 1 94.12 148 THR A CA 1
ATOM 1179 C C . THR A 1 148 ? 4.332 -12.945 -18.672 1 94.12 148 THR A C 1
ATOM 1181 O O . THR A 1 148 ? 4.004 -12.211 -19.609 1 94.12 148 THR A O 1
ATOM 1184 N N . HIS A 1 149 ? 3.619 -13.906 -18.156 1 93.44 149 HIS A N 1
ATOM 1185 C CA . HIS A 1 149 ? 2.27 -14.156 -18.641 1 93.44 149 HIS A CA 1
ATOM 1186 C C . HIS A 1 149 ? 1.232 -13.922 -17.547 1 93.44 149 HIS A C 1
ATOM 1188 O O . HIS A 1 149 ? 1.497 -14.172 -16.375 1 93.44 149 HIS A O 1
ATOM 1194 N N . VAL A 1 150 ? 0.078 -13.453 -18 1 95.25 150 VAL A N 1
ATOM 1195 C CA . VAL A 1 150 ? -1.029 -13.227 -17.078 1 95.25 150 VAL A CA 1
ATOM 1196 C C . VAL A 1 150 ? -2.229 -14.078 -17.5 1 95.25 150 VAL A C 1
ATOM 1198 O O . VAL A 1 150 ? -2.58 -14.133 -18.672 1 95.25 150 VAL A O 1
ATOM 1201 N N . ILE A 1 151 ? -2.754 -14.82 -16.594 1 94 151 ILE A N 1
ATOM 1202 C CA . ILE A 1 151 ? -4.012 -15.531 -16.766 1 94 151 ILE A CA 1
ATOM 1203 C C . ILE A 1 151 ? -5.078 -14.945 -15.852 1 94 151 ILE A C 1
ATOM 1205 O O . ILE A 1 151 ? -4.957 -15.008 -14.625 1 94 151 ILE A O 1
ATOM 1209 N N . ARG A 1 152 ? -6.133 -14.375 -16.453 1 94.19 152 ARG A N 1
ATOM 1210 C CA . ARG A 1 152 ? -7.215 -13.734 -15.711 1 94.19 152 ARG A CA 1
ATOM 1211 C C . ARG A 1 152 ? -8.336 -14.734 -15.422 1 94.19 152 ARG A C 1
ATOM 1213 O O . ARG A 1 152 ? -8.812 -15.422 -16.328 1 94.19 152 ARG A O 1
ATOM 1220 N N . MET A 1 153 ? -8.719 -14.75 -14.133 1 93.81 153 MET A N 1
ATOM 1221 C CA . MET A 1 153 ? -9.797 -15.656 -13.742 1 93.81 153 MET A CA 1
ATOM 1222 C C . MET A 1 153 ? -11.039 -15.43 -14.594 1 93.81 153 MET A C 1
ATOM 1224 O O . MET A 1 153 ? -11.656 -16.391 -15.07 1 93.81 153 MET A O 1
ATOM 1228 N N . GLU A 1 154 ? -11.398 -14.211 -14.875 1 92.69 154 GLU A N 1
ATOM 1229 C CA . GLU A 1 154 ? -12.594 -13.852 -15.641 1 92.69 154 GLU A CA 1
ATOM 1230 C C . GLU A 1 154 ? -12.484 -14.32 -17.094 1 92.69 154 GLU A C 1
ATOM 1232 O O . GLU A 1 154 ? -13.5 -14.461 -17.781 1 92.69 154 GLU A O 1
ATOM 1237 N N . ARG A 1 155 ? -11.273 -14.594 -17.531 1 92.19 155 ARG A N 1
ATOM 1238 C CA . ARG A 1 155 ? -11.031 -14.992 -18.906 1 92.19 155 ARG A CA 1
ATOM 1239 C C . ARG A 1 155 ? -10.227 -16.281 -18.984 1 92.19 155 ARG A C 1
ATOM 1241 O O . ARG A 1 155 ? -9.453 -16.484 -19.922 1 92.19 155 ARG A O 1
ATOM 1248 N N . ILE A 1 156 ? -10.336 -17.062 -17.984 1 92.56 156 ILE A N 1
ATOM 1249 C CA . ILE A 1 156 ? -9.469 -18.219 -17.859 1 92.56 156 ILE A CA 1
ATOM 1250 C C . ILE A 1 156 ? -9.703 -19.172 -19.031 1 92.56 156 ILE A C 1
ATOM 1252 O O . ILE A 1 156 ? -8.766 -19.828 -19.5 1 92.56 156 ILE A O 1
ATOM 1256 N N . GLY A 1 157 ? -10.922 -19.219 -19.531 1 90.62 157 GLY A N 1
ATOM 1257 C CA . GLY A 1 157 ? -11.25 -20.062 -20.656 1 90.62 157 GLY A CA 1
ATOM 1258 C C . GLY A 1 157 ? -10.477 -19.688 -21.922 1 90.62 157 GLY A C 1
ATOM 1259 O O . GLY A 1 157 ? -10.25 -20.531 -22.781 1 90.62 157 GLY A O 1
ATOM 1260 N N . ALA A 1 158 ? -10.039 -18.469 -22 1 91.44 158 ALA A N 1
ATOM 1261 C CA . ALA A 1 158 ? -9.273 -17.984 -23.156 1 91.44 158 ALA A CA 1
ATOM 1262 C C . ALA A 1 158 ? -7.797 -17.859 -22.812 1 91.44 158 ALA A C 1
ATOM 1264 O O . ALA A 1 158 ? -6.934 -18.281 -23.594 1 91.44 158 ALA A O 1
ATOM 1265 N N . ASP A 1 159 ? -7.469 -17.328 -21.672 1 91.94 159 ASP A N 1
ATOM 1266 C CA . ASP A 1 159 ? -6.094 -17 -21.297 1 91.94 159 ASP A CA 1
ATOM 1267 C C . ASP A 1 159 ? -5.254 -18.25 -21.109 1 91.94 159 ASP A C 1
ATOM 1269 O O . ASP A 1 159 ? -4.098 -18.312 -21.547 1 91.94 159 ASP A O 1
ATOM 1273 N N . LEU A 1 160 ? -5.82 -19.281 -20.469 1 93.19 160 LEU A N 1
ATOM 1274 C CA . LEU A 1 160 ? -5.047 -20.484 -20.172 1 93.19 160 LEU A CA 1
ATOM 1275 C C . LEU A 1 160 ? -4.699 -21.234 -21.453 1 93.19 160 LEU A C 1
ATOM 1277 O O . LEU A 1 160 ? -3.527 -21.531 -21.703 1 93.19 160 LEU A O 1
ATOM 1281 N N . PRO A 1 161 ? -5.699 -21.469 -22.359 1 92.19 161 PRO A N 1
ATOM 1282 C CA . PRO A 1 161 ? -5.348 -22.109 -23.625 1 92.19 161 PRO A CA 1
ATOM 1283 C C . PRO A 1 161 ? -4.32 -21.312 -24.422 1 92.19 161 PRO A C 1
ATOM 1285 O O . PRO A 1 161 ? -3.424 -21.906 -25.031 1 92.19 161 PRO A O 1
ATOM 1288 N N . HIS A 1 162 ? -4.461 -20.062 -24.438 1 91.5 162 HIS A N 1
ATOM 1289 C CA . HIS A 1 162 ? -3.506 -19.219 -25.156 1 91.5 162 HIS A CA 1
ATOM 1290 C C . HIS A 1 162 ? -2.096 -19.391 -24.594 1 91.5 162 HIS A C 1
ATOM 1292 O O . HIS A 1 162 ? -1.136 -19.531 -25.359 1 91.5 162 HIS A O 1
ATOM 1298 N N . PHE A 1 163 ? -1.959 -19.344 -23.344 1 92.81 163 PHE A N 1
ATOM 1299 C CA . PHE A 1 163 ? -0.664 -19.562 -22.703 1 92.81 163 PHE A CA 1
ATOM 1300 C C . PHE A 1 163 ? -0.089 -20.922 -23.094 1 92.81 163 PHE A C 1
ATOM 1302 O O . PHE A 1 163 ? 1.071 -21.016 -23.5 1 92.81 163 PHE A O 1
ATOM 1309 N N . LEU A 1 164 ? -0.914 -21.953 -22.984 1 93.44 164 LEU A N 1
ATOM 1310 C CA . LEU A 1 164 ? -0.466 -23.297 -23.297 1 93.44 164 LEU A CA 1
ATOM 1311 C C . LEU A 1 164 ? 0.055 -23.375 -24.719 1 93.44 164 LEU A C 1
ATOM 1313 O O . LEU A 1 164 ? 1.142 -23.906 -24.969 1 93.44 164 LEU A O 1
ATOM 1317 N N . THR A 1 165 ? -0.675 -22.844 -25.578 1 92.81 165 THR A N 1
ATOM 1318 C CA . THR A 1 165 ? -0.286 -22.844 -26.984 1 92.81 165 THR A CA 1
ATOM 1319 C C . THR A 1 165 ? 1.042 -22.109 -27.188 1 92.81 165 THR A C 1
ATOM 1321 O O . THR A 1 165 ? 1.931 -22.609 -27.875 1 92.81 165 THR A O 1
ATOM 1324 N N . SER A 1 166 ? 1.184 -21 -26.531 1 91.5 166 SER A N 1
ATOM 1325 C CA . SER A 1 166 ? 2.387 -20.188 -26.688 1 91.5 166 SER A CA 1
ATOM 1326 C C . SER A 1 166 ? 3.619 -20.938 -26.172 1 91.5 166 SER A C 1
ATOM 1328 O O . SER A 1 166 ? 4.738 -20.656 -26.625 1 91.5 166 SER A O 1
ATOM 1330 N N . GLN A 1 167 ? 3.385 -21.875 -25.25 1 91.75 167 GLN A N 1
ATOM 1331 C CA . GLN A 1 167 ? 4.496 -22.594 -24.656 1 91.75 167 GLN A CA 1
ATOM 1332 C C . GLN A 1 167 ? 4.688 -23.953 -25.312 1 91.75 167 GLN A C 1
ATOM 1334 O O . GLN A 1 167 ? 5.535 -24.75 -24.891 1 91.75 167 GLN A O 1
ATOM 1339 N N . GLY A 1 168 ? 3.82 -24.266 -26.297 1 92.19 168 GLY A N 1
ATOM 1340 C CA . GLY A 1 168 ? 3.896 -25.547 -26.969 1 92.19 168 GLY A CA 1
ATOM 1341 C C . GLY A 1 168 ? 3.369 -26.688 -26.141 1 92.19 168 GLY A C 1
ATOM 1342 O O . GLY A 1 168 ? 3.816 -27.828 -26.281 1 92.19 168 GLY A O 1
ATOM 1343 N N . LEU A 1 169 ? 2.496 -26.359 -25.203 1 92.94 169 LEU A N 1
ATOM 1344 C CA . LEU A 1 169 ? 1.896 -27.375 -24.344 1 92.94 169 LEU A CA 1
ATOM 1345 C C . LEU A 1 169 ? 0.547 -27.828 -24.891 1 92.94 169 LEU A C 1
ATOM 1347 O O . LEU A 1 169 ? 0.004 -27.203 -25.812 1 92.94 169 LEU A O 1
ATOM 1351 N N . GLN A 1 170 ? 0.072 -28.844 -24.281 1 92.06 170 GLN A N 1
ATOM 1352 C CA . GLN A 1 170 ? -1.192 -29.422 -24.719 1 92.06 170 GLN A CA 1
ATOM 1353 C C . GLN A 1 170 ? -2.377 -28.625 -24.203 1 92.06 170 GLN A C 1
ATOM 1355 O O . GLN A 1 170 ? -2.379 -28.172 -23.062 1 92.06 170 GLN A O 1
ATOM 1360 N N . ALA A 1 171 ? -3.332 -28.484 -25.141 1 84.25 171 ALA A N 1
ATOM 1361 C CA . ALA A 1 171 ? -4.555 -27.781 -24.75 1 84.25 171 ALA A CA 1
ATOM 1362 C C . ALA A 1 171 ? -5.281 -28.516 -23.625 1 84.25 171 ALA A C 1
ATOM 1364 O O . ALA A 1 171 ? -5.219 -29.75 -23.547 1 84.25 171 ALA A O 1
ATOM 1365 N N . ALA A 1 172 ? -5.727 -27.734 -22.672 1 76.06 172 ALA A N 1
ATOM 1366 C CA . ALA A 1 172 ? -6.512 -28.312 -21.594 1 76.06 172 ALA A CA 1
ATOM 1367 C C . ALA A 1 172 ? -7.91 -27.719 -21.531 1 76.06 172 ALA A C 1
ATOM 1369 O O . ALA A 1 172 ? -8.141 -26.625 -22.062 1 76.06 172 ALA A O 1
ATOM 1370 N N . GLU A 1 173 ? -8.906 -28.562 -21 1 68.5 173 GLU A N 1
ATOM 1371 C CA . GLU A 1 173 ? -10.266 -28.062 -20.828 1 68.5 173 GLU A CA 1
ATOM 1372 C C . GLU A 1 173 ? -10.336 -26.969 -19.781 1 68.5 173 GLU A C 1
ATOM 1374 O O . GLU A 1 173 ? -9.461 -26.875 -18.922 1 68.5 173 GLU A O 1
ATOM 1379 N N . ALA A 1 174 ? -11.383 -26.141 -19.984 1 62.75 174 ALA A N 1
ATOM 1380 C CA . ALA A 1 174 ? -11.594 -25.016 -19.078 1 62.75 174 ALA A CA 1
ATOM 1381 C C . ALA A 1 174 ? -11.773 -25.484 -17.641 1 62.75 174 ALA A C 1
ATOM 1383 O O . ALA A 1 174 ? -12.484 -26.453 -17.375 1 62.75 174 ALA A O 1
ATOM 1384 N N . PRO A 1 175 ? -10.953 -24.828 -16.766 1 63.47 175 PRO A N 1
ATOM 1385 C CA . PRO A 1 175 ? -11.023 -25.219 -15.359 1 63.47 175 PRO A CA 1
ATOM 1386 C C . PRO A 1 175 ? -12.406 -24.984 -14.75 1 63.47 175 PRO A C 1
ATOM 1388 O O . PRO A 1 175 ? -13.164 -24.141 -15.25 1 63.47 175 PRO A O 1
ATOM 1391 N N . VAL A 1 176 ? -12.875 -25.891 -13.844 1 60.69 176 VAL A N 1
ATOM 1392 C CA . VAL A 1 176 ? -14.102 -25.766 -13.062 1 60.69 176 VAL A CA 1
ATOM 1393 C C . VAL A 1 176 ? -13.836 -24.891 -11.828 1 60.69 176 VAL A C 1
ATOM 1395 O O . VAL A 1 176 ? -12.789 -25.016 -11.195 1 60.69 176 VAL A O 1
ATOM 1398 N N . THR A 1 177 ? -14.57 -23.703 -11.68 1 61.62 177 THR A N 1
ATOM 1399 C CA . THR A 1 177 ? -14.461 -22.859 -10.5 1 61.62 177 THR A CA 1
ATOM 1400 C C . THR A 1 177 ? -15.055 -23.547 -9.273 1 61.62 177 THR A C 1
ATOM 1402 O O . THR A 1 177 ? -15.977 -24.344 -9.398 1 61.62 177 THR A O 1
ATOM 1405 N N . LYS A 1 178 ? -14.312 -23.484 -8.125 1 62.91 178 LYS A N 1
ATOM 1406 C CA . LYS A 1 178 ? -14.789 -24 -6.848 1 62.91 178 LYS A CA 1
ATOM 1407 C C . LYS A 1 178 ? -15.859 -23.094 -6.246 1 62.91 178 LYS A C 1
ATOM 1409 O O . LYS A 1 178 ? -15.539 -22.125 -5.551 1 62.91 178 LYS A O 1
ATOM 1414 N N . ASN A 1 179 ? -17.078 -23.125 -6.617 1 69.06 179 ASN A N 1
ATOM 1415 C CA . ASN A 1 179 ? -18.141 -22.312 -6.02 1 69.06 179 ASN A CA 1
ATOM 1416 C C . ASN A 1 179 ? -19.172 -23.172 -5.297 1 69.06 179 ASN A C 1
ATOM 1418 O O . ASN A 1 179 ? -20.172 -22.656 -4.793 1 69.06 179 ASN A O 1
ATOM 1422 N N . SER A 1 180 ? -18.812 -24.422 -5.113 1 76.31 180 SER A N 1
ATOM 1423 C CA . SER A 1 180 ? -19.812 -25.328 -4.574 1 76.31 180 SER A CA 1
ATOM 1424 C C . SER A 1 180 ? -19.984 -25.141 -3.072 1 76.31 180 SER A C 1
ATOM 1426 O O . SER A 1 180 ? -21.031 -25.469 -2.514 1 76.31 180 SER A O 1
ATOM 1428 N N . TYR A 1 181 ? -19 -24.562 -2.465 1 82 181 TYR A N 1
ATOM 1429 C CA . TYR A 1 181 ? -19.094 -24.391 -1.019 1 82 181 TYR A CA 1
ATOM 1430 C C . TYR A 1 181 ? -20.109 -23.312 -0.654 1 82 181 TYR A C 1
ATOM 1432 O O . TYR A 1 181 ? -20.578 -23.25 0.488 1 82 181 TYR A O 1
ATOM 1440 N N . LYS A 1 182 ? -20.469 -22.484 -1.534 1 83.81 182 LYS A N 1
ATOM 1441 C CA . LYS A 1 182 ? -21.312 -21.344 -1.242 1 83.81 182 LYS A CA 1
ATOM 1442 C C . LYS A 1 182 ? -22.703 -21.781 -0.794 1 83.81 182 LYS A C 1
ATOM 1444 O O . LYS A 1 182 ? -23.359 -21.094 -0.008 1 83.81 182 LYS A O 1
ATOM 1449 N N . HIS A 1 183 ? -23.078 -22.969 -1.232 1 86.94 183 HIS A N 1
ATOM 1450 C CA . HIS A 1 183 ? -24.391 -23.469 -0.872 1 86.94 183 HIS A CA 1
ATOM 1451 C C . HIS A 1 183 ? -24.453 -23.859 0.603 1 86.94 183 HIS A C 1
ATOM 1453 O O . HIS A 1 183 ? -25.531 -23.984 1.177 1 86.94 183 HIS A O 1
ATOM 1459 N N . ARG A 1 184 ? -23.312 -23.953 1.182 1 89.94 184 ARG A N 1
ATOM 1460 C CA . ARG A 1 184 ? -23.25 -24.375 2.578 1 89.94 184 ARG A CA 1
ATOM 1461 C C . ARG A 1 184 ? -23.375 -23.172 3.516 1 89.94 184 ARG A C 1
ATOM 1463 O O . ARG A 1 184 ? -23.625 -23.344 4.711 1 89.94 184 ARG A O 1
ATOM 1470 N N . LEU A 1 185 ? -23.125 -22.016 3.012 1 93.44 185 LEU A N 1
ATOM 1471 C CA . LEU A 1 185 ? -23.188 -20.812 3.834 1 93.44 185 LEU A CA 1
ATOM 1472 C C . LEU A 1 185 ? -24.625 -20.344 4.004 1 93.44 185 LEU A C 1
ATOM 1474 O O . LEU A 1 185 ? -25.453 -20.5 3.096 1 93.44 185 LEU A O 1
ATOM 1478 N N . PRO A 1 186 ? -24.938 -19.812 5.172 1 93.44 186 PRO A N 1
ATOM 1479 C CA . PRO A 1 186 ? -26.25 -19.172 5.285 1 93.44 186 PRO A CA 1
ATOM 1480 C C . PRO A 1 186 ? -26.484 -18.094 4.223 1 93.44 186 PRO A C 1
ATOM 1482 O O . PRO A 1 186 ? -25.562 -17.328 3.91 1 93.44 186 PRO A O 1
ATOM 1485 N N . PRO A 1 187 ? -27.672 -18.031 3.68 1 93.31 187 PRO A N 1
ATOM 1486 C CA . PRO A 1 187 ? -27.969 -17.078 2.604 1 93.31 187 PRO A CA 1
ATOM 1487 C C . PRO A 1 187 ? -27.625 -15.641 2.979 1 93.31 187 PRO A C 1
ATOM 1489 O O . PRO A 1 187 ? -27.203 -14.859 2.119 1 93.31 187 PRO A O 1
ATOM 1492 N N . GLU A 1 188 ? -27.766 -15.281 4.234 1 94 188 GLU A N 1
ATOM 1493 C CA . GLU A 1 188 ? -27.531 -13.906 4.668 1 94 188 GLU A CA 1
ATOM 1494 C C . GLU A 1 188 ? -26.047 -13.578 4.691 1 94 188 GLU A C 1
ATOM 1496 O O . GLU A 1 188 ? -25.656 -12.406 4.781 1 94 188 GLU A O 1
ATOM 1501 N N . ARG A 1 189 ? -25.266 -14.609 4.59 1 94.94 189 ARG A N 1
ATOM 1502 C CA . ARG A 1 189 ? -23.828 -14.406 4.66 1 94.94 189 ARG A CA 1
ATOM 1503 C C . ARG A 1 189 ? -23.203 -14.398 3.266 1 94.94 189 ARG A C 1
ATOM 1505 O O . ARG A 1 189 ? -22.016 -14.125 3.111 1 94.94 189 ARG A O 1
ATOM 1512 N N . VAL A 1 190 ? -23.953 -14.742 2.297 1 95.19 190 VAL A N 1
ATOM 1513 C CA . VAL A 1 190 ? -23.516 -14.695 0.908 1 95.19 190 VAL A CA 1
ATOM 1514 C C . VAL A 1 190 ? -23.641 -13.273 0.37 1 95.19 190 VAL A C 1
ATOM 1516 O O . VAL A 1 190 ? -24.688 -12.641 0.522 1 95.19 190 VAL A O 1
ATOM 1519 N N . THR A 1 191 ? -22.609 -12.75 -0.165 1 96.75 191 THR A N 1
ATOM 1520 C CA . THR A 1 191 ? -22.594 -11.391 -0.687 1 96.75 191 THR A CA 1
ATOM 1521 C C . THR A 1 191 ? -23.297 -11.32 -2.043 1 96.75 191 THR A C 1
ATOM 1523 O O . THR A 1 191 ? -22.734 -11.766 -3.053 1 96.75 191 THR A O 1
ATOM 1526 N N . LYS A 1 192 ? -24.422 -10.781 -2.111 1 94.12 192 LYS A N 1
ATOM 1527 C CA . LYS A 1 192 ? -25.203 -10.711 -3.344 1 94.12 192 LYS A CA 1
ATOM 1528 C C . LYS A 1 192 ? -24.719 -9.562 -4.23 1 94.12 192 LYS A C 1
ATOM 1530 O O . LYS A 1 192 ? -24.625 -9.719 -5.453 1 94.12 192 LYS A O 1
ATOM 1535 N N . THR A 1 193 ? -24.438 -8.438 -3.57 1 96.19 193 THR A N 1
ATOM 1536 C CA . THR A 1 193 ? -23.969 -7.262 -4.293 1 96.19 193 THR A CA 1
ATOM 1537 C C . THR A 1 193 ? -23 -6.457 -3.439 1 96.19 193 THR A C 1
ATOM 1539 O O . THR A 1 193 ? -23.047 -6.504 -2.207 1 96.19 193 THR A O 1
ATOM 1542 N N . MET A 1 194 ? -22.094 -5.859 -4.113 1 98.31 194 MET A N 1
ATOM 1543 C CA . MET A 1 194 ? -21.219 -4.863 -3.482 1 98.31 194 MET A CA 1
ATOM 1544 C C . MET A 1 194 ? -21.703 -3.451 -3.783 1 98.31 194 MET A C 1
ATOM 1546 O O . MET A 1 194 ? -21.875 -3.084 -4.949 1 98.31 194 MET A O 1
ATOM 1550 N N . SER A 1 195 ? -21.953 -2.65 -2.75 1 98.56 195 SER A N 1
ATOM 1551 C CA . SER A 1 195 ? -22.359 -1.264 -2.955 1 98.56 195 SER A CA 1
ATOM 1552 C C . SER A 1 195 ? -21.25 -0.46 -3.637 1 98.56 195 SER A C 1
ATOM 1554 O O . SER A 1 195 ? -20.109 -0.907 -3.709 1 98.56 195 SER A O 1
ATOM 1556 N N . GLU A 1 196 ? -21.609 0.718 -4.184 1 98.06 196 GLU A N 1
ATOM 1557 C CA . GLU A 1 196 ? -20.609 1.596 -4.785 1 98.06 196 GLU A CA 1
ATOM 1558 C C . GLU A 1 196 ? -19.547 1.989 -3.77 1 98.06 196 GLU A C 1
ATOM 1560 O O . GLU A 1 196 ? -18.359 2.064 -4.105 1 98.06 196 GLU A O 1
ATOM 1565 N N . LEU A 1 197 ? -19.984 2.23 -2.562 1 98.06 197 LEU A N 1
ATOM 1566 C CA . LEU A 1 197 ? -19.047 2.566 -1.494 1 98.06 197 LEU A CA 1
ATOM 1567 C C . LEU A 1 197 ? -18.094 1.411 -1.225 1 98.06 197 LEU A C 1
ATOM 1569 O O . LEU A 1 197 ? -16.891 1.616 -1.108 1 98.06 197 LEU A O 1
ATOM 1573 N N . ALA A 1 198 ? -18.625 0.195 -1.106 1 98.62 198 ALA A N 1
ATOM 1574 C CA . ALA A 1 198 ? -17.828 -0.997 -0.858 1 98.62 198 ALA A CA 1
ATOM 1575 C C . ALA A 1 198 ? -16.797 -1.208 -1.97 1 98.62 198 ALA A C 1
ATOM 1577 O O . ALA A 1 198 ? -15.625 -1.458 -1.698 1 98.62 198 ALA A O 1
ATOM 1578 N N . ARG A 1 199 ? -17.266 -1.057 -3.217 1 98.44 199 ARG A N 1
ATOM 1579 C CA . ARG A 1 199 ? -16.391 -1.224 -4.367 1 98.44 199 ARG A CA 1
ATOM 1580 C C . ARG A 1 199 ? -15.266 -0.197 -4.348 1 98.44 199 ARG A C 1
ATOM 1582 O O . ARG A 1 199 ? -14.102 -0.544 -4.551 1 98.44 199 ARG A O 1
ATOM 1589 N N . ARG A 1 200 ? -15.602 1.029 -4.094 1 97.69 200 ARG A N 1
ATOM 1590 C CA . ARG A 1 200 ? -14.609 2.102 -4.043 1 97.69 200 ARG A CA 1
ATOM 1591 C C . ARG A 1 200 ? -13.594 1.854 -2.934 1 97.69 200 ARG A C 1
ATOM 1593 O O . ARG A 1 200 ? -12.391 1.997 -3.146 1 97.69 200 ARG A O 1
ATOM 1600 N N . ASN A 1 201 ? -14.094 1.484 -1.782 1 98.25 201 ASN A N 1
ATOM 1601 C CA . ASN A 1 201 ? -13.219 1.231 -0.644 1 98.25 201 ASN A CA 1
ATOM 1602 C C . ASN A 1 201 ? -12.219 0.117 -0.942 1 98.25 201 ASN A C 1
ATOM 1604 O O . ASN A 1 201 ? -11.031 0.252 -0.656 1 98.25 201 ASN A O 1
ATOM 1608 N N . ILE A 1 202 ? -12.664 -0.961 -1.53 1 97.69 202 ILE A N 1
ATOM 1609 C CA . ILE A 1 202 ? -11.789 -2.092 -1.812 1 97.69 202 ILE A CA 1
ATOM 1610 C C . ILE A 1 202 ? -10.789 -1.71 -2.904 1 97.69 202 ILE A C 1
ATOM 1612 O O . ILE A 1 202 ? -9.602 -2.045 -2.816 1 97.69 202 ILE A O 1
ATOM 1616 N N . ARG A 1 203 ? -11.25 -0.996 -3.906 1 97.19 203 ARG A N 1
ATOM 1617 C CA . ARG A 1 203 ? -10.344 -0.557 -4.961 1 97.19 203 ARG A CA 1
ATOM 1618 C C . ARG A 1 203 ? -9.219 0.3 -4.395 1 97.19 203 ARG A C 1
ATOM 1620 O O . ARG A 1 203 ? -8.047 0.095 -4.727 1 97.19 203 ARG A O 1
ATOM 1627 N N . LEU A 1 204 ? -9.602 1.165 -3.527 1 96.81 204 LEU A N 1
ATOM 1628 C CA . LEU A 1 204 ? -8.625 2.109 -2.988 1 96.81 204 LEU A CA 1
ATOM 1629 C C . LEU A 1 204 ? -7.754 1.445 -1.928 1 96.81 204 LEU A C 1
ATOM 1631 O O . LEU A 1 204 ? -6.574 1.773 -1.796 1 96.81 204 LEU A O 1
ATOM 1635 N N . ALA A 1 205 ? -8.336 0.487 -1.17 1 96.19 205 ALA A N 1
ATOM 1636 C CA . ALA A 1 205 ? -7.57 -0.242 -0.165 1 96.19 205 ALA A CA 1
ATOM 1637 C C . ALA A 1 205 ? -6.605 -1.229 -0.819 1 96.19 205 ALA A C 1
ATOM 1639 O O . ALA A 1 205 ? -5.613 -1.634 -0.21 1 96.19 205 ALA A O 1
ATOM 1640 N N . SER A 1 206 ? -6.891 -1.632 -2.033 1 96.12 206 SER A N 1
ATOM 1641 C CA . SER A 1 206 ? -6.047 -2.561 -2.779 1 96.12 206 SER A CA 1
ATOM 1642 C C . SER A 1 206 ? -5.059 -1.816 -3.668 1 96.12 206 SER A C 1
ATOM 1644 O O . SER A 1 206 ? -4.746 -2.268 -4.773 1 96.12 206 SER A O 1
ATOM 1646 N N . HIS A 1 207 ? -4.566 -0.693 -3.238 1 94.81 207 HIS A N 1
ATOM 1647 C CA . HIS A 1 207 ? -3.73 0.199 -4.035 1 94.81 207 HIS A CA 1
ATOM 1648 C C . HIS A 1 207 ? -2.457 -0.504 -4.496 1 94.81 207 HIS A C 1
ATOM 1650 O O . HIS A 1 207 ? -1.979 -0.265 -5.609 1 94.81 207 HIS A O 1
ATOM 1656 N N . ALA A 1 208 ? -1.848 -1.342 -3.686 1 95.94 208 ALA A N 1
ATOM 1657 C CA . ALA A 1 208 ? -0.665 -2.082 -4.117 1 95.94 208 ALA A CA 1
ATOM 1658 C C . ALA A 1 208 ? -0.996 -3.018 -5.277 1 95.94 208 ALA A C 1
ATOM 1660 O O . ALA A 1 208 ? -0.24 -3.105 -6.246 1 95.94 208 ALA A O 1
ATOM 1661 N N . THR A 1 209 ? -2.125 -3.717 -5.129 1 96.88 209 THR A N 1
ATOM 1662 C CA . THR A 1 209 ? -2.58 -4.641 -6.16 1 96.88 209 THR A CA 1
ATOM 1663 C C . THR A 1 209 ? -2.82 -3.906 -7.477 1 96.88 209 THR A C 1
ATOM 1665 O O . THR A 1 209 ? -2.373 -4.355 -8.531 1 96.88 209 THR A O 1
ATOM 1668 N N . TYR A 1 210 ? -3.445 -2.795 -7.406 1 95.31 210 TYR A N 1
ATOM 1669 C CA . TYR A 1 210 ? -3.736 -2.049 -8.625 1 95.31 210 TYR A CA 1
ATOM 1670 C C . TYR A 1 210 ? -2.459 -1.495 -9.242 1 95.31 210 TYR A C 1
ATOM 1672 O O . TYR A 1 210 ? -2.338 -1.413 -10.469 1 95.31 210 TYR A O 1
ATOM 1680 N N . ALA A 1 211 ? -1.521 -1.062 -8.398 1 95.44 211 ALA A N 1
ATOM 1681 C CA . ALA A 1 211 ? -0.22 -0.648 -8.922 1 95.44 211 ALA A CA 1
ATOM 1682 C C . ALA A 1 211 ? 0.469 -1.798 -9.648 1 95.44 211 ALA A C 1
ATOM 1684 O O . ALA A 1 211 ? 1.026 -1.608 -10.734 1 95.44 211 ALA A O 1
ATOM 1685 N N . THR A 1 212 ? 0.438 -2.99 -9.094 1 97.06 212 THR A N 1
ATOM 1686 C CA . THR A 1 212 ? 1.038 -4.172 -9.703 1 97.06 212 THR A CA 1
ATOM 1687 C C . THR A 1 212 ? 0.349 -4.508 -11.023 1 97.06 212 THR A C 1
ATOM 1689 O O . THR A 1 212 ? 1.013 -4.777 -12.031 1 97.06 212 THR A O 1
ATOM 1692 N N . LEU A 1 213 ? -0.974 -4.445 -10.992 1 95.44 213 LEU A N 1
ATOM 1693 C CA . LEU A 1 213 ? -1.731 -4.742 -12.203 1 95.44 213 LEU A CA 1
ATOM 1694 C C . LEU A 1 213 ? -1.357 -3.779 -13.328 1 95.44 213 LEU A C 1
ATOM 1696 O O . LEU A 1 213 ? -1.225 -4.191 -14.477 1 95.44 213 LEU A O 1
ATOM 1700 N N . ALA A 1 214 ? -1.17 -2.527 -12.969 1 93.25 214 ALA A N 1
ATOM 1701 C CA . ALA A 1 214 ? -0.777 -1.529 -13.961 1 93.25 214 ALA A CA 1
ATOM 1702 C C . ALA A 1 214 ? 0.583 -1.862 -14.57 1 93.25 214 ALA A C 1
ATOM 1704 O O . ALA A 1 214 ? 0.787 -1.712 -15.773 1 93.25 214 ALA A O 1
ATOM 1705 N N . ILE A 1 215 ? 1.481 -2.303 -13.797 1 93.69 215 ILE A N 1
ATOM 1706 C CA . ILE A 1 215 ? 2.814 -2.682 -14.25 1 93.69 215 ILE A CA 1
ATOM 1707 C C . ILE A 1 215 ? 2.719 -3.889 -15.18 1 93.69 215 ILE A C 1
ATOM 1709 O O . ILE A 1 215 ? 3.352 -3.918 -16.234 1 93.69 215 ILE A O 1
ATOM 1713 N N . LEU A 1 216 ? 1.92 -4.871 -14.766 1 92.81 216 LEU A N 1
ATOM 1714 C CA . LEU A 1 216 ? 1.76 -6.086 -15.555 1 92.81 216 LEU A CA 1
ATOM 1715 C C . LEU A 1 216 ? 1.165 -5.766 -16.922 1 92.81 216 LEU A C 1
ATOM 1717 O O . LEU A 1 216 ? 1.559 -6.359 -17.938 1 92.81 216 LEU A O 1
ATOM 1721 N N . GLU A 1 217 ? 0.266 -4.805 -16.891 1 83.31 217 GLU A N 1
ATOM 1722 C CA . GLU A 1 217 ? -0.366 -4.41 -18.156 1 83.31 217 GLU A CA 1
ATOM 1723 C C . GLU A 1 217 ? 0.646 -3.785 -19.109 1 83.31 217 GLU A C 1
ATOM 1725 O O . GLU A 1 217 ? 0.583 -4.004 -20.312 1 83.31 217 GLU A O 1
ATOM 1730 N N . SER A 1 218 ? 1.545 -3 -18.5 1 73.69 218 SER A N 1
ATOM 1731 C CA . SER A 1 218 ? 2.543 -2.33 -19.328 1 73.69 218 SER A CA 1
ATOM 1732 C C . SER A 1 218 ? 3.59 -3.316 -19.844 1 73.69 218 SER A C 1
ATOM 1734 O O . SER A 1 218 ? 4.383 -2.984 -20.719 1 73.69 218 SER A O 1
ATOM 1736 N N . ARG A 1 219 ? 3.619 -4.492 -19.328 1 64.56 219 ARG A N 1
ATOM 1737 C CA . ARG A 1 219 ? 4.617 -5.488 -19.703 1 64.56 219 ARG A CA 1
ATOM 1738 C C . ARG A 1 219 ? 4.035 -6.523 -20.656 1 64.56 219 ARG A C 1
ATOM 1740 O O . ARG A 1 219 ? 4.738 -7.426 -21.109 1 64.56 219 ARG A O 1
ATOM 1747 N N . LEU A 1 220 ? 2.762 -6.449 -20.719 1 56.62 220 LEU A N 1
ATOM 1748 C CA . LEU A 1 220 ? 2.131 -7.523 -21.469 1 56.62 220 LEU A CA 1
ATOM 1749 C C . LEU A 1 220 ? 2.646 -7.547 -22.906 1 56.62 220 LEU A C 1
ATOM 1751 O O . LEU A 1 220 ? 2.848 -6.496 -23.516 1 56.62 220 LEU A O 1
ATOM 1755 N N . ALA A 1 221 ? 3.518 -8.438 -23.188 1 48.38 221 ALA A N 1
ATOM 1756 C CA . ALA A 1 221 ? 4.234 -8.641 -24.453 1 48.38 221 ALA A CA 1
ATOM 1757 C C . ALA A 1 221 ? 3.375 -8.219 -25.641 1 48.38 221 ALA A C 1
ATOM 1759 O O . ALA A 1 221 ? 3.869 -7.598 -26.578 1 48.38 221 ALA A O 1
ATOM 1760 N N . GLY A 1 222 ? 2.238 -9.094 -26.047 1 43.97 222 GLY A N 1
ATOM 1761 C CA . GLY A 1 222 ? 1.468 -9.133 -27.266 1 43.97 222 GLY A CA 1
ATOM 1762 C C . GLY A 1 222 ? 0.277 -8.195 -27.266 1 43.97 222 GLY A C 1
ATOM 1763 O O . GLY A 1 222 ? 0.014 -7.523 -26.266 1 43.97 222 GLY A O 1
ATOM 1764 N N . PRO A 1 223 ? -0.417 -8.008 -28.469 1 40.97 223 PRO A N 1
ATOM 1765 C CA . PRO A 1 223 ? -1.575 -7.16 -28.781 1 40.97 223 PRO A CA 1
ATOM 1766 C C . PRO A 1 223 ? -2.625 -7.176 -27.672 1 40.97 223 PRO A C 1
ATOM 1768 O O . PRO A 1 223 ? -3.547 -6.355 -27.672 1 40.97 223 PRO A O 1
ATOM 1771 N N . GLU A 1 224 ? -2.73 -8.195 -26.938 1 38.47 224 GLU A N 1
ATOM 1772 C CA . GLU A 1 224 ? -3.832 -8.422 -26 1 38.47 224 GLU A CA 1
ATOM 1773 C C . GLU A 1 224 ? -3.637 -7.629 -24.719 1 38.47 224 GLU A C 1
ATOM 1775 O O . GLU A 1 224 ? -4.375 -7.816 -23.75 1 38.47 224 GLU A O 1
ATOM 1780 N N . ALA A 1 225 ? -2.66 -7.02 -24.516 1 37.88 225 ALA A N 1
ATOM 1781 C CA . ALA A 1 225 ? -2.25 -6.199 -23.375 1 37.88 225 ALA A CA 1
ATOM 1782 C C . ALA A 1 225 ? -3.375 -5.262 -22.938 1 37.88 225 ALA A C 1
ATOM 1784 O O . ALA A 1 225 ? -3.182 -4.414 -22.062 1 37.88 225 ALA A O 1
ATOM 1785 N N . THR A 1 226 ? -4.434 -5.066 -23.75 1 35.53 226 THR A N 1
ATOM 1786 C CA . THR A 1 226 ? -5.336 -3.93 -23.609 1 35.53 226 THR A CA 1
ATOM 1787 C C . THR A 1 226 ? -6 -3.941 -22.234 1 35.53 226 THR A C 1
ATOM 1789 O O . THR A 1 226 ? -6.203 -2.889 -21.625 1 35.53 226 THR A O 1
ATOM 1792 N N . VAL A 1 227 ? -7.066 -4.859 -21.828 1 35.25 227 VAL A N 1
ATOM 1793 C CA . VAL A 1 227 ? -8.188 -4.5 -20.969 1 35.25 227 VAL A CA 1
ATOM 1794 C C . VAL A 1 227 ? -8.031 -5.176 -19.609 1 35.25 227 VAL A C 1
ATOM 1796 O O . VAL A 1 227 ? -8.445 -6.324 -19.438 1 35.25 227 VAL A O 1
ATOM 1799 N N . LEU A 1 228 ? -6.734 -5.188 -19.203 1 35.84 228 LEU A N 1
ATOM 1800 C CA . LEU A 1 228 ? -6.922 -5.824 -17.906 1 35.84 228 LEU A CA 1
ATOM 1801 C C . LEU A 1 228 ? -7.867 -5.008 -17.031 1 35.84 228 LEU A C 1
ATOM 1803 O O . LEU A 1 228 ? -8.469 -5.543 -16.094 1 35.84 228 LEU A O 1
ATOM 1807 N N . ILE A 1 229 ? -7.582 -3.584 -16.797 1 32.16 229 ILE A N 1
ATOM 1808 C CA . ILE A 1 229 ? -8.406 -2.787 -15.898 1 32.16 229 ILE A CA 1
ATOM 1809 C C . ILE A 1 229 ? -9.75 -2.48 -16.562 1 32.16 229 ILE A C 1
ATOM 1811 O O . ILE A 1 229 ? -9.789 -2.133 -17.75 1 32.16 229 ILE A O 1
ATOM 1815 N N . MET B 1 1 ? -14.156 27.609 12.562 1 64.06 1 MET B N 1
ATOM 1816 C CA . MET B 1 1 ? -13.883 26.531 11.609 1 64.06 1 MET B CA 1
ATOM 1817 C C . MET B 1 1 ? -12.539 25.875 11.906 1 64.06 1 MET B C 1
ATOM 1819 O O . MET B 1 1 ? -11.508 26.547 11.953 1 64.06 1 MET B O 1
ATOM 1823 N N . PRO B 1 2 ? -12.617 24.516 12.312 1 88 2 PRO B N 1
ATOM 1824 C CA . PRO B 1 2 ? -11.297 24 12.656 1 88 2 PRO B CA 1
ATOM 1825 C C . PRO B 1 2 ? -10.469 23.641 11.43 1 88 2 PRO B C 1
ATOM 1827 O O . PRO B 1 2 ? -11.023 23.281 10.391 1 88 2 PRO B O 1
ATOM 1830 N N . TYR B 1 3 ? -9.32 24.188 11.344 1 96.62 3 TYR B N 1
ATOM 1831 C CA . TYR B 1 3 ? -8.32 23.766 10.367 1 96.62 3 TYR B CA 1
ATOM 1832 C C . TYR B 1 3 ? -7.645 22.469 10.789 1 96.62 3 TYR B C 1
ATOM 1834 O O . TYR B 1 3 ? -7.258 22.312 11.945 1 96.62 3 TYR B O 1
ATOM 1842 N N . HIS B 1 4 ? -7.617 21.5 9.852 1 97.62 4 HIS B N 1
ATOM 1843 C CA . HIS B 1 4 ? -6.934 20.219 10.047 1 97.62 4 HIS B CA 1
ATOM 1844 C C . HIS B 1 4 ? -5.688 20.125 9.172 1 97.62 4 HIS B C 1
ATOM 1846 O O . HIS B 1 4 ? -5.793 20.062 7.941 1 97.62 4 HIS B O 1
ATOM 1852 N N . LEU B 1 5 ? -4.508 20.141 9.789 1 97.75 5 LEU B N 1
ATOM 1853 C CA . LEU B 1 5 ? -3.246 20.125 9.055 1 97.75 5 LEU B CA 1
ATOM 1854 C C . LEU B 1 5 ? -2.633 18.734 9.07 1 97.75 5 LEU B C 1
ATOM 1856 O O . LEU B 1 5 ? -2.322 18.188 10.133 1 97.75 5 LEU B O 1
ATOM 1860 N N . VAL B 1 6 ? -2.51 18.125 7.895 1 98 6 VAL B N 1
ATOM 1861 C CA . VAL B 1 6 ? -1.79 16.859 7.734 1 98 6 VAL B CA 1
ATOM 1862 C C . VAL B 1 6 ? -0.292 17.125 7.617 1 98 6 VAL B C 1
ATOM 1864 O O . VAL B 1 6 ? 0.211 17.422 6.531 1 98 6 VAL B O 1
ATOM 1867 N N . HIS B 1 7 ? 0.406 16.984 8.719 1 96.69 7 HIS B N 1
ATOM 1868 C CA . HIS B 1 7 ? 1.825 17.312 8.828 1 96.69 7 HIS B CA 1
ATOM 1869 C C . HIS B 1 7 ? 2.691 16.094 8.539 1 96.69 7 HIS B C 1
ATOM 1871 O O . HIS B 1 7 ? 3.221 15.469 9.469 1 96.69 7 HIS B O 1
ATOM 1877 N N . VAL B 1 8 ? 2.871 15.836 7.277 1 96.38 8 VAL B N 1
ATOM 1878 C CA . VAL B 1 8 ? 3.766 14.758 6.848 1 96.38 8 VAL B CA 1
ATOM 1879 C C . VAL B 1 8 ? 5.219 15.188 7.051 1 96.38 8 VAL B C 1
ATOM 1881 O O . VAL B 1 8 ? 5.629 16.25 6.578 1 96.38 8 VAL B O 1
ATOM 1884 N N . GLY B 1 9 ? 6 14.391 7.777 1 94.38 9 GLY B N 1
ATOM 1885 C CA . GLY B 1 9 ? 7.398 14.734 8.016 1 94.38 9 GLY B CA 1
ATOM 1886 C C . GLY B 1 9 ? 8.148 15.07 6.738 1 94.38 9 GLY B C 1
ATOM 1887 O O . GLY B 1 9 ? 8.016 14.375 5.73 1 94.38 9 GLY B O 1
ATOM 1888 N N . LYS B 1 10 ? 8.906 16.125 6.855 1 94.06 10 LYS B N 1
ATOM 1889 C CA . LYS B 1 10 ? 9.797 16.562 5.785 1 94.06 10 LYS B CA 1
ATOM 1890 C C . LYS B 1 10 ? 9.016 17.219 4.652 1 94.06 10 LYS B C 1
ATOM 1892 O O . LYS B 1 10 ? 9.469 17.219 3.502 1 94.06 10 LYS B O 1
ATOM 1897 N N . CYS B 1 11 ? 7.836 17.719 4.922 1 94.5 11 CYS B N 1
ATOM 1898 C CA . CYS B 1 11 ? 7.02 18.422 3.949 1 94.5 11 CYS B CA 1
ATOM 1899 C C . CYS B 1 11 ? 6.762 19.859 4.402 1 94.5 11 CYS B C 1
ATOM 1901 O O . CYS B 1 11 ? 5.688 20.406 4.156 1 94.5 11 CYS B O 1
ATOM 1903 N N . ALA B 1 12 ? 7.684 20.422 5.176 1 92.69 12 ALA B N 1
ATOM 1904 C CA . ALA B 1 12 ? 7.703 21.828 5.578 1 92.69 12 ALA B CA 1
ATOM 1905 C C . ALA B 1 12 ? 6.578 22.125 6.559 1 92.69 12 ALA B C 1
ATOM 1907 O O . ALA B 1 12 ? 5.996 23.219 6.527 1 92.69 12 ALA B O 1
ATOM 1908 N N . GLY B 1 13 ? 6.23 21.172 7.379 1 93.56 13 GLY B N 1
ATOM 1909 C CA . GLY B 1 13 ? 5.152 21.328 8.344 1 93.56 13 GLY B CA 1
ATOM 1910 C C . GLY B 1 13 ? 5.41 22.422 9.359 1 93.56 13 GLY B C 1
ATOM 1911 O O . GLY B 1 13 ? 4.504 23.188 9.695 1 93.56 13 GLY B O 1
ATOM 1912 N N . GLU B 1 14 ? 6.66 22.531 9.844 1 91.31 14 GLU B N 1
ATOM 1913 C CA . GLU B 1 14 ? 6.992 23.531 10.844 1 91.31 14 GLU B CA 1
ATOM 1914 C C . GLU B 1 14 ? 6.785 24.938 10.305 1 91.31 14 GLU B C 1
ATOM 1916 O O . GLU B 1 14 ? 6.277 25.812 11.016 1 91.31 14 GLU B O 1
ATOM 1921 N N . SER B 1 15 ? 7.172 25.156 9.117 1 90.75 15 SER B N 1
ATOM 1922 C CA . SER B 1 15 ? 7.012 26.469 8.5 1 90.75 15 SER B CA 1
ATOM 1923 C C . SER B 1 15 ? 5.539 26.844 8.383 1 90.75 15 SER B C 1
ATOM 1925 O O . SER B 1 15 ? 5.156 27.969 8.68 1 90.75 15 SER B O 1
ATOM 1927 N N . VAL B 1 16 ? 4.711 25.922 7.961 1 93.56 16 VAL B N 1
ATOM 1928 C CA . VAL B 1 16 ? 3.283 26.172 7.781 1 93.56 16 VAL B CA 1
ATOM 1929 C C . VAL B 1 16 ? 2.623 26.406 9.141 1 93.56 16 VAL B C 1
ATOM 1931 O O . VAL B 1 16 ? 1.817 27.328 9.289 1 93.56 16 VAL B O 1
ATOM 1934 N N . ILE B 1 17 ? 3.012 25.625 10.125 1 94.38 17 ILE B N 1
ATOM 1935 C CA . ILE B 1 17 ? 2.471 25.75 11.469 1 94.38 17 ILE B CA 1
ATOM 1936 C C . ILE B 1 17 ? 2.811 27.125 12.039 1 94.38 17 ILE B C 1
ATOM 1938 O O . ILE B 1 17 ? 1.945 27.812 12.602 1 94.38 17 ILE B O 1
ATOM 1942 N N . ARG B 1 18 ? 4.047 27.547 11.859 1 91.81 18 ARG B N 1
ATOM 1943 C CA . ARG B 1 18 ? 4.492 28.844 12.359 1 91.81 18 ARG B CA 1
ATOM 1944 C C . ARG B 1 18 ? 3.668 29.984 11.75 1 91.81 18 ARG B C 1
ATOM 1946 O O . ARG B 1 18 ? 3.41 30.984 12.414 1 91.81 18 ARG B O 1
ATOM 1953 N N . THR B 1 19 ? 3.279 29.781 10.586 1 91.81 19 THR B N 1
ATOM 1954 C CA . THR B 1 19 ? 2.529 30.797 9.859 1 91.81 19 THR B CA 1
ATOM 1955 C C . THR B 1 19 ? 1.064 30.797 10.289 1 91.81 19 THR B C 1
ATOM 1957 O O . THR B 1 19 ? 0.478 31.859 10.516 1 91.81 19 THR B O 1
ATOM 1960 N N . LEU B 1 20 ? 0.458 29.641 10.453 1 92.88 20 LEU B N 1
ATOM 1961 C CA . LEU B 1 20 ? -0.982 29.5 10.641 1 92.88 20 LEU B CA 1
ATOM 1962 C C . LEU B 1 20 ? -1.356 29.656 12.109 1 92.88 20 LEU B C 1
ATOM 1964 O O . LEU B 1 20 ? -2.395 30.234 12.438 1 92.88 20 LEU B O 1
ATOM 1968 N N . GLN B 1 21 ? -0.555 29.141 12.984 1 92.62 21 GLN B N 1
ATOM 1969 C CA . GLN B 1 21 ? -0.887 29 14.398 1 92.62 21 GLN B CA 1
ATOM 1970 C C . GLN B 1 21 ? -1.264 30.344 15.016 1 92.62 21 GLN B C 1
ATOM 1972 O O . GLN B 1 21 ? -2.242 30.438 15.758 1 92.62 21 GLN B O 1
ATOM 1977 N N . PRO B 1 22 ? -0.582 31.438 14.719 1 91.75 22 PRO B N 1
ATOM 1978 C CA . PRO B 1 22 ? -0.928 32.719 15.336 1 91.75 22 PRO B CA 1
ATOM 1979 C C . PRO B 1 22 ? -2.186 33.344 14.734 1 91.75 22 PRO B C 1
ATOM 1981 O O . PRO B 1 22 ? -2.738 34.312 15.297 1 91.75 22 PRO B O 1
ATOM 1984 N N . GLN B 1 23 ? -2.66 32.812 13.656 1 92.38 23 GLN B N 1
ATOM 1985 C CA . GLN B 1 23 ? -3.709 33.5 12.906 1 92.38 23 GLN B CA 1
ATOM 1986 C C . GLN B 1 23 ? -5.059 32.781 13.094 1 92.38 23 GLN B C 1
ATOM 1988 O O . GLN B 1 23 ? -6.105 33.375 12.812 1 92.38 23 GLN B O 1
ATOM 1993 N N . VAL B 1 24 ? -4.973 31.484 13.516 1 91.56 24 VAL B N 1
ATOM 1994 C CA . VAL B 1 24 ? -6.23 30.75 13.57 1 91.56 24 VAL B CA 1
ATOM 1995 C C . VAL B 1 24 ? -6.41 30.125 14.953 1 91.56 24 VAL B C 1
ATOM 1997 O O . VAL B 1 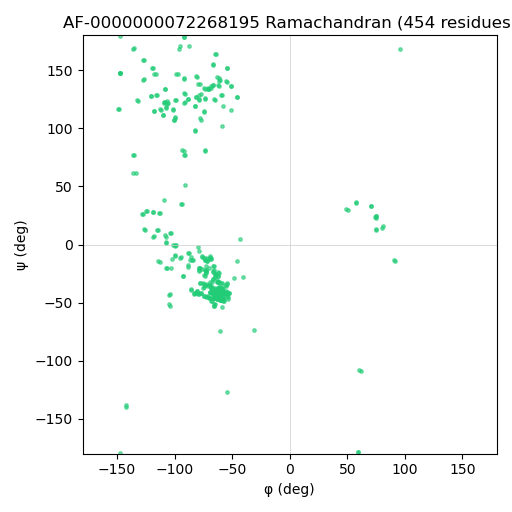24 ? -5.438 29.703 15.578 1 91.56 24 VAL B O 1
ATOM 2000 N N . ALA B 1 25 ? -7.641 30.078 15.547 1 86.94 25 ALA B N 1
ATOM 2001 C CA . ALA B 1 25 ? -7.93 29.562 16.891 1 86.94 25 ALA B CA 1
ATOM 2002 C C . ALA B 1 25 ? -8.156 28.047 16.844 1 86.94 25 ALA B C 1
ATOM 2004 O O . ALA B 1 25 ? -7.98 27.375 17.859 1 86.94 25 ALA B O 1
ATOM 2005 N N . GLY B 1 26 ? -8.297 27.375 15.797 1 91.81 26 GLY B N 1
ATOM 2006 C CA . GLY B 1 26 ? -8.672 25.969 15.727 1 91.81 26 GLY B CA 1
ATOM 2007 C C . GLY B 1 26 ? -7.844 25.188 14.734 1 91.81 26 GLY B C 1
ATOM 2008 O O . GLY B 1 26 ? -8.391 24.562 13.812 1 91.81 26 GLY B O 1
ATOM 2009 N N . LEU B 1 27 ? -6.492 25.156 15.031 1 95.94 27 LEU B N 1
ATOM 2010 C CA . LEU B 1 27 ? -5.613 24.375 14.172 1 95.94 27 LEU B CA 1
ATOM 2011 C C . LEU B 1 27 ? -5.281 23.031 14.812 1 95.94 27 LEU B C 1
ATOM 2013 O O . LEU B 1 27 ? -4.602 22.984 15.836 1 95.94 27 LEU B O 1
ATOM 2017 N N . GLU B 1 28 ? -5.844 22 14.289 1 97.06 28 GLU B N 1
ATOM 2018 C CA . GLU B 1 28 ? -5.484 20.641 14.688 1 97.06 28 GLU B CA 1
ATOM 2019 C C . GLU B 1 28 ? -4.371 20.094 13.812 1 97.06 28 GLU B C 1
ATOM 2021 O O . GLU B 1 28 ? -4.488 20.078 12.586 1 97.06 28 GLU B O 1
ATOM 2026 N N . ILE B 1 29 ? -3.256 19.688 14.406 1 97.12 29 ILE B N 1
ATOM 2027 C CA . ILE B 1 29 ? -2.09 19.203 13.68 1 97.12 29 ILE B CA 1
ATOM 2028 C C . ILE B 1 29 ? -1.973 17.688 13.828 1 97.12 29 ILE B C 1
ATOM 2030 O O . ILE B 1 29 ? -1.917 17.172 14.953 1 97.12 29 ILE B O 1
ATOM 2034 N N . TYR B 1 30 ? -1.991 16.969 12.75 1 97.31 30 TYR B N 1
ATOM 2035 C CA . TYR B 1 30 ? -1.814 15.523 12.734 1 97.31 30 TYR B CA 1
ATOM 2036 C C . TYR B 1 30 ? -0.385 15.148 12.359 1 97.31 30 TYR B C 1
ATOM 2038 O O . TYR B 1 30 ? 0.012 15.273 11.203 1 97.31 30 TYR B O 1
ATOM 2046 N N . HIS B 1 31 ? 0.38 14.648 13.359 1 94.94 31 HIS B N 1
ATOM 2047 C CA . HIS B 1 31 ? 1.794 14.352 13.164 1 94.94 31 HIS B CA 1
ATOM 2048 C C . HIS B 1 31 ? 2.234 13.18 14.039 1 94.94 31 HIS B C 1
ATOM 2050 O O . HIS B 1 31 ? 2.148 13.25 15.273 1 94.94 31 HIS B O 1
ATOM 2056 N N . VAL B 1 32 ? 2.672 12.031 13.43 1 90.62 32 VAL B N 1
ATOM 2057 C CA . VAL B 1 32 ? 3.273 10.844 14.031 1 90.62 32 VAL B CA 1
ATOM 2058 C C . VAL B 1 32 ? 2.305 10.227 15.039 1 90.62 32 VAL B C 1
ATOM 2060 O O . VAL B 1 32 ? 1.131 10.602 15.086 1 90.62 32 VAL B O 1
ATOM 2063 N N . HIS B 1 33 ? 2.695 9.125 15.727 1 89.12 33 HIS B N 1
ATOM 2064 C CA . HIS B 1 33 ? 1.919 8.383 16.719 1 89.12 33 HIS B CA 1
ATOM 2065 C C . HIS B 1 33 ? 0.637 7.828 16.109 1 89.12 33 HIS B C 1
ATOM 2067 O O . HIS B 1 33 ? 0.686 6.93 15.258 1 89.12 33 HIS B O 1
ATOM 2073 N N . ASP B 1 34 ? -0.517 8.469 16.531 1 93.25 34 ASP B N 1
ATOM 2074 C CA . ASP B 1 34 ? -1.779 7.941 16.016 1 93.25 34 ASP B CA 1
ATOM 2075 C C . ASP B 1 34 ? -2.457 8.945 15.086 1 93.25 34 ASP B C 1
ATOM 2077 O O . ASP B 1 34 ? -3.684 8.969 14.984 1 93.25 34 ASP B O 1
ATOM 2081 N N . ALA B 1 35 ? -1.618 9.758 14.484 1 95.62 35 ALA B N 1
ATOM 2082 C CA . ALA B 1 35 ? -2.104 10.836 13.625 1 95.62 35 ALA B CA 1
ATOM 2083 C C . ALA B 1 35 ? -3.016 10.289 12.523 1 95.62 35 ALA B C 1
ATOM 2085 O O . ALA B 1 35 ? -4.023 10.914 12.18 1 95.62 35 ALA B O 1
ATOM 2086 N N . ASN B 1 36 ? -2.682 9.133 11.938 1 96.06 36 ASN B N 1
ATOM 2087 C CA . ASN B 1 36 ? -3.494 8.57 10.859 1 96.06 36 ASN B CA 1
ATOM 2088 C C . ASN B 1 36 ? -4.898 8.227 11.352 1 96.06 36 ASN B C 1
ATOM 2090 O O . ASN B 1 36 ? -5.879 8.453 10.641 1 96.06 36 ASN B O 1
ATOM 2094 N N . LEU B 1 37 ? -5.027 7.719 12.562 1 96.88 37 LEU B N 1
ATOM 2095 C CA . LEU B 1 37 ? -6.32 7.352 13.125 1 96.88 37 LEU B CA 1
ATOM 2096 C C . LEU B 1 37 ? -7.148 8.594 13.445 1 96.88 37 LEU B C 1
ATOM 2098 O O . LEU B 1 37 ? -8.336 8.648 13.125 1 96.88 37 LEU B O 1
ATOM 2102 N N . GLN B 1 38 ? -6.496 9.57 14.07 1 97.88 38 GLN B N 1
ATOM 2103 C CA . GLN B 1 38 ? -7.184 10.812 14.414 1 97.88 38 GLN B CA 1
ATOM 2104 C C . GLN B 1 38 ? -7.645 11.555 13.164 1 97.88 38 GLN B C 1
ATOM 2106 O O . GLN B 1 38 ? -8.742 12.109 13.141 1 97.88 38 GLN B O 1
ATOM 2111 N N . LEU B 1 39 ? -6.789 11.555 12.188 1 98.19 39 LEU B N 1
ATOM 2112 C CA . LEU B 1 39 ? -7.137 12.203 10.93 1 98.19 39 LEU B CA 1
ATOM 2113 C C . LEU B 1 39 ? -8.328 11.516 10.273 1 98.19 39 LEU B C 1
ATOM 2115 O O . LEU B 1 39 ? -9.25 12.18 9.781 1 98.19 39 LEU B O 1
ATOM 2119 N N . ALA B 1 40 ? -8.328 10.203 10.25 1 98.44 40 ALA B N 1
ATOM 2120 C CA . ALA B 1 40 ? -9.469 9.469 9.703 1 98.44 40 ALA B CA 1
ATOM 2121 C C . ALA B 1 40 ? -10.758 9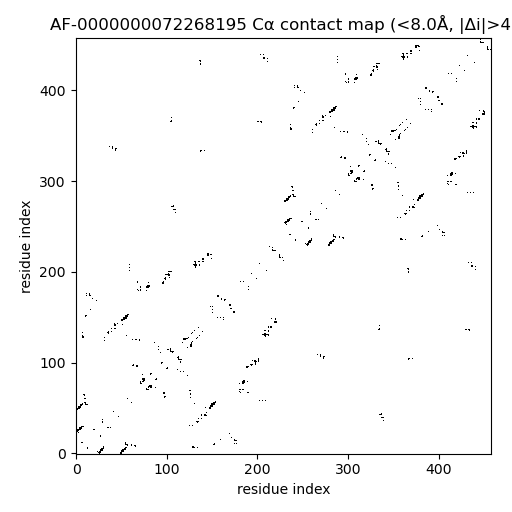.828 10.438 1 98.44 40 ALA B C 1
ATOM 2123 O O . ALA B 1 40 ? -11.797 10.016 9.805 1 98.44 40 ALA B O 1
ATOM 2124 N N . ASP B 1 41 ? -10.688 9.961 11.75 1 98.31 41 ASP B N 1
ATOM 2125 C CA . ASP B 1 41 ? -11.852 10.375 12.539 1 98.31 41 ASP B CA 1
ATOM 2126 C C . ASP B 1 41 ? -12.367 11.734 12.078 1 98.31 41 ASP B C 1
ATOM 2128 O O . ASP B 1 41 ? -13.578 11.914 11.906 1 98.31 41 ASP B O 1
ATOM 2132 N N . ALA B 1 42 ? -11.453 12.625 11.891 1 97.94 42 ALA B N 1
ATOM 2133 C CA . ALA B 1 42 ? -11.828 13.977 11.5 1 97.94 42 ALA B CA 1
ATOM 2134 C C . ALA B 1 42 ? -12.461 13.992 10.109 1 97.94 42 ALA B C 1
ATOM 2136 O O . ALA B 1 42 ? -13.5 14.617 9.898 1 97.94 42 ALA B O 1
ATOM 2137 N N . VAL B 1 43 ? -11.867 13.297 9.172 1 97.94 43 VAL B N 1
ATOM 2138 C CA . VAL B 1 43 ? -12.336 13.258 7.793 1 97.94 43 VAL B CA 1
ATOM 2139 C C . VAL B 1 43 ? -13.727 12.633 7.738 1 97.94 43 VAL B C 1
ATOM 2141 O O . VAL B 1 43 ? -14.633 13.156 7.082 1 97.94 43 VAL B O 1
ATOM 2144 N N . LEU B 1 44 ? -13.945 11.578 8.477 1 98.19 44 LEU B N 1
ATOM 2145 C CA . LEU B 1 44 ? -15.141 10.742 8.312 1 98.19 44 LEU B CA 1
ATOM 2146 C C . LEU B 1 44 ? -16.297 11.273 9.164 1 98.19 44 LEU B C 1
ATOM 2148 O O . LEU B 1 44 ? -17.422 10.797 9.039 1 98.19 44 LEU B O 1
ATOM 2152 N N . ARG B 1 45 ? -16 12.25 9.977 1 96.62 45 ARG B N 1
ATOM 2153 C CA . ARG B 1 45 ? -17.078 12.922 10.68 1 96.62 45 ARG B CA 1
ATOM 2154 C C . ARG B 1 45 ? -17.891 13.812 9.742 1 96.62 45 ARG B C 1
ATOM 2156 O O . ARG B 1 45 ? -19.016 14.18 10.039 1 96.62 45 ARG B O 1
ATOM 2163 N N . HIS B 1 46 ? -17.297 14.25 8.594 1 96.38 46 HIS B N 1
ATOM 2164 C CA . HIS B 1 46 ? -17.938 15.031 7.543 1 96.38 46 HIS B CA 1
ATOM 2165 C C . HIS B 1 46 ? -18.5 16.328 8.094 1 96.38 46 HIS B C 1
ATOM 2167 O O . HIS B 1 46 ? -19.609 16.734 7.719 1 96.38 46 HIS B O 1
ATOM 2173 N N . ASP B 1 47 ? -17.766 16.875 9.039 1 96.5 47 ASP B N 1
ATOM 2174 C CA . ASP B 1 47 ? -18.188 18.188 9.523 1 96.5 47 ASP B CA 1
ATOM 2175 C C . ASP B 1 47 ? -18.062 19.25 8.43 1 96.5 47 ASP B C 1
ATOM 2177 O O . ASP B 1 47 ? -16.969 19.438 7.875 1 96.5 47 ASP B O 1
ATOM 2181 N N . PRO B 1 48 ? -19.125 19.969 8.133 1 95.12 48 PRO B N 1
ATOM 2182 C CA . PRO B 1 48 ? -19.125 20.906 7.016 1 95.12 48 PRO B CA 1
ATOM 2183 C C . PRO B 1 48 ? -18.234 22.125 7.277 1 95.12 48 PRO B C 1
ATOM 2185 O O . PRO B 1 48 ? -17.938 22.891 6.352 1 95.12 48 PRO B O 1
ATOM 2188 N N . SER B 1 49 ? -17.797 22.297 8.469 1 94.12 49 SER B N 1
ATOM 2189 C CA . SER B 1 49 ? -16.969 23.453 8.805 1 94.12 49 SER B CA 1
ATOM 2190 C C . SER B 1 49 ? -15.484 23.141 8.719 1 94.12 49 SER B C 1
ATOM 2192 O O . SER B 1 49 ? -14.648 24.031 8.742 1 94.12 49 SER B O 1
ATOM 2194 N N . ASP B 1 50 ? -15.141 21.875 8.578 1 95.5 50 ASP B N 1
ATOM 2195 C CA . ASP B 1 50 ? -13.75 21.453 8.617 1 95.5 50 ASP B CA 1
ATOM 2196 C C . ASP B 1 50 ? -13.031 21.828 7.32 1 95.5 50 ASP B C 1
ATOM 2198 O O . ASP B 1 50 ? -13.586 21.688 6.23 1 95.5 50 ASP B O 1
ATOM 2202 N N . ILE B 1 51 ? -11.859 22.375 7.457 1 94.94 51 ILE B N 1
ATOM 2203 C CA . ILE B 1 51 ? -10.953 22.641 6.348 1 94.94 51 ILE B CA 1
ATOM 2204 C C . ILE B 1 51 ? -9.688 21.812 6.496 1 94.94 51 ILE B C 1
ATOM 2206 O O . ILE B 1 51 ? -9.055 21.812 7.555 1 94.94 51 ILE B O 1
ATOM 2210 N N . PHE B 1 52 ? -9.359 21.125 5.434 1 96.38 52 PHE B N 1
ATOM 2211 C CA . PHE B 1 52 ? -8.188 20.25 5.5 1 96.38 52 PHE B CA 1
ATOM 2212 C C . PHE B 1 52 ? -7.043 20.828 4.676 1 96.38 52 PHE B C 1
ATOM 2214 O O . PHE B 1 52 ? -7.254 21.328 3.568 1 96.38 52 PHE B O 1
ATOM 2221 N N . ILE B 1 53 ? -5.852 20.844 5.238 1 96.38 53 ILE B N 1
ATOM 2222 C CA . ILE B 1 53 ? -4.617 21.266 4.586 1 96.38 53 ILE B CA 1
ATOM 2223 C C . ILE B 1 53 ? -3.635 20.094 4.531 1 96.38 53 ILE B C 1
ATOM 2225 O O . ILE B 1 53 ? -3.182 19.609 5.57 1 96.38 53 ILE B O 1
ATOM 2229 N N . VAL B 1 54 ? -3.305 19.625 3.395 1 97.06 54 VAL B N 1
ATOM 2230 C CA . VAL B 1 54 ? -2.398 18.5 3.217 1 97.06 54 VAL B CA 1
ATOM 2231 C C . VAL B 1 54 ? -1.056 18.984 2.684 1 97.06 54 VAL B C 1
ATOM 2233 O O . VAL B 1 54 ? -0.99 19.594 1.612 1 97.06 54 VAL B O 1
ATOM 2236 N N . LEU B 1 55 ? -0.026 18.781 3.441 1 96.25 55 LEU B N 1
ATOM 2237 C CA . LEU B 1 55 ? 1.324 19.141 3.016 1 96.25 55 LEU B CA 1
ATOM 2238 C C . LEU B 1 55 ? 1.969 17.984 2.246 1 96.25 55 LEU B C 1
ATOM 2240 O O . LEU B 1 55 ? 2.014 16.859 2.734 1 96.25 55 LEU B O 1
ATOM 2244 N N . THR B 1 56 ? 2.426 18.266 1.051 1 96.25 56 THR B N 1
ATOM 2245 C CA . THR B 1 56 ? 2.986 17.219 0.211 1 96.25 56 THR B CA 1
ATOM 2246 C C . THR B 1 56 ? 4.383 17.594 -0.277 1 96.25 56 THR B C 1
ATOM 2248 O O . THR B 1 56 ? 4.785 18.75 -0.171 1 96.25 56 THR B O 1
ATOM 2251 N N . ARG B 1 57 ? 5.094 16.656 -0.643 1 95.56 57 ARG B N 1
ATOM 2252 C CA . ARG B 1 57 ? 6.398 16.75 -1.29 1 95.56 57 ARG B CA 1
ATOM 2253 C C . ARG B 1 57 ? 6.617 15.594 -2.262 1 95.56 57 ARG B C 1
ATOM 2255 O O . ARG B 1 57 ? 6.055 14.516 -2.084 1 95.56 57 ARG B O 1
ATOM 2262 N N . ASP B 1 58 ? 7.379 15.883 -3.357 1 95.62 58 ASP B N 1
ATOM 2263 C CA . ASP B 1 58 ? 7.762 14.758 -4.207 1 95.62 58 ASP B CA 1
ATOM 2264 C C . ASP B 1 58 ? 8.273 13.586 -3.371 1 95.62 58 ASP B C 1
ATOM 2266 O O . ASP B 1 58 ? 9.195 13.742 -2.566 1 95.62 58 ASP B O 1
ATOM 2270 N N . PRO B 1 59 ? 7.684 12.406 -3.596 1 96.31 59 PRO B N 1
ATOM 2271 C CA . PRO B 1 59 ? 7.984 11.297 -2.686 1 96.31 59 PRO B CA 1
ATOM 2272 C C . PRO B 1 59 ? 9.453 10.898 -2.711 1 96.31 59 PRO B C 1
ATOM 2274 O O . PRO B 1 59 ? 10 10.469 -1.689 1 96.31 59 PRO B O 1
ATOM 2277 N N . VAL B 1 60 ? 10.133 11.031 -3.814 1 97.44 60 VAL B N 1
ATOM 2278 C CA . VAL B 1 60 ? 11.539 10.672 -3.9 1 97.44 60 VAL B CA 1
ATOM 2279 C C . VAL B 1 60 ? 12.383 11.695 -3.145 1 97.44 60 VAL B C 1
ATOM 2281 O O . VAL B 1 60 ? 13.258 11.328 -2.355 1 97.44 60 VAL B O 1
ATOM 2284 N N . ASP B 1 61 ? 12.086 12.938 -3.346 1 96.44 61 ASP B N 1
ATOM 2285 C CA . ASP B 1 61 ? 12.789 13.992 -2.633 1 96.44 61 ASP B CA 1
ATOM 2286 C C . ASP B 1 61 ? 12.523 13.922 -1.131 1 96.44 61 ASP B C 1
ATOM 2288 O O . ASP B 1 61 ? 13.438 14.133 -0.324 1 96.44 61 ASP B O 1
ATOM 2292 N N . ARG B 1 62 ? 11.336 13.633 -0.834 1 96.44 62 ARG B N 1
ATOM 2293 C CA . ARG B 1 62 ? 10.984 13.5 0.576 1 96.44 62 ARG B CA 1
ATOM 2294 C C . ARG B 1 62 ? 11.742 12.344 1.222 1 96.44 62 ARG B C 1
ATOM 2296 O O . ARG B 1 62 ? 12.172 12.445 2.373 1 96.44 62 ARG B O 1
ATOM 2303 N N . PHE B 1 63 ? 11.852 11.312 0.488 1 97 63 PHE B N 1
ATOM 2304 C CA . PHE B 1 63 ? 12.555 10.141 0.984 1 97 63 PHE B CA 1
ATOM 2305 C C . PHE B 1 63 ? 14 10.477 1.33 1 97 63 PHE B C 1
ATOM 2307 O O . PHE B 1 63 ? 14.5 10.086 2.387 1 97 63 PHE B O 1
ATOM 2314 N N . VAL B 1 64 ? 14.648 11.188 0.471 1 97 64 VAL B N 1
ATOM 2315 C CA . VAL B 1 64 ? 16.031 11.602 0.708 1 97 64 VAL B CA 1
ATOM 2316 C C . VAL B 1 64 ? 16.109 12.438 1.985 1 97 64 VAL B C 1
ATOM 2318 O O . VAL B 1 64 ? 16.938 12.172 2.854 1 97 64 VAL B O 1
ATOM 2321 N N . SER B 1 65 ? 15.195 13.383 2.078 1 94.88 65 SER B N 1
ATOM 2322 C CA . SER B 1 65 ? 15.156 14.25 3.248 1 94.88 65 SER B CA 1
ATOM 2323 C C . SER B 1 65 ? 14.883 13.461 4.52 1 94.88 65 SER B C 1
ATOM 2325 O O . SER B 1 65 ? 15.492 13.711 5.562 1 94.88 65 SER B O 1
ATOM 2327 N N . ALA B 1 66 ? 13.977 12.5 4.41 1 95.31 66 ALA B N 1
ATOM 2328 C CA . ALA B 1 66 ? 13.625 11.672 5.559 1 95.31 66 ALA B CA 1
ATOM 2329 C C . ALA B 1 66 ? 14.812 10.828 6.012 1 95.31 66 ALA B C 1
ATOM 2331 O O . ALA B 1 66 ? 15.102 10.734 7.207 1 95.31 66 ALA B O 1
ATOM 2332 N N . PHE B 1 67 ? 15.492 10.195 5.082 1 95.69 67 PHE B N 1
ATOM 2333 C CA . PHE B 1 67 ? 16.656 9.367 5.379 1 95.69 67 PHE B CA 1
ATOM 2334 C C . PHE B 1 67 ? 17.734 10.18 6.102 1 95.69 67 PHE B C 1
ATOM 2336 O O . PHE B 1 67 ? 18.219 9.758 7.148 1 95.69 67 PHE B O 1
ATOM 2343 N N . GLU B 1 68 ? 18.031 11.359 5.609 1 95.19 68 GLU B N 1
ATOM 2344 C CA . GLU B 1 68 ? 19.109 12.172 6.141 1 95.19 68 GLU B CA 1
ATOM 2345 C C . GLU B 1 68 ? 18.734 12.797 7.48 1 95.19 68 GLU B C 1
ATOM 2347 O O . GLU B 1 68 ? 19.578 12.922 8.375 1 95.19 68 GLU B O 1
ATOM 2352 N N . TRP B 1 69 ? 17.516 13.164 7.574 1 93.19 69 TRP B N 1
ATOM 2353 C CA . TRP B 1 69 ? 17.047 13.703 8.852 1 93.19 69 TRP B CA 1
ATOM 2354 C C . TRP B 1 69 ? 17.109 12.641 9.945 1 93.19 69 TRP B C 1
ATOM 2356 O O . TRP B 1 69 ? 17.531 12.914 11.062 1 93.19 69 TRP B O 1
ATOM 2366 N N . ASP B 1 70 ? 16.609 11.406 9.586 1 92.31 70 ASP B N 1
ATOM 2367 C CA . ASP B 1 70 ? 16.641 10.312 10.562 1 92.31 70 ASP B CA 1
ATOM 2368 C C . ASP B 1 70 ? 18.078 9.992 10.961 1 92.31 70 ASP B C 1
ATOM 2370 O O . ASP B 1 70 ? 18.359 9.734 12.133 1 92.31 70 ASP B O 1
ATOM 2374 N N . LEU B 1 71 ? 19 10.039 9.992 1 93.19 71 LEU B N 1
ATOM 2375 C CA . LEU B 1 71 ? 20.406 9.836 10.281 1 93.19 71 LEU B CA 1
ATOM 2376 C C . LEU B 1 71 ? 20.922 10.883 11.266 1 93.19 71 LEU B C 1
ATOM 2378 O O . LEU B 1 71 ? 21.578 10.547 12.258 1 93.19 71 LEU B O 1
ATOM 2382 N N . HIS B 1 72 ? 20.594 12.133 11.016 1 93.31 72 HIS B N 1
ATOM 2383 C CA . HIS B 1 72 ? 21 13.242 11.867 1 93.31 72 HIS B CA 1
ATOM 2384 C C . HIS B 1 72 ? 20.375 13.133 13.25 1 93.31 72 HIS B C 1
ATOM 2386 O O . HIS B 1 72 ? 21.094 13.141 14.258 1 93.31 72 HIS B O 1
ATOM 2392 N N . SER B 1 73 ? 19.078 12.953 13.242 1 90.75 73 SER B N 1
ATOM 2393 C CA . SER B 1 73 ? 18.328 13.031 14.492 1 90.75 73 SER B CA 1
ATOM 2394 C C . SER B 1 73 ? 18.578 11.812 15.367 1 90.75 73 SER B C 1
ATOM 2396 O O . SER B 1 73 ? 18.422 11.875 16.594 1 90.75 73 SER B O 1
ATOM 2398 N N . LYS B 1 74 ? 18.984 10.695 14.805 1 91.25 74 LYS B N 1
ATOM 2399 C CA . LYS B 1 74 ? 19.172 9.469 15.57 1 91.25 74 LYS B CA 1
ATOM 2400 C C . LYS B 1 74 ? 20.656 9.203 15.82 1 91.25 74 LYS B C 1
ATOM 2402 O O . LYS B 1 74 ? 21.031 8.109 16.25 1 91.25 74 LYS B O 1
ATOM 2407 N N . SER B 1 75 ? 21.406 10.18 15.5 1 92.62 75 SER B N 1
ATOM 2408 C CA . SER B 1 75 ? 22.797 10.18 15.922 1 92.62 75 SER B CA 1
ATOM 2409 C C . SER B 1 75 ? 22.969 10.898 17.266 1 92.62 75 SER B C 1
ATOM 2411 O O . SER B 1 75 ? 22.297 11.891 17.531 1 92.62 75 SER B O 1
ATOM 2413 N N . LEU B 1 76 ? 23.828 10.422 18.094 1 92.69 76 LEU B N 1
ATOM 2414 C CA . LEU B 1 76 ? 24.016 10.945 19.438 1 92.69 76 LEU B CA 1
ATOM 2415 C C . LEU B 1 76 ? 24.391 12.422 19.406 1 92.69 76 LEU B C 1
ATOM 2417 O O . LEU B 1 76 ? 23.859 13.234 20.156 1 92.69 76 LEU B O 1
ATOM 2421 N N . ASP B 1 77 ? 25.312 12.852 18.438 1 91.75 77 ASP B N 1
ATOM 2422 C CA . ASP B 1 77 ? 25.797 14.219 18.359 1 91.75 77 ASP B CA 1
ATOM 2423 C C . ASP B 1 77 ? 25.219 14.938 17.141 1 91.75 77 ASP B C 1
ATOM 2425 O O . ASP B 1 77 ? 25.688 16.016 16.766 1 91.75 77 ASP B O 1
ATOM 2429 N N . GLY B 1 78 ? 24.312 14.281 16.516 1 91.06 78 GLY B N 1
ATOM 2430 C CA . GLY B 1 78 ? 23.672 14.883 15.359 1 91.06 78 GLY B CA 1
ATOM 2431 C C . GLY B 1 78 ? 24.547 14.898 14.125 1 91.06 78 GLY B C 1
ATOM 2432 O O . GLY B 1 78 ? 24.25 15.594 13.148 1 91.06 78 GLY B O 1
ATOM 2433 N N . ASP B 1 79 ? 25.656 14.125 14.172 1 91.19 79 ASP B N 1
ATOM 2434 C CA . ASP B 1 79 ? 26.625 14.211 13.078 1 91.19 79 ASP B CA 1
ATOM 2435 C C . ASP B 1 79 ? 26.578 12.953 12.203 1 91.19 79 ASP B C 1
ATOM 2437 O O . ASP B 1 79 ? 27.391 12.797 11.297 1 91.19 79 ASP B O 1
ATOM 2441 N N . GLY B 1 80 ? 25.703 12.039 12.492 1 90 80 GLY B N 1
ATOM 2442 C CA . GLY B 1 80 ? 25.516 10.859 11.656 1 90 80 GLY B CA 1
ATOM 2443 C C . GLY B 1 80 ? 26.547 9.781 11.898 1 90 80 GLY B C 1
ATOM 2444 O O . GLY B 1 80 ? 26.672 8.844 11.109 1 90 80 GLY B O 1
ATOM 2445 N N . ARG B 1 81 ? 27.328 9.852 13.023 1 89.25 81 ARG B N 1
ATOM 2446 C CA . ARG B 1 81 ? 28.438 8.922 13.211 1 89.25 81 ARG B CA 1
ATOM 2447 C C . ARG B 1 81 ? 28.078 7.852 14.234 1 89.25 81 ARG B C 1
ATOM 2449 O O . ARG B 1 81 ? 28.156 6.656 13.938 1 89.25 81 ARG B O 1
ATOM 2456 N N . ARG B 1 82 ? 27.625 8.281 15.43 1 91.5 82 ARG B N 1
ATOM 2457 C CA . ARG B 1 82 ? 27.219 7.348 16.469 1 91.5 82 ARG B CA 1
ATOM 2458 C C . ARG B 1 82 ? 25.688 7.328 16.625 1 91.5 82 ARG B C 1
ATOM 2460 O O . ARG B 1 82 ? 25.094 8.344 16.984 1 91.5 82 ARG B O 1
ATOM 2467 N N . LEU B 1 83 ? 25.203 6.184 16.484 1 91.69 83 LEU B N 1
ATOM 2468 C CA . LEU B 1 83 ? 23.75 6.078 16.406 1 91.69 83 LEU B CA 1
ATOM 2469 C C . LEU B 1 83 ? 23.172 5.684 17.766 1 91.69 83 LEU B C 1
ATOM 2471 O O . LEU B 1 83 ? 23.812 4.977 18.531 1 91.69 83 LEU B O 1
ATOM 2475 N N . LYS B 1 84 ? 22.062 6.09 18.141 1 89.38 84 LYS B N 1
ATOM 2476 C CA . LYS B 1 84 ? 21.438 6.047 19.469 1 89.38 84 LYS B CA 1
ATOM 2477 C C . LYS B 1 84 ? 21.016 4.625 19.828 1 89.38 84 LYS B C 1
ATOM 2479 O O . LYS B 1 84 ? 21.016 4.254 21 1 89.38 84 LYS B O 1
ATOM 2484 N N . ASN B 1 85 ? 20.562 3.699 18.953 1 87.69 85 ASN B N 1
ATOM 2485 C CA . ASN B 1 85 ? 20.109 2.355 19.297 1 87.69 85 ASN B CA 1
ATOM 2486 C C . ASN B 1 85 ? 20.406 1.356 18.188 1 87.69 85 ASN B C 1
ATOM 2488 O O . ASN B 1 85 ? 20.984 1.722 17.156 1 87.69 85 ASN B O 1
ATOM 2492 N N . GLU B 1 86 ? 20 0.146 18.516 1 88.69 86 GLU B N 1
ATOM 2493 C CA . GLU B 1 86 ? 20.375 -0.96 17.641 1 88.69 86 GLU B CA 1
ATOM 2494 C C . GLU B 1 86 ? 19.656 -0.872 16.297 1 88.69 86 GLU B C 1
ATOM 2496 O O . GLU B 1 86 ? 20.234 -1.194 15.258 1 88.69 86 GLU B O 1
ATOM 2501 N N . THR B 1 87 ? 18.469 -0.42 16.312 1 87 87 THR B N 1
ATOM 2502 C CA . THR B 1 87 ? 17.672 -0.328 15.086 1 87 87 THR B CA 1
ATOM 2503 C C . THR B 1 87 ? 18.328 0.631 14.094 1 87 87 THR B C 1
ATOM 2505 O O . THR B 1 87 ? 18.516 0.286 12.922 1 87 87 THR B O 1
ATOM 2508 N N . TRP B 1 88 ? 18.734 1.713 14.578 1 90.31 88 TRP B N 1
ATOM 2509 C CA . TRP B 1 88 ? 19.328 2.729 13.719 1 90.31 88 TRP B CA 1
ATOM 2510 C C . TRP B 1 88 ? 20.734 2.326 13.289 1 90.31 88 TRP B C 1
ATOM 2512 O O . TRP B 1 88 ? 21.156 2.619 12.164 1 90.31 88 TRP B O 1
ATOM 2522 N N . ARG B 1 89 ? 21.422 1.627 14.203 1 91.94 89 ARG B N 1
ATOM 2523 C CA . ARG B 1 89 ? 22.734 1.1 13.836 1 91.94 89 ARG B CA 1
ATOM 2524 C C . ARG B 1 89 ? 22.625 0.099 12.695 1 91.94 89 ARG B C 1
ATOM 2526 O O . ARG B 1 89 ? 23.453 0.099 11.781 1 91.94 89 ARG B O 1
ATOM 2533 N N . ARG B 1 90 ? 21.578 -0.652 12.766 1 91.44 90 ARG B N 1
ATOM 2534 C CA . ARG B 1 90 ? 21.375 -1.652 11.727 1 91.44 90 ARG B CA 1
ATOM 2535 C C . ARG B 1 90 ? 21.047 -0.994 10.391 1 91.44 90 ARG B C 1
ATOM 2537 O O . ARG B 1 90 ? 21.609 -1.354 9.359 1 91.44 90 ARG B O 1
ATOM 2544 N N . ILE B 1 91 ? 20.172 -0.062 10.406 1 92.31 91 ILE B N 1
ATOM 2545 C CA . ILE B 1 91 ? 19.734 0.594 9.18 1 92.31 91 ILE B CA 1
ATOM 2546 C C . ILE B 1 91 ? 20.891 1.373 8.562 1 92.31 91 ILE B C 1
ATOM 2548 O O . ILE B 1 91 ? 21.25 1.139 7.402 1 92.31 91 ILE B O 1
ATOM 2552 N N . PHE B 1 92 ? 21.5 2.221 9.383 1 93.81 92 PHE B N 1
ATOM 2553 C CA . PHE B 1 92 ? 22.484 3.141 8.828 1 93.81 92 PHE B CA 1
ATOM 2554 C C . PHE B 1 92 ? 23.844 2.469 8.719 1 93.81 92 PHE B C 1
ATOM 2556 O O . PHE B 1 92 ? 24.75 2.994 8.062 1 93.81 92 PHE B O 1
ATOM 2563 N N . GLY B 1 93 ? 23.984 1.301 9.375 1 94.25 93 GLY B N 1
ATOM 2564 C CA . GLY B 1 93 ? 25.141 0.461 9.102 1 94.25 93 GLY B CA 1
ATOM 2565 C C . GLY B 1 93 ? 25.047 -0.253 7.766 1 94.25 93 GLY B C 1
ATOM 2566 O O . GLY B 1 93 ? 26.078 -0.525 7.133 1 94.25 93 GLY B O 1
ATOM 2567 N N . ALA B 1 94 ? 23.875 -0.467 7.324 1 95.25 94 ALA B N 1
ATOM 2568 C CA . ALA B 1 94 ? 23.656 -1.242 6.109 1 95.25 94 ALA B CA 1
ATOM 2569 C C . ALA B 1 94 ? 23.578 -0.333 4.883 1 95.25 94 ALA B C 1
ATOM 2571 O O . ALA B 1 94 ? 23.938 -0.747 3.775 1 95.25 94 ALA B O 1
ATOM 2572 N N . PHE B 1 95 ? 23.156 0.903 5.094 1 96.62 95 PHE B N 1
ATOM 2573 C CA . PHE B 1 95 ? 22.922 1.779 3.951 1 96.62 95 PHE B CA 1
ATOM 2574 C C . PHE B 1 95 ? 23.578 3.135 4.164 1 96.62 95 PHE B C 1
ATOM 2576 O O . PHE B 1 95 ? 23.234 3.857 5.102 1 96.62 95 PHE B O 1
ATOM 2583 N N . LEU B 1 96 ? 24.391 3.508 3.281 1 96.5 96 LEU B N 1
ATOM 2584 C CA . LEU B 1 96 ? 25.203 4.711 3.416 1 96.5 96 LEU B CA 1
ATOM 2585 C C . LEU B 1 96 ? 24.391 5.957 3.066 1 96.5 96 LEU B C 1
ATOM 2587 O O . LEU B 1 96 ? 24.547 7.004 3.695 1 96.5 96 LEU B O 1
ATOM 2591 N N . THR B 1 97 ? 23.609 5.859 2.078 1 97.81 97 THR B N 1
ATOM 2592 C CA . THR B 1 97 ? 22.812 6.984 1.592 1 97.81 97 THR B CA 1
ATOM 2593 C C . THR B 1 97 ? 21.375 6.547 1.295 1 97.81 97 THR B C 1
ATOM 2595 O O . THR B 1 97 ? 21.078 5.352 1.298 1 97.81 97 THR B O 1
ATOM 2598 N N . ALA B 1 98 ? 20.516 7.523 1.066 1 97.81 98 ALA B N 1
ATOM 2599 C CA . ALA B 1 98 ? 19.156 7.227 0.632 1 97.81 98 ALA B CA 1
ATOM 2600 C C . ALA B 1 98 ? 19.156 6.445 -0.679 1 97.81 98 ALA B C 1
ATOM 2602 O O . ALA B 1 98 ? 18.328 5.551 -0.876 1 97.81 98 ALA B O 1
ATOM 2603 N N . ASN B 1 99 ? 20.078 6.797 -1.554 1 98.62 99 ASN B N 1
ATOM 2604 C CA . ASN B 1 99 ? 20.219 6.082 -2.818 1 98.62 99 ASN B CA 1
ATOM 2605 C C . ASN B 1 99 ? 20.5 4.598 -2.596 1 98.62 99 ASN B C 1
ATOM 2607 O O . ASN B 1 99 ? 19.875 3.742 -3.225 1 98.62 99 ASN B O 1
ATOM 2611 N N . ASP B 1 100 ? 21.422 4.387 -1.672 1 98.56 100 ASP B N 1
ATOM 2612 C CA . ASP B 1 100 ? 21.828 3.021 -1.349 1 98.56 100 ASP B CA 1
ATOM 2613 C C . ASP B 1 100 ? 20.656 2.199 -0.842 1 98.56 100 ASP B C 1
ATOM 2615 O O . ASP B 1 100 ? 20.422 1.087 -1.316 1 98.56 100 ASP B O 1
ATOM 2619 N N . LEU B 1 101 ? 19.938 2.756 0.045 1 98 101 LEU B N 1
ATOM 2620 C CA . LEU B 1 101 ? 18.781 2.078 0.603 1 98 101 LEU B CA 1
ATOM 2621 C C . LEU B 1 101 ? 17.719 1.854 -0.468 1 98 101 LEU B C 1
ATOM 2623 O O . LEU B 1 101 ? 17.156 0.761 -0.57 1 98 101 LEU B O 1
ATOM 2627 N N . ALA B 1 102 ? 17.422 2.818 -1.254 1 98.5 102 ALA B N 1
ATOM 2628 C CA . ALA B 1 102 ? 16.406 2.74 -2.299 1 98.5 102 ALA B CA 1
ATOM 2629 C C . ALA B 1 102 ? 16.734 1.651 -3.312 1 98.5 102 ALA B C 1
ATOM 2631 O O . ALA B 1 102 ? 15.867 0.872 -3.707 1 98.5 102 ALA B O 1
ATOM 2632 N N . GLU B 1 103 ? 17.984 1.571 -3.75 1 98.69 103 GLU B N 1
ATOM 2633 C CA . GLU B 1 103 ? 18.391 0.545 -4.703 1 98.69 103 GLU B CA 1
ATOM 2634 C C . GLU B 1 103 ? 18.234 -0.853 -4.113 1 98.69 103 GLU B C 1
ATOM 2636 O O . GLU B 1 103 ? 17.922 -1.803 -4.836 1 98.69 103 GLU B O 1
ATOM 2641 N N . ALA B 1 104 ? 18.422 -0.94 -2.84 1 98.62 104 ALA B N 1
ATOM 2642 C CA . ALA B 1 104 ? 1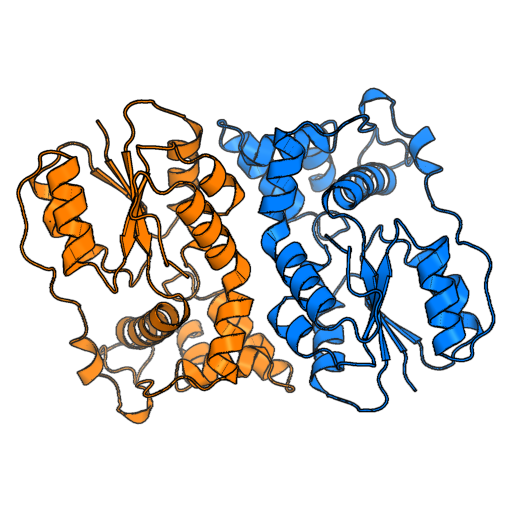8.422 -2.23 -2.154 1 98.62 104 ALA B CA 1
ATOM 2643 C C . ALA B 1 104 ? 17.031 -2.854 -2.141 1 98.62 104 ALA B C 1
ATOM 2645 O O . ALA B 1 104 ? 16.875 -4.043 -1.86 1 98.62 104 ALA B O 1
ATOM 2646 N N . LEU B 1 105 ? 16.016 -2.125 -2.492 1 98.25 105 LEU B N 1
ATOM 2647 C CA . LEU B 1 105 ? 14.648 -2.627 -2.475 1 98.25 105 LEU B CA 1
ATOM 2648 C C . LEU B 1 105 ? 14.461 -3.721 -3.52 1 98.25 105 LEU B C 1
ATOM 2650 O O . LEU B 1 105 ? 13.5 -4.496 -3.445 1 98.25 105 LEU B O 1
ATOM 2654 N N . THR B 1 106 ? 15.297 -3.746 -4.559 1 98.44 106 THR B N 1
ATOM 2655 C CA . THR B 1 106 ? 15.258 -4.805 -5.559 1 98.44 106 THR B CA 1
ATOM 2656 C C . THR B 1 106 ? 16.609 -5.484 -5.688 1 98.44 106 THR B C 1
ATOM 2658 O O . THR B 1 106 ? 17.016 -5.875 -6.785 1 98.44 106 THR B O 1
ATOM 2661 N N . ASP B 1 107 ? 17.344 -5.48 -4.578 1 98.38 107 ASP B N 1
ATOM 2662 C CA . ASP B 1 107 ? 18.625 -6.172 -4.566 1 98.38 107 ASP B CA 1
ATOM 2663 C C . ASP B 1 107 ? 18.438 -7.684 -4.703 1 98.38 107 ASP B C 1
ATOM 2665 O O . ASP B 1 107 ? 17.547 -8.258 -4.078 1 98.38 107 ASP B O 1
ATOM 2669 N N . PRO B 1 108 ? 19.266 -8.383 -5.535 1 97.44 108 PRO B N 1
ATOM 2670 C CA . PRO B 1 108 ? 19.141 -9.844 -5.66 1 97.44 108 PRO B CA 1
ATOM 2671 C C . PRO B 1 108 ? 19.469 -10.57 -4.359 1 97.44 108 PRO B C 1
ATOM 2673 O O . PRO B 1 108 ? 19.031 -11.711 -4.164 1 97.44 108 PRO B O 1
ATOM 2676 N N . ARG B 1 109 ? 20.312 -10 -3.504 1 97.75 109 ARG B N 1
ATOM 2677 C CA . ARG B 1 109 ? 20.594 -10.586 -2.203 1 97.75 109 ARG B CA 1
ATOM 2678 C C . ARG B 1 109 ? 19.438 -10.383 -1.236 1 97.75 109 ARG B C 1
ATOM 2680 O O . ARG B 1 109 ? 19.125 -9.242 -0.877 1 97.75 109 ARG B O 1
ATOM 2687 N N . ARG B 1 110 ? 18.797 -11.406 -0.824 1 97.06 110 ARG B N 1
ATOM 2688 C CA . ARG B 1 110 ? 17.594 -11.398 0.007 1 97.06 110 ARG B CA 1
ATOM 2689 C C . ARG B 1 110 ? 17.812 -10.609 1.29 1 97.06 110 ARG B C 1
ATOM 2691 O O . ARG B 1 110 ? 16.969 -9.797 1.682 1 97.06 110 ARG B O 1
ATOM 2698 N N . GLU B 1 111 ? 18.922 -10.82 1.923 1 96.75 111 GLU B N 1
ATOM 2699 C CA . GLU B 1 111 ? 19.203 -10.18 3.205 1 96.75 111 GLU B CA 1
ATOM 2700 C C . GLU B 1 111 ? 19.234 -8.664 3.064 1 96.75 111 GLU B C 1
ATOM 2702 O O . GLU B 1 111 ? 18.656 -7.945 3.891 1 96.75 111 GLU B O 1
ATOM 2707 N N . ARG B 1 112 ? 19.891 -8.219 2.035 1 97.62 112 ARG B N 1
ATOM 2708 C CA . ARG B 1 112 ? 20 -6.781 1.796 1 97.62 112 ARG B CA 1
ATOM 2709 C C . ARG B 1 112 ? 18.625 -6.191 1.451 1 97.62 112 ARG B C 1
ATOM 2711 O O . ARG B 1 112 ? 18.281 -5.105 1.917 1 97.62 112 ARG B O 1
ATOM 2718 N N . ARG B 1 113 ? 17.844 -6.891 0.639 1 97.69 113 ARG B N 1
ATOM 2719 C CA . ARG B 1 113 ? 16.5 -6.465 0.269 1 97.69 113 ARG B CA 1
ATOM 2720 C C . ARG B 1 113 ? 15.594 -6.383 1.493 1 97.69 113 ARG B C 1
ATOM 2722 O O . ARG B 1 113 ? 14.859 -5.41 1.667 1 97.69 113 ARG B O 1
ATOM 2729 N N . GLN B 1 114 ? 15.703 -7.395 2.338 1 95.81 114 GLN B N 1
ATOM 2730 C CA . GLN B 1 114 ? 14.875 -7.438 3.537 1 95.81 114 GLN B CA 1
ATOM 2731 C C . GLN B 1 114 ? 15.266 -6.332 4.516 1 95.81 114 GLN B C 1
ATOM 2733 O O . GLN B 1 114 ? 14.406 -5.773 5.203 1 95.81 114 GLN B O 1
ATOM 2738 N N . ALA B 1 115 ? 16.531 -6.055 4.59 1 95.69 115 ALA B N 1
ATOM 2739 C CA . ALA B 1 115 ? 16.984 -4.941 5.422 1 95.69 115 ALA B CA 1
ATOM 2740 C C . ALA B 1 115 ? 16.406 -3.619 4.934 1 95.69 115 ALA B C 1
ATOM 2742 O O . ALA B 1 115 ? 16.031 -2.766 5.738 1 95.69 115 ALA B O 1
ATOM 2743 N N . ALA B 1 116 ? 16.344 -3.461 3.619 1 96.75 116 ALA B N 1
ATOM 2744 C CA . ALA B 1 116 ? 15.789 -2.24 3.037 1 96.75 116 ALA B CA 1
ATOM 2745 C C . ALA B 1 116 ? 14.305 -2.111 3.346 1 96.75 116 ALA B C 1
ATOM 2747 O O . ALA B 1 116 ? 13.836 -1.043 3.75 1 96.75 116 ALA B O 1
ATOM 2748 N N . VAL B 1 117 ? 13.602 -3.211 3.174 1 94.5 117 VAL B N 1
ATOM 2749 C CA . VAL B 1 117 ? 12.172 -3.219 3.463 1 94.5 117 VAL B CA 1
ATOM 2750 C C . VAL B 1 117 ? 11.938 -2.916 4.941 1 94.5 117 VAL B C 1
ATOM 2752 O O . VAL B 1 117 ? 11.055 -2.129 5.289 1 94.5 117 VAL B O 1
ATOM 2755 N N . ALA B 1 118 ? 12.742 -3.488 5.758 1 92 118 ALA B N 1
ATOM 2756 C CA . ALA B 1 118 ? 12.625 -3.268 7.199 1 92 118 ALA B CA 1
ATOM 2757 C C . ALA B 1 118 ? 12.898 -1.808 7.551 1 92 118 ALA B C 1
ATOM 2759 O O . ALA B 1 118 ? 12.242 -1.243 8.43 1 92 118 ALA B O 1
ATOM 2760 N N . ALA B 1 119 ? 13.836 -1.209 6.926 1 92.5 119 ALA B N 1
ATOM 2761 C CA . ALA B 1 119 ? 14.164 0.194 7.164 1 92.5 119 ALA B CA 1
ATOM 2762 C C . ALA B 1 119 ? 12.969 1.096 6.859 1 92.5 119 ALA B C 1
ATOM 2764 O O . ALA B 1 119 ? 12.703 2.053 7.594 1 92.5 119 ALA B O 1
ATOM 2765 N N . LEU B 1 120 ? 12.195 0.754 5.797 1 91.25 120 LEU B N 1
ATOM 2766 C CA . LEU B 1 120 ? 11.055 1.563 5.379 1 91.25 120 LEU B CA 1
ATOM 2767 C C . LEU B 1 120 ? 9.844 1.303 6.273 1 91.25 120 LEU B C 1
ATOM 2769 O O . LEU B 1 120 ? 8.977 2.164 6.418 1 91.25 120 LEU B O 1
ATOM 2773 N N . ARG B 1 121 ? 9.828 0.153 6.969 1 84.25 121 ARG B N 1
ATOM 2774 C CA . ARG B 1 121 ? 8.602 -0.248 7.645 1 84.25 121 ARG B CA 1
ATOM 2775 C C . ARG B 1 121 ? 8.781 -0.248 9.156 1 84.25 121 ARG B C 1
ATOM 2777 O O . ARG B 1 121 ? 7.805 -0.297 9.906 1 84.25 121 ARG B O 1
ATOM 2784 N N . ALA B 1 122 ? 9.977 -0.181 9.656 1 74.62 122 ALA B N 1
ATOM 2785 C CA . ALA B 1 122 ? 10.188 -0.362 11.094 1 74.62 122 ALA B CA 1
ATOM 2786 C C . ALA B 1 122 ? 10.805 0.883 11.719 1 74.62 122 ALA B C 1
ATOM 2788 O O . ALA B 1 122 ? 11.086 0.907 12.922 1 74.62 122 ALA B O 1
ATOM 2789 N N . SER B 1 123 ? 10.93 1.922 10.969 1 69.25 123 SER B N 1
ATOM 2790 C CA . SER B 1 123 ? 11.625 3.086 11.516 1 69.25 123 SER B CA 1
ATOM 2791 C C . SER B 1 123 ? 10.711 3.887 12.438 1 69.25 123 SER B C 1
ATOM 2793 O O . SER B 1 123 ? 11.188 4.609 13.312 1 69.25 123 SER B O 1
ATOM 2795 N N . LYS B 1 124 ? 9.43 3.664 12.211 1 68.31 124 LYS B N 1
ATOM 2796 C CA . LYS B 1 124 ? 8.398 4.352 12.977 1 68.31 124 LYS B CA 1
ATOM 2797 C C . LYS B 1 124 ? 8.633 5.855 13 1 68.31 124 LYS B C 1
ATOM 2799 O O . LYS B 1 124 ? 8.422 6.512 14.023 1 68.31 124 LYS B O 1
ATOM 2804 N N . LEU B 1 125 ? 9.242 6.352 11.961 1 79.38 125 LEU B N 1
ATOM 2805 C CA . LEU B 1 125 ? 9.516 7.777 11.867 1 79.38 125 LEU B CA 1
ATOM 2806 C C . LEU B 1 125 ? 9.328 8.273 10.438 1 79.38 125 LEU B C 1
ATOM 2808 O O . LEU B 1 125 ? 8.336 7.93 9.781 1 79.38 125 LEU B O 1
ATOM 2812 N N . HIS B 1 126 ? 10.281 9.133 10.023 1 81.62 126 HIS B N 1
ATOM 2813 C CA . HIS B 1 126 ? 10.07 9.891 8.789 1 81.62 126 HIS B CA 1
ATOM 2814 C C . HIS B 1 126 ? 10.109 8.984 7.57 1 81.62 126 HIS B C 1
ATOM 2816 O O . HIS B 1 126 ? 9.352 9.18 6.621 1 81.62 126 HIS B O 1
ATOM 2822 N N . MET B 1 127 ? 10.859 7.992 7.609 1 81.81 127 MET B N 1
ATOM 2823 C CA . MET B 1 127 ? 10.969 7.129 6.434 1 81.81 127 MET B CA 1
ATOM 2824 C C . MET B 1 127 ? 9.711 6.281 6.27 1 81.81 127 MET B C 1
ATOM 2826 O O . MET B 1 127 ? 9.258 6.043 5.148 1 81.81 127 MET B O 1
ATOM 2830 N N . GLN B 1 128 ? 9.188 5.926 7.375 1 81.56 128 GLN B N 1
ATOM 2831 C CA . GLN B 1 128 ? 8.016 5.051 7.34 1 81.56 128 GLN B CA 1
ATOM 2832 C C . GLN B 1 128 ? 6.738 5.852 7.121 1 81.56 128 GLN B C 1
ATOM 2834 O O . GLN B 1 128 ? 5.883 5.457 6.32 1 81.56 128 GLN B O 1
ATOM 2839 N N . PHE B 1 129 ? 6.609 6.965 7.785 1 89.5 129 PHE B N 1
ATOM 2840 C CA . PHE B 1 129 ? 5.34 7.676 7.828 1 89.5 129 PHE B CA 1
ATOM 2841 C C . PHE B 1 129 ? 5.246 8.695 6.695 1 89.5 129 PHE B C 1
ATOM 2843 O O . PHE B 1 129 ? 5.445 9.891 6.914 1 89.5 129 PHE B O 1
ATOM 2850 N N . ASP B 1 130 ? 4.98 8.156 5.574 1 94.12 130 ASP B N 1
ATOM 2851 C CA . ASP B 1 130 ? 4.758 9.008 4.41 1 94.12 130 ASP B CA 1
ATOM 2852 C C . ASP B 1 130 ? 3.275 9.336 4.25 1 94.12 130 ASP B C 1
ATOM 2854 O O . ASP B 1 130 ? 2.457 8.969 5.098 1 94.12 130 ASP B O 1
ATOM 2858 N N . LEU B 1 131 ? 2.947 10.133 3.225 1 97.06 131 LEU B N 1
ATOM 2859 C CA . LEU B 1 131 ? 1.593 10.641 3.025 1 97.06 131 LEU B CA 1
ATOM 2860 C C . LEU B 1 131 ? 0.581 9.5 3.027 1 97.06 131 LEU B C 1
ATOM 2862 O O . LEU B 1 131 ? -0.487 9.609 3.633 1 97.06 131 LEU B O 1
ATOM 2866 N N . GLY B 1 132 ? 0.926 8.406 2.385 1 96.31 132 GLY B N 1
ATOM 2867 C CA . GLY B 1 132 ? 0.015 7.277 2.307 1 96.31 132 GLY B CA 1
ATOM 2868 C C . GLY B 1 132 ? -0.309 6.676 3.66 1 96.31 132 GLY B C 1
ATOM 2869 O O . GLY B 1 132 ? -1.368 6.07 3.838 1 96.31 132 GLY B O 1
ATOM 2870 N N . TRP B 1 133 ? 0.6 6.82 4.609 1 95.62 133 TRP B N 1
ATOM 2871 C CA . TRP B 1 133 ? 0.349 6.371 5.973 1 95.62 133 TRP B CA 1
ATOM 2872 C C . TRP B 1 133 ? -0.605 7.32 6.691 1 95.62 133 TRP B C 1
ATOM 2874 O O . TRP B 1 133 ? -1.53 6.875 7.379 1 95.62 133 TRP B O 1
ATOM 2884 N N . TYR B 1 134 ? -0.431 8.617 6.574 1 97 134 TYR B N 1
ATOM 2885 C CA . TYR B 1 134 ? -1.266 9.625 7.223 1 97 134 TYR B CA 1
ATOM 2886 C C . TYR B 1 134 ? -2.686 9.586 6.672 1 97 134 TYR B C 1
ATOM 2888 O O . TYR B 1 134 ? -3.652 9.734 7.426 1 97 134 TYR B O 1
ATOM 2896 N N . LEU B 1 135 ? -2.697 9.422 5.41 1 97.06 135 LEU B N 1
ATOM 2897 C CA . LEU B 1 135 ? -3.945 9.523 4.66 1 97.06 135 LEU B CA 1
ATOM 2898 C C . LEU B 1 135 ? -4.062 8.398 3.643 1 97.06 135 LEU B C 1
ATOM 2900 O O . LEU B 1 135 ? -3.904 8.617 2.441 1 97.06 135 LEU B O 1
ATOM 2904 N N . PRO B 1 136 ? -4.398 7.227 4.117 1 96.88 136 PRO B N 1
ATOM 2905 C CA . PRO B 1 136 ? -4.621 6.145 3.152 1 96.88 136 PRO B CA 1
ATOM 2906 C C . PRO B 1 136 ? -5.641 6.516 2.078 1 96.88 136 PRO B C 1
ATOM 2908 O O . PRO B 1 136 ? -6.566 7.289 2.34 1 96.88 136 PRO B O 1
ATOM 2911 N N . PRO B 1 137 ? -5.523 5.934 0.902 1 97 137 PRO B N 1
ATOM 2912 C CA . PRO B 1 137 ? -6.32 6.355 -0.251 1 97 137 PRO B CA 1
ATOM 2913 C C . PRO B 1 137 ? -7.82 6.348 0.034 1 97 137 PRO B C 1
ATOM 2915 O O . PRO B 1 137 ? -8.531 7.273 -0.365 1 97 137 PRO B O 1
ATOM 2918 N N . GLN B 1 138 ? -8.344 5.316 0.716 1 96.94 138 GLN B N 1
ATOM 2919 C CA . GLN B 1 138 ? -9.781 5.25 0.934 1 96.94 138 GLN B CA 1
ATOM 2920 C C . GLN B 1 138 ? -10.25 6.371 1.854 1 96.94 138 GLN B C 1
ATOM 2922 O O . GLN B 1 138 ? -11.383 6.852 1.733 1 96.94 138 GLN B O 1
ATOM 2927 N N . ILE B 1 139 ? -9.391 6.828 2.775 1 97.81 139 ILE B N 1
ATOM 2928 C CA . ILE B 1 139 ? -9.742 7.953 3.637 1 97.81 139 ILE B CA 1
ATOM 2929 C C . ILE B 1 139 ? -9.617 9.258 2.857 1 97.81 139 ILE B C 1
ATOM 2931 O O . ILE B 1 139 ? -10.469 10.141 2.969 1 97.81 139 ILE B O 1
ATOM 2935 N N . ALA B 1 140 ? -8.523 9.336 2.045 1 97.06 140 ALA B N 1
ATOM 2936 C CA . ALA B 1 140 ? -8.32 10.523 1.213 1 97.06 140 ALA B CA 1
ATOM 2937 C C . ALA B 1 140 ? -9.523 10.773 0.315 1 97.06 140 ALA B C 1
ATOM 2939 O O . ALA B 1 140 ? -9.883 11.93 0.061 1 97.06 140 ALA B O 1
ATOM 2940 N N . SER B 1 141 ? -10.141 9.711 -0.146 1 95.62 141 SER B N 1
ATOM 2941 C CA . SER B 1 141 ? -11.266 9.828 -1.065 1 95.62 141 SER B CA 1
ATOM 2942 C C . SER B 1 141 ? -12.484 10.422 -0.371 1 95.62 141 SER B C 1
ATOM 2944 O O . SER B 1 141 ? -13.445 10.836 -1.031 1 95.62 141 SER B O 1
ATOM 2946 N N . GLU B 1 142 ? -12.453 10.5 0.947 1 96.12 142 GLU B N 1
ATOM 2947 C CA . GLU B 1 142 ? -13.578 11.023 1.727 1 96.12 142 GLU B CA 1
ATOM 2948 C C . GLU B 1 142 ? -13.336 12.477 2.131 1 96.12 142 GLU B C 1
ATOM 2950 O O . GLU B 1 142 ? -14.188 13.086 2.781 1 96.12 142 GLU B O 1
ATOM 2955 N N . LEU B 1 143 ? -12.203 13.031 1.768 1 95.38 143 LEU B N 1
ATOM 2956 C CA . LEU B 1 143 ? -11.938 14.438 2.02 1 95.38 143 LEU B CA 1
ATOM 2957 C C . LEU B 1 143 ? -12.969 15.32 1.308 1 95.38 143 LEU B C 1
ATOM 2959 O O . LEU B 1 143 ? -13.367 15.016 0.181 1 95.38 143 LEU B O 1
ATOM 2963 N N . PRO B 1 144 ? -13.383 16.359 1.926 1 92 144 PRO B N 1
ATOM 2964 C CA . PRO B 1 144 ? -14.391 17.219 1.296 1 92 144 PRO B CA 1
ATOM 2965 C C . PRO B 1 144 ? -13.836 18 0.116 1 92 144 PRO B C 1
ATOM 2967 O O . PRO B 1 144 ? -12.75 18.578 0.213 1 92 144 PRO B O 1
ATOM 2970 N N . SER B 1 145 ? -14.609 18 -0.949 1 86.88 145 SER B N 1
ATOM 2971 C CA . SER B 1 145 ? -14.266 18.812 -2.111 1 86.88 145 SER B CA 1
ATOM 2972 C C . SER B 1 145 ? -14.461 20.297 -1.825 1 86.88 145 SER B C 1
ATOM 2974 O O . SER B 1 145 ? -15.453 20.688 -1.202 1 86.88 145 SER B O 1
ATOM 2976 N N . GLY B 1 146 ? -13.555 21.125 -2.158 1 84.56 146 GLY B N 1
ATOM 2977 C CA . GLY B 1 146 ? -13.664 22.578 -1.979 1 84.56 146 GLY B CA 1
ATOM 2978 C C . GLY B 1 146 ? -13.117 23.047 -0.648 1 84.56 146 GLY B C 1
ATOM 2979 O O . GLY B 1 146 ? -12.938 24.25 -0.443 1 84.56 146 GLY B O 1
ATOM 2980 N N . ARG B 1 147 ? -12.906 22.062 0.233 1 92.31 147 ARG B N 1
ATOM 2981 C CA . ARG B 1 147 ? -12.391 22.438 1.542 1 92.31 147 ARG B CA 1
ATOM 2982 C C . ARG B 1 147 ? -11.117 21.672 1.877 1 92.31 147 ARG B C 1
ATOM 2984 O O . ARG B 1 147 ? -10.758 21.531 3.049 1 92.31 147 ARG B O 1
ATOM 2991 N N . THR B 1 148 ? -10.602 21.047 0.833 1 94.38 148 THR B N 1
ATOM 2992 C CA . THR B 1 148 ? -9.305 20.391 0.918 1 94.38 148 THR B CA 1
ATOM 2993 C C . THR B 1 148 ? -8.258 21.156 0.11 1 94.38 148 THR B C 1
ATOM 2995 O O . THR B 1 148 ? -8.438 21.391 -1.084 1 94.38 148 THR B O 1
ATOM 2998 N N . HIS B 1 149 ? -7.234 21.531 0.834 1 93.62 149 HIS B N 1
ATOM 2999 C CA . HIS B 1 149 ? -6.152 22.297 0.219 1 93.62 149 HIS B CA 1
ATOM 3000 C C . HIS B 1 149 ? -4.836 21.531 0.28 1 93.62 149 HIS B C 1
ATOM 3002 O O . HIS B 1 149 ? -4.586 20.781 1.234 1 93.62 149 HIS B O 1
ATOM 3008 N N . VAL B 1 150 ? -4.043 21.75 -0.758 1 95.44 150 VAL B N 1
ATOM 3009 C CA . VAL B 1 150 ? -2.725 21.125 -0.813 1 95.44 150 VAL B CA 1
ATOM 3010 C C . VAL B 1 150 ? -1.646 22.203 -0.892 1 95.44 150 VAL B C 1
ATOM 3012 O O . VAL B 1 150 ? -1.771 23.172 -1.66 1 95.44 150 VAL B O 1
ATOM 3015 N N . ILE B 1 151 ? -0.7 22.141 -0.04 1 94.19 151 ILE B N 1
ATOM 3016 C CA . ILE B 1 151 ? 0.5 22.969 -0.105 1 94.19 151 ILE B CA 1
ATOM 3017 C C . ILE B 1 151 ? 1.713 22.094 -0.417 1 94.19 151 ILE B C 1
ATOM 3019 O O . ILE B 1 151 ? 2.082 21.219 0.379 1 94.19 151 ILE B O 1
ATOM 3023 N N . ARG B 1 152 ? 2.336 22.328 -1.577 1 94.19 152 ARG B N 1
ATOM 3024 C CA . ARG B 1 152 ? 3.494 21.562 -2.023 1 94.19 152 ARG B CA 1
ATOM 3025 C C . ARG B 1 152 ? 4.793 22.203 -1.559 1 94.19 152 ARG B C 1
ATOM 3027 O O . ARG B 1 152 ? 5.004 23.406 -1.76 1 94.19 152 ARG B O 1
ATOM 3034 N N . MET B 1 153 ? 5.629 21.344 -0.954 1 93.75 153 MET B N 1
ATOM 3035 C CA . MET B 1 153 ? 6.91 21.859 -0.472 1 93.75 153 MET B CA 1
ATOM 3036 C C . MET B 1 153 ? 7.68 22.547 -1.597 1 93.75 153 MET B C 1
ATOM 3038 O O . MET B 1 153 ? 8.227 23.641 -1.408 1 93.75 153 MET B O 1
ATOM 3042 N N . GLU B 1 154 ? 7.695 22 -2.779 1 92.75 154 GLU B N 1
ATOM 3043 C CA . GLU B 1 154 ? 8.43 22.531 -3.926 1 92.75 154 GLU B CA 1
ATOM 3044 C C . GLU B 1 154 ? 7.863 23.875 -4.371 1 92.75 154 GLU B C 1
ATOM 3046 O O . GLU B 1 154 ? 8.547 24.641 -5.047 1 92.75 154 GLU B O 1
ATOM 3051 N N . ARG B 1 155 ? 6.648 24.156 -3.961 1 92.25 155 ARG B N 1
ATOM 3052 C CA . ARG B 1 155 ? 5.977 25.391 -4.379 1 92.25 155 ARG B CA 1
ATOM 3053 C C . ARG B 1 155 ? 5.445 26.156 -3.174 1 92.25 155 ARG B C 1
ATOM 3055 O O . ARG B 1 155 ? 4.426 26.844 -3.27 1 92.25 155 ARG B O 1
ATOM 3062 N N . ILE B 1 156 ? 6.051 25.953 -2.082 1 92.62 156 ILE B N 1
ATOM 3063 C CA . ILE B 1 156 ? 5.512 26.484 -0.833 1 92.62 156 ILE B CA 1
ATOM 3064 C C . ILE B 1 156 ? 5.445 28.016 -0.902 1 92.62 156 ILE B C 1
ATOM 3066 O O . ILE B 1 156 ? 4.535 28.625 -0.342 1 92.62 156 ILE B O 1
ATOM 3070 N N . GLY B 1 157 ? 6.379 28.609 -1.621 1 90.69 157 GLY B N 1
ATOM 3071 C CA . GLY B 1 157 ? 6.387 30.062 -1.783 1 90.69 157 GLY B CA 1
ATOM 3072 C C . GLY B 1 157 ? 5.145 30.594 -2.477 1 90.69 157 GLY B C 1
ATOM 3073 O O . GLY B 1 157 ? 4.758 31.734 -2.275 1 90.69 157 GLY B O 1
ATOM 3074 N N . ALA B 1 158 ? 4.5 29.766 -3.264 1 91.5 158 ALA B N 1
ATOM 3075 C CA . ALA B 1 158 ? 3.287 30.141 -3.982 1 91.5 158 ALA B CA 1
ATOM 3076 C C . ALA B 1 158 ? 2.045 29.547 -3.324 1 91.5 158 ALA B C 1
ATOM 3078 O O . ALA B 1 158 ? 1.04 30.234 -3.143 1 91.5 158 ALA B O 1
ATOM 3079 N N . ASP B 1 159 ? 2.09 28.312 -2.92 1 92.06 159 ASP B N 1
ATOM 3080 C CA . ASP B 1 159 ? 0.926 27.594 -2.432 1 92.06 159 ASP B CA 1
ATOM 3081 C C . ASP B 1 159 ? 0.454 28.141 -1.088 1 92.06 159 ASP B C 1
ATOM 3083 O O . ASP B 1 159 ? -0.749 28.281 -0.856 1 92.06 159 ASP B O 1
ATOM 3087 N N . LEU B 1 160 ? 1.388 28.453 -0.182 1 93.31 160 LEU B N 1
ATOM 3088 C CA . LEU B 1 160 ? 1.008 28.906 1.153 1 93.31 160 LEU B CA 1
ATOM 3089 C C . LEU B 1 160 ? 0.338 30.266 1.098 1 93.31 160 LEU B C 1
ATOM 3091 O O . LEU B 1 160 ? -0.769 30.453 1.611 1 93.31 160 LEU B O 1
ATOM 3095 N N . PRO B 1 161 ? 0.957 31.25 0.367 1 92.38 161 PRO B N 1
ATOM 3096 C CA . PRO B 1 161 ? 0.271 32.531 0.241 1 92.38 161 PRO B CA 1
ATOM 3097 C C . PRO B 1 161 ? -1.105 32.406 -0.406 1 92.38 161 PRO B C 1
ATOM 3099 O O . PRO B 1 161 ? -2.051 33.094 0.007 1 92.38 161 PRO B O 1
ATOM 3102 N N . HIS B 1 162 ? -1.203 31.609 -1.391 1 91.62 162 HIS B N 1
ATOM 3103 C CA . HIS B 1 162 ? -2.488 31.391 -2.047 1 91.62 162 HIS B CA 1
ATOM 3104 C C . HIS B 1 162 ? -3.529 30.859 -1.065 1 91.62 162 HIS B C 1
ATOM 3106 O O . HIS B 1 162 ? -4.668 31.344 -1.045 1 91.62 162 HIS B O 1
ATOM 3112 N N . PHE B 1 163 ? -3.186 29.906 -0.33 1 92.94 163 PHE B N 1
ATOM 3113 C CA . PHE B 1 163 ? -4.086 29.359 0.679 1 92.94 163 PHE B CA 1
ATOM 3114 C C . PHE B 1 163 ? -4.516 30.438 1.661 1 92.94 163 PHE B C 1
ATOM 3116 O O . PHE B 1 163 ? -5.707 30.594 1.939 1 92.94 163 PHE B O 1
ATOM 3123 N N . LEU B 1 164 ? -3.547 31.188 2.17 1 93.69 164 LEU B N 1
ATOM 3124 C CA . LEU B 1 164 ? -3.834 32.219 3.143 1 93.69 164 LEU B CA 1
ATOM 3125 C C . LEU B 1 164 ? -4.836 33.25 2.58 1 93.69 164 LEU B C 1
ATOM 3127 O O . LEU B 1 164 ? -5.82 33.562 3.24 1 93.69 164 LEU B O 1
ATOM 3131 N N . THR B 1 165 ? -4.582 33.625 1.415 1 93 165 THR B N 1
ATOM 3132 C CA . THR B 1 165 ? -5.469 34.562 0.754 1 93 165 THR B CA 1
ATOM 3133 C C . THR B 1 165 ? -6.879 34 0.618 1 93 165 THR B C 1
ATOM 3135 O O . THR B 1 165 ? -7.863 34.656 0.916 1 93 165 THR B O 1
ATOM 3138 N N . SER B 1 166 ? -6.957 32.75 0.242 1 91.62 166 SER B N 1
ATOM 3139 C CA . SER B 1 166 ? -8.25 32.125 0.021 1 91.62 166 SER B CA 1
ATOM 3140 C C . SER B 1 166 ? -9.047 32 1.317 1 91.62 166 SER B C 1
ATOM 3142 O O . SER B 1 166 ? -10.281 31.953 1.292 1 91.62 166 SER B O 1
ATOM 3144 N N . GLN B 1 167 ? -8.32 32.031 2.439 1 91.88 167 GLN B N 1
ATOM 3145 C CA . GLN B 1 167 ? -8.977 31.859 3.734 1 91.88 167 GLN B CA 1
ATOM 3146 C C . GLN B 1 167 ? -9.164 33.219 4.418 1 91.88 167 GLN B C 1
ATOM 3148 O O . GLN B 1 167 ? -9.641 33.281 5.555 1 91.88 167 GLN B O 1
ATOM 3153 N N . GLY B 1 168 ? -8.695 34.312 3.734 1 92.5 168 GLY B N 1
ATOM 3154 C CA . GLY B 1 168 ? -8.797 35.625 4.309 1 92.5 168 GLY B CA 1
ATOM 3155 C C . GLY B 1 168 ? -7.797 35.875 5.422 1 92.5 168 GLY B C 1
ATOM 3156 O O . GLY B 1 168 ? -8.055 36.656 6.336 1 92.5 168 GLY B O 1
ATOM 3157 N N . LEU B 1 169 ? -6.719 35.156 5.387 1 93.19 169 LEU B N 1
ATOM 3158 C CA . LEU B 1 169 ? -5.668 35.281 6.387 1 93.19 169 LEU B CA 1
ATOM 3159 C C . LEU B 1 169 ? -4.57 36.219 5.891 1 93.19 169 LEU B C 1
ATOM 3161 O O . LEU B 1 169 ? -4.535 36.562 4.711 1 93.19 169 LEU B O 1
ATOM 3165 N N . GLN B 1 170 ? -3.725 36.562 6.805 1 92.19 170 GLN B N 1
ATOM 3166 C CA . GLN B 1 170 ? -2.645 37.469 6.484 1 92.19 170 GLN B CA 1
ATOM 3167 C C . GLN B 1 170 ? -1.516 36.781 5.738 1 92.19 170 GLN B C 1
ATOM 3169 O O . GLN B 1 170 ? -1.155 35.656 6.074 1 92.19 170 GLN B O 1
ATOM 3174 N N . ALA B 1 171 ? -1.025 37.5 4.742 1 84.44 171 ALA B N 1
ATOM 3175 C CA . ALA B 1 171 ? 0.105 36.969 3.986 1 84.44 171 ALA B CA 1
ATOM 3176 C C . ALA B 1 171 ? 1.323 36.781 4.883 1 84.44 171 ALA B C 1
ATOM 3178 O O . ALA B 1 171 ? 1.518 37.531 5.848 1 84.44 171 ALA B O 1
ATOM 3179 N N . ALA B 1 172 ? 1.957 35.656 4.68 1 76.31 172 ALA B N 1
ATOM 3180 C CA . ALA B 1 172 ? 3.184 35.375 5.422 1 76.31 172 ALA B CA 1
ATOM 3181 C C . ALA B 1 172 ? 4.367 35.188 4.477 1 76.31 172 ALA B C 1
ATOM 3183 O O . ALA B 1 172 ? 4.18 34.875 3.297 1 76.31 172 ALA B O 1
ATOM 3184 N N . GLU B 1 173 ? 5.609 35.531 5.02 1 69 173 GLU B N 1
ATOM 3185 C CA . GLU B 1 173 ? 6.828 35.312 4.238 1 69 173 GLU B CA 1
ATOM 3186 C C . GLU B 1 173 ? 7.098 33.844 4.027 1 69 173 GLU B C 1
ATOM 3188 O O . GLU B 1 173 ? 6.617 33 4.793 1 69 173 GLU B O 1
ATOM 3193 N N . ALA B 1 174 ? 7.832 33.625 2.93 1 62.97 174 ALA B N 1
ATOM 3194 C CA . ALA B 1 174 ? 8.172 32.25 2.557 1 62.97 174 ALA B CA 1
ATOM 3195 C C . ALA B 1 174 ? 8.977 31.562 3.658 1 62.97 174 ALA B C 1
ATOM 3197 O O . ALA B 1 174 ? 9.906 32.156 4.215 1 62.97 174 ALA B O 1
ATOM 3198 N N . PRO B 1 175 ? 8.453 30.359 4.02 1 64.06 175 PRO B N 1
ATOM 3199 C CA . PRO B 1 175 ? 9.141 29.641 5.102 1 64.06 175 PRO B CA 1
ATOM 3200 C C . PRO B 1 175 ? 10.57 29.25 4.73 1 64.06 175 PRO B C 1
ATOM 3202 O O . PRO B 1 175 ? 10.898 29.156 3.545 1 64.06 175 PRO B O 1
ATOM 3205 N N . VAL B 1 176 ? 11.531 29.281 5.707 1 60.66 176 VAL B N 1
ATOM 3206 C CA . VAL B 1 176 ? 12.914 28.828 5.586 1 60.66 176 VAL B CA 1
ATOM 3207 C C . VAL B 1 176 ? 12.977 27.312 5.789 1 60.66 176 VAL B C 1
ATOM 3209 O O . VAL B 1 176 ? 12.297 26.781 6.656 1 60.66 176 VAL B O 1
ATOM 3212 N N . THR B 1 177 ? 13.453 26.531 4.746 1 61.34 177 THR B N 1
ATOM 3213 C CA . THR B 1 177 ? 13.625 25.078 4.875 1 61.34 177 THR B CA 1
ATOM 3214 C C . THR B 1 177 ? 14.758 24.75 5.84 1 61.34 177 THR B C 1
ATOM 3216 O O . THR B 1 177 ? 15.703 25.531 5.984 1 61.34 177 THR B O 1
ATOM 3219 N N . LYS B 1 178 ? 14.531 23.75 6.738 1 62.94 178 LYS B N 1
ATOM 3220 C CA . LYS B 1 178 ? 15.547 23.25 7.66 1 62.94 178 LYS B CA 1
ATOM 3221 C C . LYS B 1 178 ? 16.578 22.406 6.934 1 62.94 178 LYS B C 1
ATOM 3223 O O . LYS B 1 178 ? 16.375 21.203 6.75 1 62.94 178 LYS B O 1
ATOM 3228 N N . ASN B 1 179 ? 17.562 22.906 6.285 1 68.75 179 ASN B N 1
ATOM 3229 C CA . ASN B 1 179 ? 18.578 22.094 5.633 1 68.75 179 ASN B CA 1
ATOM 3230 C C . ASN B 1 179 ? 19.953 22.312 6.266 1 68.75 179 ASN B C 1
ATOM 3232 O O . ASN B 1 179 ? 20.953 21.781 5.793 1 68.75 179 ASN B O 1
ATOM 3236 N N . SER B 1 180 ? 19.922 22.969 7.402 1 76.19 180 SER B N 1
ATOM 3237 C CA . SER B 1 180 ? 21.203 23.344 7.98 1 76.19 180 SER B CA 1
ATOM 3238 C C . SER B 1 180 ? 21.891 22.156 8.641 1 76.19 180 SER B C 1
ATOM 3240 O O . SER B 1 180 ? 23.109 22.141 8.789 1 76.19 180 SER B O 1
ATOM 3242 N N . TYR B 1 181 ? 21.125 21.188 8.961 1 81.69 181 TYR B N 1
ATOM 3243 C CA . TYR B 1 181 ? 21.703 20.031 9.633 1 81.69 181 TYR B CA 1
ATOM 3244 C C . TYR B 1 181 ? 22.578 19.234 8.68 1 81.69 181 TYR B C 1
ATOM 3246 O O . TYR B 1 181 ? 23.422 18.438 9.117 1 81.69 181 TYR B O 1
ATOM 3254 N N . LYS B 1 182 ? 22.422 19.375 7.441 1 83.88 182 LYS B N 1
ATOM 3255 C CA . LYS B 1 182 ? 23.109 18.547 6.453 1 83.88 182 LYS B CA 1
ATOM 3256 C C . LYS B 1 182 ? 24.625 18.766 6.508 1 83.88 182 LYS B C 1
ATOM 3258 O O . LYS B 1 182 ? 25.391 17.859 6.207 1 83.88 182 LYS B O 1
ATOM 3263 N N . HIS B 1 183 ? 25 19.938 6.977 1 87 183 HIS B N 1
ATOM 3264 C CA . HIS B 1 183 ? 26.406 20.25 7.055 1 87 183 HIS B CA 1
ATOM 3265 C C . HIS B 1 183 ? 27.094 19.453 8.164 1 87 183 HIS B C 1
ATOM 3267 O O . HIS B 1 183 ? 28.312 19.312 8.172 1 87 183 HIS B O 1
ATOM 3273 N N . ARG B 1 184 ? 26.281 18.891 9 1 89.94 184 ARG B N 1
ATOM 3274 C CA . ARG B 1 184 ? 26.844 18.156 10.133 1 89.94 184 ARG B CA 1
ATOM 3275 C C . ARG B 1 184 ? 27.094 16.703 9.75 1 89.94 184 ARG B C 1
ATOM 3277 O O . ARG B 1 184 ? 27.812 15.984 10.461 1 89.94 184 ARG B O 1
ATOM 3284 N N . LEU B 1 185 ? 26.5 16.25 8.719 1 93.56 185 LEU B N 1
ATOM 3285 C CA . LEU B 1 185 ? 26.656 14.859 8.297 1 93.56 185 LEU B CA 1
ATOM 3286 C C . LEU B 1 185 ? 27.953 14.68 7.508 1 93.56 185 LEU B C 1
ATOM 3288 O O . LEU B 1 185 ? 28.375 15.586 6.789 1 93.56 185 LEU B O 1
ATOM 3292 N N . PRO B 1 186 ? 28.578 13.539 7.668 1 93.69 186 PRO B N 1
ATOM 3293 C CA . PRO B 1 186 ? 29.703 13.266 6.77 1 93.69 186 PRO B CA 1
ATOM 3294 C C . PRO B 1 186 ? 29.328 13.367 5.297 1 93.69 186 PRO B C 1
ATOM 3296 O O . PRO B 1 186 ? 28.25 12.93 4.902 1 93.69 186 PRO B O 1
ATOM 3299 N N . PRO B 1 187 ? 30.188 13.914 4.484 1 93.56 187 PRO B N 1
ATOM 3300 C CA . PRO B 1 187 ? 29.891 14.117 3.064 1 93.56 187 PRO B CA 1
ATOM 3301 C C . PRO B 1 187 ? 29.469 12.836 2.357 1 93.56 187 PRO B C 1
ATOM 3303 O O . PRO B 1 187 ? 28.625 12.867 1.457 1 93.56 187 PRO B O 1
ATOM 3306 N N . GLU B 1 188 ? 30.016 11.719 2.758 1 94.12 188 GLU B N 1
ATOM 3307 C CA . GLU B 1 188 ? 29.734 10.453 2.088 1 94.12 188 GLU B CA 1
ATOM 3308 C C . GLU B 1 188 ? 28.328 9.953 2.424 1 94.12 188 GLU B C 1
ATOM 3310 O O . GLU B 1 188 ? 27.812 9.047 1.768 1 94.12 188 GLU B O 1
ATOM 3315 N N . ARG B 1 189 ? 27.766 10.57 3.416 1 95.06 189 ARG B N 1
ATOM 3316 C CA . ARG B 1 189 ? 26.438 10.125 3.848 1 95.06 189 ARG B CA 1
ATOM 3317 C C . ARG B 1 189 ? 25.344 11.023 3.277 1 95.06 189 ARG B C 1
ATOM 3319 O O . ARG B 1 189 ? 24.156 10.742 3.438 1 95.06 189 ARG B O 1
ATOM 3326 N N . VAL B 1 190 ? 25.719 12.094 2.701 1 95.25 190 VAL B N 1
ATOM 3327 C CA . VAL B 1 190 ? 24.781 12.992 2.041 1 95.25 190 VAL B CA 1
ATOM 3328 C C . VAL B 1 190 ? 24.453 12.461 0.646 1 95.25 190 VAL B C 1
ATOM 3330 O O . VAL B 1 190 ? 25.359 12.117 -0.122 1 95.25 190 VAL B O 1
ATOM 3333 N N . THR B 1 191 ? 23.219 12.32 0.351 1 96.75 191 THR B N 1
ATOM 3334 C CA . THR B 1 191 ? 22.781 11.789 -0.936 1 96.75 191 THR B CA 1
ATOM 3335 C C . THR B 1 191 ? 22.891 12.859 -2.023 1 96.75 191 THR B C 1
ATOM 3337 O O . THR B 1 191 ? 22.094 13.797 -2.061 1 96.75 191 THR B O 1
ATOM 3340 N N . LYS B 1 192 ? 23.781 12.734 -2.889 1 94.19 192 LYS B N 1
ATOM 3341 C CA . LYS B 1 192 ? 24.016 13.719 -3.943 1 94.19 192 LYS B CA 1
ATOM 3342 C C . LYS B 1 192 ? 23.047 13.516 -5.102 1 94.19 192 LYS B C 1
ATOM 3344 O O . LYS B 1 192 ? 22.531 14.492 -5.664 1 94.19 192 LYS B O 1
ATOM 3349 N N . THR B 1 193 ? 22.844 12.25 -5.43 1 96.19 193 THR B N 1
ATOM 3350 C CA . THR B 1 193 ? 21.938 11.906 -6.527 1 96.19 193 THR B CA 1
ATOM 3351 C C . THR B 1 193 ? 21.234 10.578 -6.254 1 96.19 193 THR B C 1
ATOM 3353 O O . THR B 1 193 ? 21.75 9.727 -5.535 1 96.19 193 THR B O 1
ATOM 3356 N N . MET B 1 194 ? 20.047 10.508 -6.73 1 98.31 194 MET B N 1
ATOM 3357 C CA . MET B 1 194 ? 19.328 9.242 -6.766 1 98.31 194 MET B CA 1
ATOM 3358 C C . MET B 1 194 ? 19.406 8.609 -8.148 1 98.31 194 MET B C 1
ATOM 3360 O O . MET B 1 194 ? 19.047 9.242 -9.148 1 98.31 194 MET B O 1
ATOM 3364 N N . SER B 1 195 ? 19.875 7.375 -8.227 1 98.56 195 SER B N 1
ATOM 3365 C CA . SER B 1 195 ? 19.938 6.676 -9.508 1 98.56 195 SER B CA 1
ATOM 3366 C C . SER B 1 195 ? 18.531 6.441 -10.07 1 98.56 195 SER B C 1
ATOM 3368 O O . SER B 1 195 ? 17.547 6.594 -9.352 1 98.56 195 SER B O 1
ATOM 3370 N N . GLU B 1 196 ? 18.438 6.113 -11.375 1 98.06 196 GLU B N 1
ATOM 3371 C CA . GLU B 1 196 ? 17.156 5.789 -11.977 1 98.06 196 GLU B CA 1
ATOM 3372 C C . GLU B 1 196 ? 16.5 4.602 -11.273 1 98.06 196 GLU B C 1
ATOM 3374 O O . GLU B 1 196 ? 15.281 4.586 -11.078 1 98.06 196 GLU B O 1
ATOM 3379 N N . LEU B 1 197 ? 17.312 3.646 -10.922 1 98.06 197 LEU B N 1
ATOM 3380 C CA . LEU B 1 197 ? 16.812 2.482 -10.203 1 98.06 197 LEU B CA 1
ATOM 3381 C C . LEU B 1 197 ? 16.25 2.889 -8.844 1 98.06 197 LEU B C 1
ATOM 3383 O O . LEU B 1 197 ? 15.156 2.457 -8.469 1 98.06 197 LEU B O 1
ATOM 3387 N N . ALA B 1 198 ? 16.984 3.705 -8.102 1 98.62 198 ALA B N 1
ATOM 3388 C CA . ALA B 1 198 ? 16.547 4.176 -6.789 1 98.62 198 ALA B CA 1
ATOM 3389 C C . ALA B 1 198 ? 15.234 4.941 -6.883 1 98.62 198 ALA B C 1
ATOM 3391 O O . ALA B 1 198 ? 14.312 4.703 -6.102 1 98.62 198 ALA B O 1
ATOM 3392 N N . ARG B 1 199 ? 15.172 5.836 -7.887 1 98.44 199 ARG B N 1
ATOM 3393 C CA . ARG B 1 199 ? 13.969 6.629 -8.094 1 98.44 199 ARG B CA 1
ATOM 3394 C C . ARG B 1 199 ? 12.766 5.734 -8.398 1 98.44 199 ARG B C 1
ATOM 3396 O O . ARG B 1 199 ? 11.695 5.906 -7.82 1 98.44 199 ARG B O 1
ATOM 3403 N N . ARG B 1 200 ? 12.953 4.801 -9.273 1 97.62 200 ARG B N 1
ATOM 3404 C CA . ARG B 1 200 ? 11.883 3.879 -9.648 1 97.62 200 ARG B CA 1
ATOM 3405 C C . ARG B 1 200 ? 11.43 3.057 -8.445 1 97.62 200 ARG B C 1
ATOM 3407 O O . ARG B 1 200 ? 10.227 2.898 -8.219 1 97.62 200 ARG B O 1
ATOM 3414 N N . ASN B 1 201 ? 12.383 2.551 -7.707 1 98.19 201 ASN B N 1
ATOM 3415 C CA . ASN B 1 201 ? 12.062 1.737 -6.539 1 98.19 201 ASN B CA 1
ATOM 3416 C C . ASN B 1 201 ? 11.242 2.518 -5.52 1 98.19 201 ASN B C 1
ATOM 3418 O O . ASN B 1 201 ? 10.242 2.012 -5.004 1 98.19 201 ASN B O 1
ATOM 3422 N N . ILE B 1 202 ? 11.609 3.742 -5.238 1 97.69 202 ILE B N 1
ATOM 3423 C CA . ILE B 1 202 ? 10.898 4.543 -4.246 1 97.69 202 ILE B CA 1
ATOM 3424 C C . ILE B 1 202 ? 9.508 4.906 -4.77 1 97.69 202 ILE B C 1
ATOM 3426 O O . ILE B 1 202 ? 8.531 4.859 -4.023 1 97.69 202 ILE B O 1
ATOM 3430 N N . ARG B 1 203 ? 9.43 5.238 -6.031 1 97.12 203 ARG B N 1
ATOM 3431 C CA . ARG B 1 203 ? 8.125 5.555 -6.613 1 97.12 203 ARG B CA 1
ATOM 3432 C C . ARG B 1 203 ? 7.168 4.375 -6.484 1 97.12 203 ARG B C 1
ATOM 3434 O O . ARG B 1 203 ? 6.02 4.543 -6.078 1 97.12 203 ARG B O 1
ATOM 3441 N N . LEU B 1 204 ? 7.695 3.234 -6.766 1 96.69 204 LEU B N 1
ATOM 3442 C CA . LEU B 1 204 ? 6.852 2.043 -6.773 1 96.69 204 LEU B CA 1
ATOM 3443 C C . LEU B 1 204 ? 6.578 1.566 -5.352 1 96.69 204 LEU B C 1
ATOM 3445 O O . LEU B 1 204 ? 5.496 1.04 -5.066 1 96.69 204 LEU B O 1
ATOM 3449 N N . ALA B 1 205 ? 7.562 1.765 -4.445 1 96.19 205 ALA B N 1
ATOM 3450 C CA . ALA B 1 205 ? 7.371 1.386 -3.047 1 96.19 205 ALA B CA 1
ATOM 3451 C C . ALA B 1 205 ? 6.422 2.35 -2.342 1 96.19 205 ALA B C 1
ATOM 3453 O O . ALA B 1 205 ? 5.832 2.008 -1.315 1 96.19 205 ALA B O 1
ATOM 3454 N N . SER B 1 206 ? 6.281 3.543 -2.859 1 96.12 206 SER B N 1
ATOM 3455 C CA . SER B 1 206 ? 5.398 4.555 -2.291 1 96.12 206 SER B CA 1
ATOM 3456 C C . SER B 1 206 ? 4.031 4.535 -2.965 1 96.12 206 SER B C 1
ATOM 3458 O O . SER B 1 206 ? 3.408 5.582 -3.152 1 96.12 206 SER B O 1
ATOM 3460 N N . HIS B 1 207 ? 3.545 3.393 -3.354 1 94.88 207 HIS B N 1
ATOM 3461 C CA . HIS B 1 207 ? 2.326 3.236 -4.141 1 94.88 207 HIS B CA 1
ATOM 3462 C C . HIS B 1 207 ? 1.119 3.814 -3.408 1 94.88 207 HIS B C 1
ATOM 3464 O O . HIS B 1 207 ? 0.219 4.379 -4.035 1 94.88 207 HIS B O 1
ATOM 3470 N N . ALA B 1 208 ? 1.019 3.676 -2.1 1 96 208 ALA B N 1
ATOM 3471 C CA . ALA B 1 208 ? -0.087 4.273 -1.355 1 96 208 ALA B CA 1
ATOM 3472 C C . ALA B 1 208 ? -0.063 5.793 -1.466 1 96 208 ALA B C 1
ATOM 3474 O O . ALA B 1 208 ? -1.104 6.426 -1.668 1 96 208 ALA B O 1
ATOM 3475 N N . THR B 1 209 ? 1.141 6.344 -1.299 1 96.88 209 THR B N 1
ATOM 3476 C CA . THR B 1 209 ? 1.324 7.789 -1.39 1 96.88 209 THR B CA 1
ATOM 3477 C C . THR B 1 209 ? 0.913 8.297 -2.768 1 96.88 209 THR B C 1
ATOM 3479 O O . THR B 1 209 ? 0.183 9.289 -2.875 1 96.88 209 THR B O 1
ATOM 3482 N N . TYR B 1 210 ? 1.309 7.621 -3.775 1 95.19 210 TYR B N 1
ATOM 3483 C CA . TYR B 1 210 ? 0.978 8.062 -5.125 1 95.19 210 TYR B CA 1
ATOM 3484 C C . TYR B 1 210 ? -0.515 7.922 -5.395 1 95.19 210 TYR B C 1
ATOM 3486 O O . TYR B 1 210 ? -1.104 8.734 -6.109 1 95.19 210 TYR B O 1
ATOM 3494 N N . ALA B 1 211 ? -1.128 6.852 -4.867 1 95.38 211 ALA B N 1
ATOM 3495 C CA . ALA B 1 211 ? -2.58 6.727 -4.969 1 95.38 211 ALA B CA 1
ATOM 3496 C C . ALA B 1 211 ? -3.279 7.898 -4.285 1 95.38 211 ALA B C 1
ATOM 3498 O O . ALA B 1 211 ? -4.23 8.461 -4.828 1 95.38 211 ALA B O 1
ATOM 3499 N N . THR B 1 212 ? -2.828 8.281 -3.113 1 97.06 212 THR B N 1
ATOM 3500 C CA . THR B 1 212 ? -3.395 9.406 -2.373 1 97.06 212 THR B CA 1
ATOM 3501 C C . THR B 1 212 ? -3.213 10.711 -3.143 1 97.06 212 THR B C 1
ATOM 3503 O O . THR B 1 212 ? -4.148 11.5 -3.262 1 97.06 212 THR B O 1
ATOM 3506 N N . LEU B 1 213 ? -2.014 10.883 -3.684 1 95.44 213 LEU B N 1
ATOM 3507 C CA . LEU B 1 213 ? -1.738 12.094 -4.449 1 95.44 213 LEU B CA 1
ATOM 3508 C C . LEU B 1 213 ? -2.678 12.203 -5.645 1 95.44 213 LEU B C 1
ATOM 3510 O O . LEU B 1 213 ? -3.168 13.289 -5.953 1 95.44 213 LEU B O 1
ATOM 3514 N N . ALA B 1 214 ? -2.938 11.086 -6.281 1 93.38 214 ALA B N 1
ATOM 3515 C CA . ALA B 1 214 ? -3.852 11.07 -7.418 1 93.38 214 ALA B CA 1
ATOM 3516 C C . ALA B 1 214 ? -5.258 11.492 -6.996 1 93.38 214 ALA B C 1
ATOM 3518 O O . ALA B 1 214 ? -5.934 12.234 -7.715 1 93.38 214 ALA B O 1
ATOM 3519 N N . ILE B 1 215 ? -5.691 11.062 -5.887 1 93.88 215 ILE B N 1
ATOM 3520 C CA . ILE B 1 215 ? -7.004 11.406 -5.359 1 93.88 215 ILE B CA 1
ATOM 3521 C C . ILE B 1 215 ? -7.059 12.898 -5.047 1 93.88 215 ILE B C 1
ATOM 3523 O O . ILE B 1 215 ? -8.031 13.578 -5.383 1 93.88 215 ILE B O 1
ATOM 3527 N N . LEU B 1 216 ? -5.996 13.391 -4.391 1 93 216 LEU B N 1
ATOM 3528 C CA . LEU B 1 216 ? -5.941 14.797 -4.02 1 93 216 LEU B CA 1
ATOM 3529 C C . LEU B 1 216 ? -5.988 15.695 -5.254 1 93 216 LEU B C 1
ATOM 3531 O O . LEU B 1 216 ? -6.621 16.75 -5.234 1 93 216 LEU B O 1
ATOM 3535 N N . GLU B 1 217 ? -5.336 15.203 -6.277 1 83.88 217 GLU B N 1
ATOM 3536 C CA . GLU B 1 217 ? -5.332 15.969 -7.52 1 83.88 217 GLU B CA 1
ATOM 3537 C C . GLU B 1 217 ? -6.734 16.078 -8.109 1 83.88 217 GLU B C 1
ATOM 3539 O O . GLU B 1 217 ? -7.109 17.125 -8.648 1 83.88 217 GLU B O 1
ATOM 3544 N N . SER B 1 218 ? -7.457 14.984 -7.957 1 74.31 218 SER B N 1
ATOM 3545 C CA . SER B 1 218 ? -8.812 14.969 -8.508 1 74.31 218 SER B CA 1
ATOM 3546 C C . SER B 1 218 ? -9.758 15.805 -7.652 1 74.31 218 SER B C 1
ATOM 3548 O O . SER B 1 218 ? -10.875 16.109 -8.07 1 74.31 218 SER B O 1
ATOM 3550 N N . ARG B 1 219 ? -9.336 16.203 -6.469 1 65.19 219 ARG B N 1
ATOM 3551 C CA . ARG B 1 219 ? -10.18 16.938 -5.539 1 65.19 219 ARG B CA 1
ATOM 3552 C C . ARG B 1 219 ? -9.828 18.422 -5.539 1 65.19 219 ARG B C 1
ATOM 3554 O O . ARG B 1 219 ? -10.477 19.219 -4.855 1 65.19 219 ARG B O 1
ATOM 3561 N N . LEU B 1 220 ? -8.617 18.719 -6.012 1 57.81 220 LEU B N 1
ATOM 3562 C CA . LEU B 1 220 ? -8.117 20.078 -5.867 1 57.81 220 LEU B CA 1
ATOM 3563 C C . LEU B 1 220 ? -9.141 21.094 -6.379 1 57.81 220 LEU B C 1
ATOM 3565 O O . LEU B 1 220 ? -9.82 20.844 -7.375 1 57.81 220 LEU B O 1
ATOM 3569 N N . ALA B 1 221 ? -9.531 21.812 -5.414 1 46.28 221 ALA B N 1
ATOM 3570 C CA . ALA B 1 221 ? -10.398 22.969 -5.602 1 46.28 221 ALA B CA 1
ATOM 3571 C C . ALA B 1 221 ? -9.758 23.984 -6.543 1 46.28 221 ALA B C 1
ATOM 3573 O O . ALA B 1 221 ? -8.586 24.328 -6.387 1 46.28 221 ALA B O 1
ATOM 3574 N N . GLY B 1 222 ? -10.266 24.406 -7.738 1 45.47 222 GLY B N 1
ATOM 3575 C CA . GLY B 1 222 ? -9.961 25.484 -8.664 1 45.47 222 GLY B CA 1
ATOM 3576 C C . GLY B 1 222 ? -9.055 25.062 -9.805 1 45.47 222 GLY B C 1
ATOM 3577 O O . GLY B 1 222 ? -8.602 23.906 -9.844 1 45.47 222 GLY B O 1
ATOM 3578 N N . PRO B 1 223 ? -8.898 25.906 -10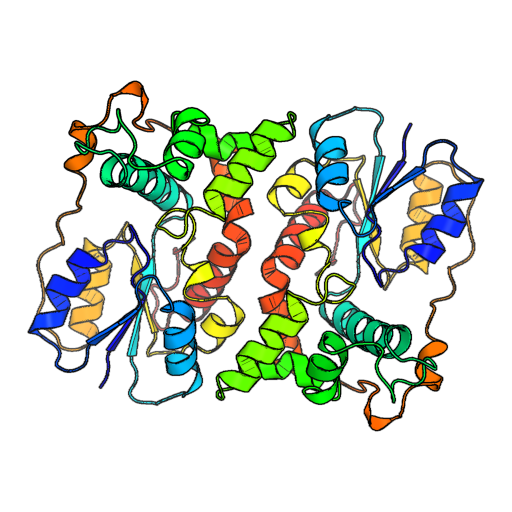.844 1 40.66 223 PRO B N 1
ATOM 3579 C CA . PRO B 1 223 ? -8.211 25.734 -12.125 1 40.66 223 PRO B CA 1
ATOM 3580 C C . PRO B 1 223 ? -6.805 25.156 -11.961 1 40.66 223 PRO B C 1
ATOM 3582 O O . PRO B 1 223 ? -6.195 24.719 -12.938 1 40.66 223 PRO B O 1
ATOM 3585 N N . GLU B 1 224 ? -6.18 25.406 -10.867 1 38.34 224 GLU B N 1
ATOM 3586 C CA . GLU B 1 224 ? -4.762 25.125 -10.68 1 38.34 224 GLU B CA 1
ATOM 3587 C C . GLU B 1 224 ? -4.539 23.641 -10.367 1 38.34 224 GLU B C 1
ATOM 3589 O O . GLU B 1 224 ? -3.432 23.25 -10 1 38.34 224 GLU B O 1
ATOM 3594 N N . ALA B 1 225 ? -5.457 22.922 -10.273 1 38.06 225 ALA B N 1
ATOM 3595 C CA . ALA B 1 225 ? -5.418 21.484 -10.031 1 38.06 225 ALA B CA 1
ATOM 3596 C C . ALA B 1 225 ? -4.34 20.812 -10.875 1 38.06 225 ALA B C 1
ATOM 3598 O O . ALA B 1 225 ? -4.484 19.641 -11.258 1 38.06 225 ALA B O 1
ATOM 3599 N N . THR B 1 226 ? -3.512 21.531 -11.625 1 34.72 226 THR B N 1
ATOM 3600 C CA . THR B 1 226 ? -2.666 20.891 -12.625 1 34.72 226 THR B CA 1
ATOM 3601 C C . THR B 1 226 ? -1.832 19.781 -12 1 34.72 226 THR B C 1
ATOM 3603 O O . THR B 1 226 ? -1.829 18.656 -12.484 1 34.72 226 THR B O 1
ATOM 3606 N N . VAL B 1 227 ? -0.331 19.797 -12.211 1 35.5 227 VAL B N 1
ATOM 3607 C CA . VAL B 1 227 ? 0.703 18.781 -12.422 1 35.5 227 VAL B CA 1
ATOM 3608 C C . VAL B 1 227 ? 1.286 18.359 -11.078 1 35.5 227 VAL B C 1
ATOM 3610 O O . VAL B 1 227 ? 2.033 19.109 -10.445 1 35.5 227 VAL B O 1
ATOM 3613 N N . LEU B 1 228 ? 0.31 18.031 -10.242 1 34.69 228 LEU B N 1
ATOM 3614 C CA . LEU B 1 228 ? 1.115 17.594 -9.109 1 34.69 228 LEU B CA 1
ATOM 3615 C C . LEU B 1 228 ? 2.121 16.531 -9.547 1 34.69 228 LEU B C 1
ATOM 3617 O O . LEU B 1 228 ? 3.113 16.281 -8.859 1 34.69 228 LEU B O 1
ATOM 3621 N N . ILE B 1 229 ? 1.66 15.469 -10.352 1 31.62 229 ILE B N 1
ATOM 3622 C CA . ILE B 1 229 ? 2.572 14.398 -10.734 1 31.62 229 ILE B CA 1
ATOM 3623 C C . ILE B 1 229 ? 3.406 14.828 -11.938 1 31.62 229 ILE B C 1
ATOM 3625 O O . ILE B 1 229 ? 2.891 15.469 -12.859 1 31.62 229 ILE B O 1
#

InterPro domains:
  IPR027417 P-loop containing nucleoside triphosphate hydrolase [SSF52540] (25-163)

pLDDT: mean 89.97, std 13.08, range [31.62, 98.69]

Foldseek 3Di:
DAEEEEDQPPLCNVQLCVQCVVWDPHYHYQDADCSLVVLLVVLVVVDVVYFYEYRDEDQLVLLQVLQLQCQQVQAPNSQNPHGNDDLSCLLCVLAQGLQRLLLQCPPPDPVSNVSSVCVQPVVSDNSPRGPCNNAFLVSLLSHDFPRYAYQGSVVNQPRSQVVCVVVVHDGDHRGDRPPVSVVSYDPSSRDPDHDPSSSVSSCVVCVRVVSSLVSCLVRHHDPVSPDPD/DAEEEEDQPPLCNVQLCVQCVVWDPHYHYQDADCSLVVLLVVLVVVDVVYFYEYRDEDQLVLLQVLQLQCQQVQAPNSQNPHGNDDLSCLLCVLAQGLQRLLLQCPPPDPVSNVSSVCVQPVSSDNSPRGPCNNAFLVSLLSHDFPRYAYQGSVVNQPRSQVVCVVVVHDGDHRGDRPPVSVVSYDPSSRDPDHDPSSSVSSCVVCVRVVSSLVSCLVRDDDPVSDDPD

Sequence (458 aa):
MPYHLVHVGKCAGESVIRTLQPQVAGLEIYHVHDANLQLADAVLRHDPSDIFIVLTRDPVDRFVSAFEWDLHSKSLDGDGRRLKNETWRRIFGAFLTANDLAEALTDPRRERRQAAVAALRASKLHMQFDLGWYLPPQIASELPSGRTHVIRMERIGADLPHFLTSQGLQAAEAPVTKNSYKHRLPPERVTKTMSELARRNIRLASHATYATLAILESRLAGPEATVLIMPYHLVHVGKCAGESVIRTLQPQVAGLEIYHVHDANLQLADAVLRHDPSDIFIVLTRDPVDRFVSAFEWDLHSKSLDGDGRRLKNETWRRIFGAFLTANDLAEALTDPRRERRQAAVAALRASKLHMQFDLGWYLPPQIASELPSGRTHVIRMERIGADLPHFLTSQGLQAAEAPVTKNSYKHRLPPERVTKTMSELARRNIRLASHATYATLAILESRLAGPEATVLI

Radius of gyration: 23.86 Å; Cα contacts (8 Å, |Δi|>4): 749; chains: 2; bounding box: 58×70×48 Å

Nearest PDB structures (foldseek):
  3i4f-assembly1_C  TM=3.582E-01  e=5.203E+00  Bacillus thuringiensis serovar kurstaki str. T03a001
  3i4f-assembly1_C  TM=3.580E-01  e=5.660E+00  Bacillus thuringiensis serovar kurstaki str. T03a001

Organism: Cereibacter sphaeroides (strain ATCC 17023 / DSM 158 / JCM 6121 / CCUG 31486 / LMG 2827 / NBRC 12203 / NCIMB 8253 / ATH 2.4.1.) (NCBI:txid272943)